Protein AF-A0A9X3S8J3-F1 (afdb_monomer)

Nearest PDB structures (foldseek):
  3jt0-assembly1_A  TM=6.761E-01  e=1.053E-02  Homo sapiens
  3jt0-assembly2_B  TM=6.501E-01  e=1.063E-01  Homo sapiens
  4q1z-assembly1_A  TM=2.630E-01  e=8.050E-03  Bacteroides thetaiotaomicron VPI-5482
  1g0d-assembly1_A  TM=2.862E-01  e=7.697E-02  Pagrus major
  8wa2-assembly1_C  TM=1.799E-01  e=2.156E+00  Chlamydomonas reinhardtii

Secondary structure (DSSP, 8-state):
-PPPPPPPP--HHHHEEEEEEE-S-SSS-EEEEEE-SSS-EEEEEEEEE-SSTT-EEEEEEEE-TT-EEEEESS-TTSTT-----SSEEEEEE-TT--TTTS--SEEEEESS--SS-EEEESTTTSEEEE-SB--TTSSPB---SSSS----TTTTEEEEEEESS-GGGPPPEEEEEE-SSS-EE-TT-EEE-SSTT-EEEPPTT-EE-TT-EEEE-TT-TTSTT-----TT-EEEEE-TT-S-TTTSPPSEEEE-SS--SS-EEEETTSSSTT-EEEE-SS--TTS----SSPPP---TTTEEEEEEES--TT-SSS-S-EEEEEE-SSS-EE-TT-EEE-SSTT-EEEPPTT-EEPTT-EEEEESS-TTSTT-----SSEEEEEE-TT--TTTSPPSEEEEESS--SS-EEEESSTTTSEEEE-SS--TTS--

pLDDT: mean 83.46, std 14.14, range [30.95, 98.38]

Mean predicted aligned error: 14.31 Å

Radius of gyration: 23.57 Å; Cα contacts (8 Å, |Δi|>4): 1120; chains: 1; bounding box: 60×49×66 Å

Sequence (435 aa):
MGVPAASAATPFEDYVVINEVESDGSANDYIELYNNGPSSITFTNATVSDSDNSHYVTISGTIASGGYFAVDTDNASTPGNFGLGNFDSARLYAEGQTPVSGSPIDSYSWTAHASTSYGRYPDGIGAFVTLNAMSKGATNAFTSPGSNPSPAPWAGVVINEVESSAPSGGYDWVELYNTN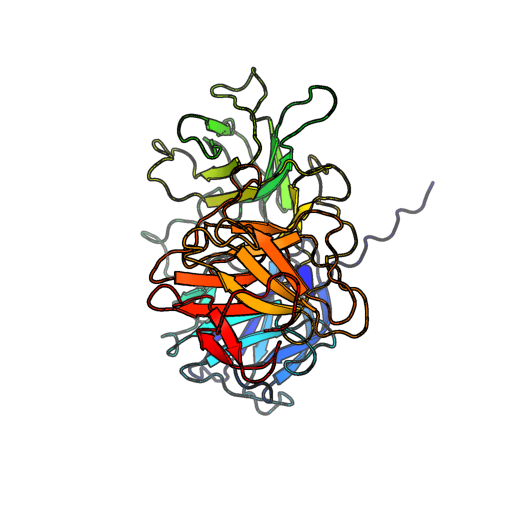TSSRNISGMVIADDNNGHQVTVPSGTTLPAFGYAVVEVSNPANTGFFGLGVNDEARLFAPGTVDVSTATPVDRAKWFTHSPTTYGLDRTTPTQKGLFRTTSAGTKGTANTFGAPPAVLTSAEVVINEVESDPQGSPVLSGDWIELANKTGSDLSIEGLALTDSDPFHTYTIGAGTVIPAHGYLAIRVDDPSVNGAFGLGNADSARLFNVGADFTTDTPIDATSWTAHAANTWGRFPVNKTGAFANTVGPTPNAAN

Structure (mmCIF, N/CA/C/O backbone):
data_AF-A0A9X3S8J3-F1
#
_entry.id   AF-A0A9X3S8J3-F1
#
loop_
_atom_site.group_PDB
_atom_site.id
_atom_site.type_symbol
_atom_site.label_atom_id
_atom_site.label_alt_id
_atom_site.label_comp_id
_atom_site.label_asym_id
_atom_site.label_entity_id
_atom_site.label_seq_id
_atom_site.pdbx_PDB_ins_code
_atom_site.Cartn_x
_atom_site.Cartn_y
_atom_site.Cartn_z
_atom_site.occupancy
_atom_site.B_iso_or_equiv
_atom_site.auth_seq_id
_atom_site.auth_comp_id
_atom_site.auth_asym_id
_atom_site.auth_atom_id
_atom_site.pdbx_PDB_model_num
ATOM 1 N N . MET A 1 1 ? -33.181 -26.307 4.808 1.00 36.50 1 MET A N 1
ATOM 2 C CA . MET A 1 1 ? -32.229 -25.728 5.776 1.00 36.50 1 MET A CA 1
ATOM 3 C C . MET A 1 1 ? -30.842 -26.051 5.263 1.00 36.50 1 MET A C 1
ATOM 5 O O . MET A 1 1 ? -30.446 -27.205 5.332 1.00 36.50 1 MET A O 1
ATOM 9 N N . GLY A 1 2 ? -30.196 -25.086 4.607 1.00 35.22 2 GLY A N 1
ATOM 10 C CA . GLY A 1 2 ? -28.808 -25.242 4.177 1.00 35.22 2 GLY A CA 1
ATOM 11 C C . GLY A 1 2 ? -27.909 -25.177 5.404 1.00 35.22 2 GLY A C 1
ATOM 12 O O . GLY A 1 2 ? -28.114 -24.323 6.264 1.00 35.22 2 GLY A O 1
ATOM 13 N N . VAL A 1 3 ? -26.979 -26.117 5.510 1.00 32.31 3 VAL A N 1
ATOM 14 C CA . VAL A 1 3 ? -25.903 -26.070 6.504 1.00 32.31 3 VAL A CA 1
ATOM 15 C C . VAL A 1 3 ? -25.090 -24.798 6.215 1.00 32.31 3 VAL A C 1
ATOM 17 O O . VAL A 1 3 ? -24.790 -24.569 5.040 1.00 32.31 3 VAL A O 1
ATOM 20 N N . PRO A 1 4 ? -24.768 -23.944 7.206 1.00 32.00 4 PRO A N 1
ATOM 21 C CA . PRO A 1 4 ? -23.893 -22.802 6.969 1.00 32.00 4 PRO A CA 1
ATOM 22 C C . PRO A 1 4 ? -22.560 -23.317 6.424 1.00 32.00 4 PRO A C 1
ATOM 24 O O . PRO A 1 4 ? -22.030 -24.304 6.941 1.00 32.00 4 PRO A O 1
ATOM 27 N N . ALA A 1 5 ? -22.040 -22.679 5.376 1.00 32.41 5 ALA A N 1
ATOM 28 C CA . ALA A 1 5 ? -20.680 -22.933 4.927 1.00 32.41 5 ALA A CA 1
ATOM 29 C C . ALA A 1 5 ? -19.730 -22.702 6.112 1.00 32.41 5 ALA A C 1
ATOM 31 O O . ALA A 1 5 ? -19.876 -21.717 6.838 1.00 32.41 5 ALA A O 1
ATOM 32 N N . ALA A 1 6 ? -18.805 -23.636 6.339 1.00 30.95 6 ALA A N 1
ATOM 33 C CA . ALA A 1 6 ? -17.744 -23.440 7.312 1.00 30.95 6 ALA A CA 1
ATOM 34 C C . ALA A 1 6 ? -17.004 -22.142 6.959 1.00 30.95 6 ALA A C 1
ATOM 36 O O . ALA A 1 6 ? -16.629 -21.951 5.802 1.00 30.95 6 ALA A O 1
ATOM 37 N N . SER A 1 7 ? -16.847 -21.254 7.944 1.00 37.91 7 SER A N 1
ATOM 38 C CA . SER A 1 7 ? -15.966 -20.091 7.842 1.00 37.91 7 SER A CA 1
ATOM 39 C C . SER A 1 7 ? -14.623 -20.563 7.296 1.00 37.91 7 SER A C 1
ATOM 41 O O . SER A 1 7 ? -14.046 -21.498 7.856 1.00 37.91 7 SER A O 1
ATOM 43 N N . ALA A 1 8 ? -14.145 -19.955 6.209 1.00 42.47 8 ALA A N 1
ATOM 44 C CA . ALA A 1 8 ? -12.774 -20.166 5.764 1.00 42.47 8 ALA A CA 1
ATOM 45 C C . ALA A 1 8 ? -11.832 -19.886 6.948 1.00 42.47 8 ALA A C 1
ATOM 47 O O . ALA A 1 8 ? -12.102 -18.988 7.753 1.00 42.47 8 ALA A O 1
ATOM 48 N N . ALA A 1 9 ? -10.789 -20.701 7.104 1.00 46.22 9 ALA A N 1
ATOM 49 C CA . ALA A 1 9 ? -9.757 -20.435 8.096 1.00 46.22 9 ALA A CA 1
ATOM 50 C C . ALA A 1 9 ? -9.108 -19.083 7.763 1.00 46.22 9 ALA A C 1
ATOM 52 O O . ALA A 1 9 ? -8.787 -18.838 6.603 1.00 46.22 9 ALA A O 1
ATOM 53 N N . THR A 1 10 ? -8.961 -18.210 8.757 1.00 53.94 10 THR A N 1
ATOM 54 C CA . THR A 1 10 ? -8.208 -16.955 8.635 1.00 53.94 10 THR A CA 1
ATOM 55 C C . THR A 1 10 ? -6.723 -17.294 8.458 1.00 53.94 10 THR A C 1
ATOM 57 O O . THR A 1 10 ? -6.174 -17.894 9.391 1.00 53.94 10 THR A O 1
ATOM 60 N N . PRO A 1 11 ? -6.090 -16.981 7.310 1.00 66.81 11 PRO A N 1
ATOM 61 C CA . PRO A 1 11 ? -4.692 -17.333 7.052 1.00 66.81 11 PRO A CA 1
ATOM 62 C C . PRO A 1 11 ? -3.747 -16.657 8.048 1.00 66.81 11 PRO A C 1
ATOM 64 O O . PRO A 1 11 ? -4.006 -15.543 8.504 1.00 66.81 11 PRO A O 1
ATOM 67 N N . PHE A 1 12 ? -2.668 -17.342 8.422 1.00 75.25 12 PHE A N 1
ATOM 68 C CA . PHE A 1 12 ? -1.689 -16.834 9.385 1.00 75.25 12 PHE A CA 1
ATOM 69 C C . PHE A 1 12 ? -1.009 -15.561 8.875 1.00 75.25 12 PHE A C 1
ATOM 71 O O . PHE A 1 12 ? -0.891 -14.577 9.605 1.00 75.25 12 PHE A O 1
ATOM 78 N N . GLU A 1 13 ? -0.620 -15.585 7.606 1.00 71.06 13 GLU A N 1
ATOM 79 C CA . GLU A 1 13 ? 0.112 -14.537 6.901 1.00 71.06 13 GLU A CA 1
ATOM 80 C C . GLU A 1 13 ? -0.642 -13.206 6.768 1.00 71.06 13 GLU A C 1
ATOM 82 O O . GLU A 1 13 ? -0.009 -12.171 6.586 1.00 71.06 13 GLU A O 1
ATOM 87 N N . ASP A 1 14 ? -1.966 -13.221 6.925 1.00 60.00 14 ASP A N 1
ATOM 88 C CA . ASP A 1 14 ? -2.827 -12.044 6.747 1.00 60.00 14 ASP A CA 1
ATOM 89 C C . ASP A 1 14 ? -2.989 -11.226 8.037 1.00 60.00 14 ASP A C 1
ATOM 91 O O . ASP A 1 14 ? -3.399 -10.064 8.031 1.00 60.00 14 ASP A O 1
ATOM 95 N N . TYR A 1 15 ? -2.747 -11.858 9.185 1.00 71.00 15 TYR A N 1
ATOM 96 C CA . TYR A 1 15 ? -3.184 -11.331 10.477 1.00 71.00 15 TYR A CA 1
ATOM 97 C C . TYR A 1 15 ? -2.114 -11.380 11.558 1.00 71.00 15 TYR A C 1
ATOM 99 O O . TYR A 1 15 ? -2.256 -10.679 12.563 1.00 71.00 15 TYR A O 1
ATOM 107 N N . VAL A 1 16 ? -1.080 -12.206 11.398 1.00 82.00 16 VAL A N 1
ATOM 108 C CA . VAL A 1 16 ? -0.024 -12.335 12.398 1.00 82.00 16 VAL A CA 1
ATOM 109 C C . VAL A 1 16 ? 1.164 -11.458 12.030 1.00 82.00 16 VAL A C 1
ATOM 111 O O . VAL A 1 16 ? 1.742 -11.589 10.958 1.00 82.00 16 VAL A O 1
ATOM 114 N N . VAL A 1 17 ? 1.538 -10.575 12.953 1.00 84.06 17 VAL A N 1
ATOM 115 C CA . VAL A 1 17 ? 2.636 -9.607 12.801 1.00 84.06 17 VAL A CA 1
ATOM 116 C C . VAL A 1 17 ? 3.590 -9.690 13.989 1.00 84.06 17 VAL A C 1
ATOM 118 O O . VAL A 1 17 ? 3.210 -10.187 15.047 1.00 84.06 17 VAL A O 1
ATOM 121 N N . ILE A 1 18 ? 4.806 -9.166 13.858 1.00 93.44 18 ILE A N 1
ATOM 122 C CA . ILE A 1 18 ? 5.743 -8.970 14.973 1.00 93.44 18 ILE A CA 1
ATOM 123 C C . ILE A 1 18 ? 5.213 -7.838 15.856 1.00 93.44 18 ILE A C 1
ATOM 125 O O . ILE A 1 18 ? 4.851 -6.787 15.346 1.00 93.44 18 ILE A O 1
ATOM 129 N N . ASN A 1 19 ? 5.173 -8.016 17.172 1.00 94.25 19 ASN A N 1
ATOM 130 C CA . ASN A 1 19 ? 4.622 -7.052 18.125 1.00 94.25 19 ASN A CA 1
ATOM 131 C C . ASN A 1 19 ? 5.653 -6.484 19.094 1.00 94.25 19 ASN A C 1
ATOM 133 O O . ASN A 1 19 ? 5.582 -5.302 19.429 1.00 94.25 19 ASN A O 1
ATOM 137 N N . GLU A 1 20 ? 6.595 -7.316 19.528 1.00 95.44 20 GLU A N 1
ATOM 138 C CA . GLU A 1 20 ? 7.661 -6.945 20.451 1.00 95.44 20 GLU A CA 1
ATOM 139 C C . GLU A 1 20 ? 8.943 -7.700 20.088 1.00 95.44 20 GLU A C 1
ATOM 141 O O . GLU A 1 20 ? 8.895 -8.857 19.666 1.00 95.44 20 GLU A O 1
ATOM 146 N N . VAL A 1 21 ? 10.086 -7.036 20.241 1.00 96.25 21 VAL A N 1
ATOM 147 C CA . VAL A 1 21 ? 11.420 -7.599 20.049 1.00 96.25 21 VAL A CA 1
ATOM 148 C C . VAL A 1 21 ? 12.312 -7.208 21.222 1.00 96.25 21 VAL A C 1
ATOM 150 O O . VAL A 1 21 ? 12.515 -6.022 21.501 1.00 96.25 21 VAL A O 1
ATOM 153 N N . GLU A 1 22 ? 12.875 -8.210 21.882 1.00 93.81 22 GLU A N 1
ATOM 154 C CA . GLU A 1 22 ? 13.957 -8.072 22.858 1.00 93.81 22 GLU A CA 1
ATOM 155 C C . GLU A 1 22 ? 15.256 -8.509 22.182 1.00 93.81 22 GLU A C 1
ATOM 157 O O . GLU A 1 22 ? 15.264 -9.543 21.518 1.00 93.81 22 GLU A O 1
ATOM 162 N N . SER A 1 23 ? 16.320 -7.711 22.312 1.00 91.44 23 SER A N 1
ATOM 163 C CA . SER A 1 23 ? 17.636 -8.038 21.742 1.00 91.44 23 SER A CA 1
ATOM 164 C C . SER A 1 23 ? 18.831 -7.837 22.690 1.00 91.44 23 SER A C 1
ATOM 166 O O . SER A 1 23 ? 19.961 -7.895 22.231 1.00 91.44 23 SER A O 1
ATOM 168 N N . ASP A 1 24 ? 18.633 -7.511 23.969 1.00 83.62 24 ASP A N 1
ATOM 169 C CA . ASP A 1 24 ? 19.727 -7.206 24.921 1.00 83.62 24 ASP A CA 1
ATOM 170 C C . ASP A 1 24 ? 19.812 -8.220 26.081 1.00 83.62 24 ASP A C 1
ATOM 172 O O . ASP A 1 24 ? 20.425 -7.958 27.121 1.00 83.62 24 ASP A O 1
ATOM 176 N N . GLY A 1 25 ? 19.221 -9.408 25.912 1.00 63.00 25 GLY A N 1
ATOM 177 C CA . GLY A 1 25 ? 19.516 -10.576 26.737 1.00 63.00 25 GLY A CA 1
ATOM 178 C C . GLY A 1 25 ? 18.879 -10.608 28.129 1.00 63.00 25 GLY A C 1
ATOM 179 O O . GLY A 1 25 ? 19.499 -11.102 29.084 1.00 63.00 25 GLY A O 1
ATOM 180 N N . SER A 1 26 ? 17.632 -10.162 28.303 1.00 62.28 26 SER A N 1
ATOM 181 C CA . SER A 1 26 ? 16.852 -10.521 29.498 1.00 62.28 26 SER A CA 1
ATOM 182 C C . SER A 1 26 ? 16.530 -12.027 29.531 1.00 62.28 26 SER A C 1
ATOM 184 O O . SER A 1 26 ? 15.473 -12.490 29.134 1.00 62.28 26 SER A O 1
ATOM 186 N N . ALA A 1 27 ? 17.457 -12.824 30.067 1.00 70.06 27 ALA A N 1
ATOM 187 C CA . ALA A 1 27 ? 17.442 -14.294 30.134 1.00 70.06 27 ALA A CA 1
ATOM 188 C C . ALA A 1 27 ? 17.443 -15.042 28.781 1.00 70.06 27 ALA A C 1
ATOM 190 O O . ALA A 1 27 ? 18.128 -16.059 28.729 1.00 70.06 27 ALA A O 1
ATOM 191 N N . ASN A 1 28 ? 16.727 -14.567 27.754 1.00 85.94 28 ASN A N 1
ATOM 192 C CA . ASN A 1 28 ? 16.768 -14.981 26.344 1.00 85.94 28 ASN A CA 1
ATOM 193 C C . ASN A 1 28 ? 16.247 -13.819 25.464 1.00 85.94 28 ASN A C 1
ATOM 195 O O . ASN A 1 28 ? 15.301 -13.134 25.867 1.00 85.94 28 ASN A O 1
ATOM 199 N N . ASP A 1 29 ? 16.795 -13.664 24.264 1.00 92.81 29 ASP A N 1
ATOM 200 C CA . ASP A 1 29 ? 16.252 -12.816 23.198 1.00 92.81 29 ASP A CA 1
ATOM 201 C C . ASP A 1 29 ? 14.918 -13.390 22.696 1.00 92.81 29 ASP A C 1
ATOM 203 O O . ASP A 1 29 ? 14.716 -14.614 22.671 1.00 92.81 29 ASP A O 1
ATOM 207 N N . TYR A 1 30 ? 13.990 -12.527 22.267 1.00 95.19 30 TYR A N 1
ATOM 208 C CA . TYR A 1 30 ? 12.733 -13.011 21.700 1.00 95.19 30 TYR A CA 1
ATOM 209 C C . TYR A 1 30 ? 12.119 -12.121 20.628 1.00 95.19 30 TYR A C 1
ATOM 211 O O . TYR A 1 30 ? 12.240 -10.896 20.628 1.00 95.19 30 TYR A O 1
ATOM 219 N N . ILE A 1 31 ? 11.348 -12.786 19.767 1.00 96.94 31 ILE A N 1
ATOM 220 C CA . ILE A 1 31 ? 10.416 -12.175 18.821 1.00 96.94 31 ILE A CA 1
ATOM 221 C C . ILE A 1 31 ? 9.007 -12.573 19.256 1.00 96.94 31 ILE A C 1
ATOM 223 O O . ILE A 1 31 ? 8.680 -13.759 19.347 1.00 96.94 31 ILE A O 1
ATOM 227 N N . GLU A 1 32 ? 8.163 -11.589 19.539 1.00 97.50 32 GLU A N 1
ATOM 228 C CA . GLU A 1 32 ? 6.757 -11.800 19.856 1.00 97.50 32 GLU A CA 1
ATOM 229 C C . GLU A 1 32 ? 5.865 -11.485 18.669 1.00 97.50 32 GLU A C 1
ATOM 231 O O . GLU A 1 32 ? 6.038 -10.470 18.003 1.00 97.50 32 GLU A O 1
ATOM 236 N N . LEU A 1 33 ? 4.875 -12.343 18.445 1.00 97.06 33 LEU A N 1
ATOM 237 C CA . LEU A 1 33 ? 3.862 -12.192 17.417 1.00 97.06 33 LEU A CA 1
ATOM 238 C C . LEU A 1 33 ? 2.515 -11.792 18.020 1.00 97.06 33 LEU A C 1
ATOM 240 O O . LEU A 1 33 ? 2.166 -12.253 19.107 1.00 97.06 33 LEU A O 1
ATOM 244 N N . TYR A 1 34 ? 1.728 -11.014 17.281 1.00 88.19 34 TYR A N 1
ATOM 245 C CA . TYR A 1 34 ? 0.364 -10.616 17.628 1.00 88.19 34 TYR A CA 1
ATOM 246 C C . TYR A 1 34 ? -0.622 -11.003 16.535 1.00 88.19 34 TYR A C 1
ATOM 248 O O . TYR A 1 34 ? -0.340 -10.831 15.352 1.00 88.19 34 TYR A O 1
ATOM 256 N N . ASN A 1 35 ? -1.795 -11.493 16.934 1.00 85.25 35 ASN A N 1
ATOM 257 C CA . ASN A 1 35 ? -2.879 -11.833 16.016 1.00 85.25 35 ASN A CA 1
ATOM 258 C C . ASN A 1 35 ? -3.900 -10.686 15.905 1.00 85.25 35 ASN A C 1
ATOM 260 O O . ASN A 1 35 ? -4.766 -10.536 16.772 1.00 85.25 35 ASN A O 1
ATOM 264 N N . ASN A 1 36 ? -3.846 -9.939 14.798 1.00 69.75 36 ASN A N 1
ATOM 265 C CA . ASN A 1 36 ? -4.817 -8.897 14.424 1.00 69.75 36 ASN A CA 1
ATOM 266 C C . ASN A 1 36 ? -6.156 -9.453 13.909 1.00 69.75 36 ASN A C 1
ATOM 268 O O . ASN A 1 36 ? -7.091 -8.697 13.640 1.00 69.75 36 ASN A O 1
ATOM 272 N N . GLY A 1 37 ? -6.249 -10.765 13.714 1.00 58.31 37 GLY A N 1
ATOM 273 C CA . GLY A 1 37 ? -7.403 -11.429 13.137 1.00 58.31 37 GLY A CA 1
ATOM 274 C C . GLY A 1 37 ? -8.595 -11.496 14.092 1.00 58.31 37 GLY A C 1
ATOM 275 O O . GLY A 1 37 ? -8.435 -11.471 15.317 1.00 58.31 37 GLY A O 1
ATOM 276 N N . PRO A 1 38 ? -9.821 -11.634 13.555 1.00 62.72 38 PRO A N 1
ATOM 277 C CA . PRO A 1 38 ? -11.059 -11.653 14.339 1.00 62.72 38 PRO A CA 1
ATOM 278 C C . PRO A 1 38 ? -11.297 -12.971 15.096 1.00 62.72 38 PRO A C 1
ATOM 280 O O . PRO A 1 38 ? -12.251 -13.090 15.866 1.00 62.72 38 PRO A O 1
ATOM 283 N N . SER A 1 39 ? -10.454 -13.981 14.878 1.00 73.19 39 SER A N 1
ATOM 284 C CA . SER A 1 39 ? -10.552 -15.313 15.477 1.00 73.19 39 SER A CA 1
ATOM 285 C C . SER A 1 39 ? -9.180 -15.850 15.870 1.00 73.19 39 SER A C 1
ATOM 287 O O . SER A 1 39 ? -8.147 -15.298 15.499 1.00 73.19 39 SER A O 1
ATOM 289 N N . SER A 1 40 ? -9.163 -16.943 16.635 1.00 82.88 40 SER A N 1
ATOM 290 C CA . SER A 1 40 ? -7.921 -17.664 16.905 1.00 82.88 40 SER A CA 1
ATOM 291 C C . SER A 1 40 ? -7.311 -18.200 15.610 1.00 82.88 40 SER A C 1
ATOM 293 O O . SER A 1 40 ? -8.021 -18.797 14.802 1.00 82.88 40 SER A O 1
ATOM 295 N N . ILE A 1 41 ? -6.000 -18.037 15.457 1.00 82.31 41 ILE A N 1
ATOM 296 C CA . ILE A 1 41 ? -5.223 -18.535 14.322 1.00 82.31 41 ILE A CA 1
ATOM 297 C C . ILE A 1 41 ? -4.339 -19.671 14.810 1.00 82.31 41 ILE A C 1
ATOM 299 O O . ILE A 1 41 ? -3.507 -19.474 15.695 1.00 82.31 41 ILE A O 1
ATOM 303 N N . THR A 1 42 ? -4.529 -20.858 14.239 1.00 93.62 42 THR A N 1
ATOM 304 C CA . THR A 1 42 ? -3.629 -22.003 14.403 1.00 93.62 42 THR A CA 1
ATOM 305 C C . THR A 1 42 ? -2.737 -22.081 13.176 1.00 93.62 42 THR A C 1
ATOM 307 O O . THR A 1 42 ? -3.256 -22.093 12.067 1.00 93.62 42 THR A O 1
ATOM 310 N N . PHE A 1 43 ? -1.427 -22.161 13.384 1.00 90.75 43 PHE A N 1
ATOM 311 C CA . PHE A 1 43 ? -0.429 -22.148 12.317 1.00 90.75 43 PHE A CA 1
ATOM 312 C C . PHE A 1 43 ? 0.612 -23.243 12.531 1.00 90.75 43 PHE A C 1
ATOM 314 O O . PHE A 1 43 ? 0.903 -23.653 13.664 1.00 90.75 43 PHE A O 1
ATOM 321 N N . THR A 1 44 ? 1.188 -23.711 11.432 1.00 95.56 44 THR A N 1
ATOM 322 C CA . THR A 1 44 ? 2.196 -24.761 11.381 1.00 95.56 44 THR A CA 1
ATOM 323 C C . THR A 1 44 ? 3.352 -24.373 10.473 1.00 95.56 44 THR A C 1
ATOM 325 O O . THR A 1 44 ? 3.180 -23.905 9.358 1.00 95.56 44 THR A O 1
ATOM 328 N N . ASN A 1 45 ? 4.568 -24.627 10.933 1.00 94.00 45 ASN A N 1
ATOM 329 C CA . ASN A 1 45 ? 5.793 -24.359 10.189 1.00 94.00 45 ASN A CA 1
ATOM 330 C C . ASN A 1 45 ? 5.973 -22.913 9.676 1.00 94.00 45 ASN A C 1
ATOM 332 O O . ASN A 1 45 ? 6.617 -22.724 8.646 1.00 94.00 45 ASN A O 1
ATOM 336 N N . ALA A 1 46 ? 5.430 -21.901 10.357 1.00 94.38 46 ALA A N 1
ATOM 337 C CA . ALA A 1 46 ? 5.846 -20.514 10.118 1.00 94.38 46 ALA A CA 1
ATOM 338 C C . ALA A 1 46 ? 7.298 -20.325 10.584 1.00 94.38 46 ALA A C 1
ATOM 340 O O . ALA A 1 46 ? 7.802 -21.148 11.349 1.00 94.38 46 ALA A O 1
ATOM 341 N N . THR A 1 47 ? 7.983 -19.266 10.159 1.00 95.94 47 THR A N 1
ATOM 342 C CA . THR A 1 47 ? 9.409 -19.085 10.485 1.00 95.94 47 THR A CA 1
ATOM 343 C C . THR A 1 47 ? 9.687 -17.686 11.012 1.00 95.94 47 THR A C 1
ATOM 345 O O . THR A 1 47 ? 9.149 -16.716 10.488 1.00 95.94 47 THR A O 1
ATOM 348 N N . VAL A 1 48 ? 10.554 -17.575 12.018 1.00 96.44 48 VAL A N 1
ATOM 349 C CA . VAL A 1 48 ? 11.166 -16.304 12.435 1.00 96.44 48 VAL A CA 1
ATOM 350 C C . VAL A 1 48 ? 12.679 -16.353 12.238 1.00 96.44 48 VAL A C 1
ATOM 352 O O . VAL A 1 48 ? 13.274 -17.422 12.377 1.00 96.44 48 VAL A O 1
ATOM 355 N N . SER A 1 49 ? 13.304 -15.228 11.898 1.00 94.31 49 SER A N 1
ATOM 356 C CA . SER A 1 49 ? 14.756 -15.129 11.676 1.00 94.31 49 SER A CA 1
ATOM 357 C C . SER A 1 49 ? 15.328 -13.798 12.173 1.00 94.31 49 SER A C 1
ATOM 359 O O . SER A 1 49 ? 14.574 -12.829 12.314 1.00 94.31 49 SER A O 1
ATOM 361 N N . ASP A 1 50 ? 16.651 -13.740 12.359 1.00 92.62 50 ASP A N 1
ATOM 362 C CA . ASP A 1 50 ? 17.397 -12.474 12.479 1.00 92.62 50 ASP A CA 1
ATOM 363 C C . ASP A 1 50 ? 17.707 -11.903 11.077 1.00 92.62 50 ASP A C 1
ATOM 365 O O . ASP A 1 50 ? 17.050 -12.331 10.130 1.00 92.62 50 ASP A O 1
ATOM 369 N N . SER A 1 51 ? 18.665 -10.981 10.892 1.00 85.38 51 SER A N 1
ATOM 370 C CA . SER A 1 51 ? 19.113 -10.463 9.575 1.00 85.38 51 SER A CA 1
ATOM 371 C C . SER A 1 51 ? 19.971 -11.415 8.714 1.00 85.38 51 SER A C 1
ATOM 373 O O . SER A 1 51 ? 20.096 -11.197 7.504 1.00 85.38 51 SER A O 1
ATOM 375 N N . ASP A 1 52 ? 20.502 -12.504 9.269 1.00 84.50 52 ASP A N 1
ATOM 376 C CA . ASP A 1 52 ? 21.227 -13.563 8.563 1.00 84.50 52 ASP A CA 1
ATOM 377 C C . ASP A 1 52 ? 20.251 -14.656 8.092 1.00 84.50 52 ASP A C 1
ATOM 379 O O . ASP A 1 52 ? 19.497 -15.261 8.849 1.00 84.50 52 ASP A O 1
ATOM 383 N N . ASN A 1 53 ? 20.245 -14.952 6.791 1.00 87.62 53 ASN A N 1
ATOM 384 C CA . ASN A 1 53 ? 19.318 -15.938 6.221 1.00 87.62 53 ASN A CA 1
ATOM 385 C C . ASN A 1 53 ? 19.579 -17.385 6.683 1.00 87.62 53 ASN A C 1
ATOM 387 O O . ASN A 1 53 ? 18.766 -18.268 6.402 1.00 87.62 53 ASN A O 1
ATOM 391 N N . SER A 1 54 ? 20.704 -17.650 7.349 1.00 87.75 54 SER A N 1
ATOM 392 C CA . SER A 1 54 ? 21.022 -18.950 7.939 1.00 87.75 54 SER A CA 1
ATOM 393 C C . SER A 1 54 ? 20.512 -19.122 9.374 1.00 87.75 54 SER A C 1
ATOM 395 O O . SER A 1 54 ? 20.465 -20.255 9.856 1.00 87.75 54 SER A O 1
ATOM 397 N N . HIS A 1 55 ? 20.085 -18.044 10.031 1.00 92.25 55 HIS A N 1
ATOM 398 C CA . HIS A 1 55 ? 19.632 -18.034 11.420 1.00 92.25 55 HIS A CA 1
ATOM 399 C C . HIS A 1 55 ? 18.111 -17.924 11.487 1.00 92.25 55 HIS A C 1
ATOM 401 O O . HIS A 1 55 ? 17.535 -16.842 11.392 1.00 92.25 55 HIS A O 1
ATOM 407 N N . TYR A 1 56 ? 17.427 -19.055 11.627 1.00 94.00 56 TYR A N 1
ATOM 408 C CA . TYR A 1 56 ? 15.973 -19.058 11.708 1.00 94.00 56 TYR A CA 1
ATOM 409 C C . TYR A 1 56 ? 15.437 -20.231 12.521 1.00 94.00 56 TYR A C 1
ATOM 411 O O . TYR A 1 56 ? 16.054 -21.294 12.618 1.00 94.00 56 TYR A O 1
ATOM 419 N N . VAL A 1 57 ? 14.233 -20.039 13.056 1.00 95.06 57 VAL A N 1
ATOM 420 C CA . VAL A 1 57 ? 13.490 -21.029 13.834 1.00 95.06 57 VAL A CA 1
ATOM 421 C C . VAL A 1 57 ? 12.116 -21.210 13.208 1.00 95.06 57 VAL A C 1
ATOM 423 O O . VAL A 1 57 ? 11.399 -20.244 12.945 1.00 95.06 57 VAL A O 1
ATOM 426 N N . THR A 1 58 ? 11.727 -22.465 13.009 1.00 94.81 58 THR A N 1
ATOM 427 C CA . THR A 1 58 ? 10.378 -22.825 12.574 1.00 94.81 58 THR A CA 1
ATOM 428 C C . THR A 1 58 ? 9.464 -23.008 13.786 1.00 94.81 58 THR A C 1
ATOM 430 O O . THR A 1 58 ? 9.791 -23.727 14.730 1.00 94.81 58 THR A O 1
ATOM 433 N N . ILE A 1 59 ? 8.299 -22.372 13.749 1.00 95.25 59 ILE A N 1
ATOM 434 C CA . ILE A 1 59 ? 7.340 -22.267 14.846 1.00 95.25 59 ILE A CA 1
ATOM 435 C C . ILE A 1 59 ? 5.975 -22.818 14.432 1.00 95.25 59 ILE A C 1
ATOM 437 O O . ILE A 1 59 ? 5.592 -22.852 13.264 1.00 95.25 59 ILE A O 1
ATOM 441 N N . SER A 1 60 ? 5.229 -23.314 15.411 1.00 95.44 60 SER A N 1
ATOM 442 C CA . SER A 1 60 ? 3.849 -23.776 15.249 1.00 95.44 60 SER A CA 1
ATOM 443 C C . SER A 1 60 ? 3.100 -23.500 16.539 1.00 95.44 60 SER A C 1
ATOM 445 O O . SER A 1 60 ? 3.665 -23.632 17.626 1.00 95.44 60 SER A O 1
ATOM 447 N N . GLY A 1 61 ? 1.833 -23.124 16.440 1.00 95.69 61 GLY A N 1
ATOM 448 C CA . GLY A 1 61 ? 1.108 -22.680 17.616 1.00 95.69 61 GLY A CA 1
ATOM 449 C C . GLY A 1 61 ? -0.327 -22.290 17.339 1.00 95.69 61 GLY A C 1
ATOM 450 O O . GLY A 1 61 ? -0.905 -22.575 16.292 1.00 95.69 61 GLY A O 1
ATOM 45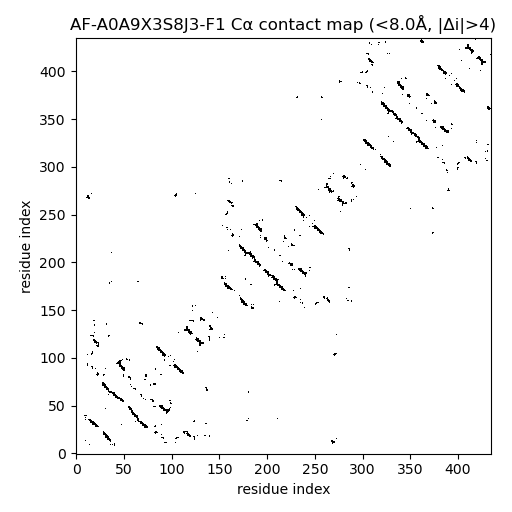1 N N . THR A 1 62 ? -0.937 -21.666 18.337 1.00 95.44 62 THR A N 1
ATOM 452 C CA . THR A 1 62 ? -2.247 -21.038 18.200 1.00 95.44 62 THR A CA 1
ATOM 453 C C . THR A 1 62 ? -2.245 -19.731 18.964 1.00 95.44 62 THR A C 1
ATOM 455 O O . THR A 1 62 ? -1.890 -19.711 20.141 1.00 95.44 62 THR A O 1
ATOM 458 N N . ILE A 1 63 ? -2.661 -18.658 18.301 1.00 92.75 63 ILE A N 1
ATOM 459 C CA . ILE A 1 63 ? -2.787 -17.325 18.884 1.00 92.75 63 ILE A CA 1
ATOM 460 C C . ILE A 1 63 ? -4.270 -16.979 18.910 1.00 92.75 63 ILE A C 1
ATOM 462 O O . ILE A 1 63 ? -4.921 -16.981 17.867 1.00 92.75 63 ILE A O 1
ATOM 466 N N . ALA A 1 64 ? -4.836 -16.695 20.084 1.00 88.50 64 ALA A N 1
ATOM 467 C CA . ALA A 1 64 ? -6.199 -16.166 20.160 1.00 88.50 64 ALA A CA 1
ATOM 468 C C . ALA A 1 64 ? -6.302 -14.822 19.415 1.00 88.50 64 ALA A C 1
ATOM 470 O O . ALA A 1 64 ? -5.289 -14.154 19.229 1.00 88.50 64 ALA A O 1
ATOM 471 N N . SER A 1 65 ? -7.503 -14.411 18.998 1.00 80.38 65 SER A N 1
ATOM 472 C CA . SER A 1 65 ? -7.715 -13.047 18.482 1.00 80.38 65 SER A CA 1
ATOM 473 C C . SER A 1 65 ? -7.248 -12.018 19.516 1.00 80.38 65 SER A C 1
ATOM 475 O O . SER A 1 65 ? -7.624 -12.112 20.688 1.00 80.38 65 SER A O 1
ATOM 477 N N . GLY A 1 66 ? -6.392 -11.082 19.101 1.00 75.38 66 GLY A N 1
ATOM 478 C CA . GLY A 1 66 ? -5.736 -10.117 19.983 1.00 75.38 66 GLY A CA 1
ATOM 479 C C . GLY A 1 66 ? -4.774 -10.726 21.011 1.00 75.38 66 GLY A C 1
ATOM 480 O O . GLY A 1 66 ? -4.450 -10.076 22.006 1.00 75.38 66 GLY A O 1
ATOM 481 N N . GLY A 1 67 ? -4.386 -11.989 20.823 1.00 88.75 67 GLY A N 1
ATOM 482 C CA . GLY A 1 67 ? -3.420 -12.701 21.650 1.00 88.75 67 GLY A CA 1
ATOM 483 C C . GLY A 1 67 ? -1.990 -12.579 21.127 1.00 88.75 67 GLY A C 1
ATOM 484 O O . GLY A 1 67 ? -1.754 -12.067 20.033 1.00 88.75 67 GLY A O 1
ATOM 485 N N . TYR A 1 68 ? -1.059 -13.124 21.912 1.00 96.69 68 TYR A N 1
ATOM 486 C CA . TYR A 1 68 ? 0.384 -13.024 21.698 1.00 96.69 68 TYR A CA 1
ATOM 487 C C . TYR A 1 68 ? 1.020 -14.415 21.601 1.00 96.69 68 TYR A C 1
ATOM 489 O O . TYR A 1 68 ? 0.541 -15.368 22.228 1.00 96.69 68 TYR A O 1
ATOM 497 N N . PHE A 1 69 ? 2.107 -14.534 20.846 1.00 97.19 69 PHE A N 1
ATOM 498 C CA . PHE A 1 69 ? 2.931 -15.741 20.774 1.00 97.19 69 PHE A CA 1
ATOM 499 C C . PHE A 1 69 ? 4.407 -15.357 20.727 1.00 97.19 69 PHE A C 1
ATOM 501 O O . PHE A 1 69 ? 4.884 -14.854 19.716 1.00 97.19 69 PHE A O 1
ATOM 508 N N . ALA A 1 70 ? 5.128 -15.598 21.820 1.00 95.06 70 ALA A N 1
ATOM 509 C CA . ALA A 1 70 ? 6.539 -15.255 21.929 1.00 95.06 70 ALA A CA 1
ATOM 510 C C . ALA A 1 70 ? 7.446 -16.449 21.621 1.00 95.06 70 ALA A C 1
ATOM 512 O O . ALA A 1 70 ? 7.220 -17.559 22.111 1.00 95.06 70 ALA A O 1
ATOM 513 N N . VAL A 1 71 ? 8.495 -16.194 20.843 1.00 93.81 71 VAL A N 1
ATOM 514 C CA . VAL A 1 71 ? 9.518 -17.164 20.454 1.00 93.81 71 VAL A CA 1
ATOM 515 C C . VAL A 1 71 ? 10.840 -16.728 21.060 1.00 93.81 71 VAL A C 1
ATOM 517 O O . VAL A 1 71 ? 11.375 -15.699 20.663 1.00 93.81 71 VAL A O 1
ATOM 520 N N . ASP A 1 72 ? 11.367 -17.514 21.998 1.00 93.94 72 ASP A N 1
ATOM 521 C CA . ASP A 1 72 ? 12.743 -17.334 22.468 1.00 93.94 72 ASP A CA 1
ATOM 522 C C . ASP A 1 72 ? 13.711 -17.780 21.374 1.00 93.94 72 ASP A C 1
ATOM 524 O O . ASP A 1 72 ? 13.743 -18.970 21.027 1.00 93.94 72 ASP A O 1
ATOM 528 N N . THR A 1 73 ? 14.478 -16.841 20.827 1.00 92.19 73 THR A N 1
ATOM 529 C CA . THR A 1 73 ? 15.335 -17.098 19.668 1.00 92.19 73 THR A CA 1
ATOM 530 C C . THR A 1 73 ? 16.671 -17.693 20.077 1.00 92.19 73 THR A C 1
ATOM 532 O O . THR A 1 73 ? 17.133 -18.593 19.389 1.00 92.19 73 THR A O 1
ATOM 535 N N . ASP A 1 74 ? 17.258 -17.307 21.210 1.00 89.38 74 ASP A N 1
ATOM 536 C CA . ASP A 1 74 ? 18.602 -17.741 21.638 1.00 89.38 74 ASP A CA 1
ATOM 537 C C . ASP A 1 74 ? 18.594 -18.840 22.723 1.00 89.38 74 ASP A C 1
ATOM 539 O O . ASP A 1 74 ? 19.643 -19.341 23.142 1.00 89.38 74 ASP A O 1
ATOM 543 N N . ASN A 1 75 ? 17.415 -19.314 23.128 1.00 84.44 75 ASN A N 1
ATOM 544 C CA . ASN A 1 75 ? 17.276 -20.382 24.115 1.00 84.44 75 ASN A CA 1
ATOM 545 C C . ASN A 1 75 ? 17.885 -21.702 23.603 1.00 84.44 75 ASN A C 1
ATOM 547 O O . ASN A 1 75 ? 17.543 -22.195 22.531 1.00 84.44 75 ASN A O 1
ATOM 551 N N . ALA A 1 76 ? 18.742 -22.341 24.409 1.00 79.06 76 ALA A N 1
ATOM 552 C CA . ALA A 1 76 ? 19.416 -23.604 24.070 1.00 79.06 76 ALA A CA 1
ATOM 553 C C . ALA A 1 76 ? 18.470 -24.785 23.758 1.00 79.06 76 ALA A C 1
ATOM 555 O O . ALA A 1 76 ? 18.905 -25.804 23.220 1.00 79.06 76 ALA A O 1
ATOM 556 N N . SER A 1 77 ? 17.193 -24.681 24.130 1.00 80.44 77 SER A N 1
ATOM 557 C CA . SER A 1 77 ? 16.156 -25.661 23.788 1.00 80.44 77 SER A CA 1
ATOM 558 C C . SER A 1 77 ? 15.429 -25.369 22.470 1.00 80.44 77 SER A C 1
ATOM 560 O O . SER A 1 77 ? 14.706 -26.243 21.988 1.00 80.44 77 SER A O 1
ATOM 562 N N . THR A 1 78 ? 15.644 -24.197 21.865 1.00 78.44 78 THR A N 1
ATOM 563 C CA . THR A 1 78 ? 15.081 -23.803 20.572 1.00 78.44 78 THR A CA 1
ATOM 564 C C . THR A 1 78 ? 15.942 -24.371 19.431 1.00 78.44 78 THR A C 1
ATOM 566 O O . THR A 1 78 ? 17.126 -24.049 19.324 1.00 78.44 78 THR A O 1
ATOM 569 N N . PRO A 1 79 ? 15.404 -25.240 18.556 1.00 76.88 79 PRO A N 1
ATOM 570 C CA . PRO A 1 79 ? 16.145 -25.734 17.397 1.00 76.88 79 PRO A CA 1
ATOM 571 C C . PRO A 1 79 ? 16.446 -24.603 16.408 1.00 76.88 79 PRO A C 1
ATOM 573 O O . PRO A 1 79 ? 15.523 -23.922 15.976 1.00 76.88 79 PRO A O 1
ATOM 576 N N . GLY A 1 80 ? 17.714 -24.445 16.021 1.00 76.94 80 GLY A N 1
ATOM 577 C CA . GLY A 1 80 ? 18.137 -23.347 15.142 1.00 76.94 80 GLY A CA 1
ATOM 578 C C . GLY A 1 80 ? 18.290 -22.009 15.865 1.00 76.94 80 GLY A C 1
ATOM 579 O O . GLY A 1 80 ? 18.193 -20.975 15.217 1.00 76.94 80 GLY A O 1
ATOM 580 N N . ASN A 1 81 ? 18.492 -22.036 17.190 1.00 83.19 81 ASN A N 1
ATOM 581 C CA . ASN A 1 81 ? 18.616 -20.838 18.007 1.00 83.19 81 ASN A CA 1
ATOM 582 C C . ASN A 1 81 ? 19.638 -19.824 17.467 1.00 83.19 81 ASN A C 1
ATOM 584 O O . ASN A 1 81 ? 20.691 -20.179 16.937 1.00 83.19 81 ASN A O 1
ATOM 588 N N . PHE A 1 82 ? 19.317 -18.551 17.641 1.00 90.25 82 PHE A N 1
ATOM 589 C CA . PHE A 1 82 ? 20.124 -17.417 17.230 1.00 90.25 82 PHE A CA 1
ATOM 590 C C . PHE A 1 82 ? 19.885 -16.241 18.180 1.00 90.25 82 PHE A C 1
ATOM 592 O O . PHE A 1 82 ? 18.794 -16.086 18.731 1.00 90.25 82 PHE A O 1
ATOM 599 N N . GLY A 1 83 ? 20.922 -15.434 18.385 1.00 90.00 83 GLY A N 1
ATOM 600 C CA . GLY A 1 83 ? 20.808 -14.180 19.128 1.00 90.00 83 GLY A CA 1
ATOM 601 C C . GLY A 1 83 ? 20.345 -13.042 18.229 1.00 90.00 83 GLY A C 1
ATOM 602 O O . GLY A 1 83 ? 20.496 -13.118 17.013 1.00 90.00 83 GLY A O 1
ATOM 603 N N . LEU A 1 84 ? 19.822 -11.988 18.838 1.00 92.56 84 LEU A N 1
ATOM 604 C CA . LEU A 1 84 ? 19.432 -10.745 18.187 1.00 92.56 84 LEU A CA 1
ATOM 605 C C . LEU A 1 84 ? 20.452 -9.662 18.546 1.00 92.56 84 LEU A C 1
ATOM 607 O O . LEU A 1 84 ? 20.537 -9.203 19.678 1.00 92.56 84 LEU A O 1
ATOM 611 N N . GLY A 1 85 ? 21.284 -9.274 17.583 1.00 89.38 85 GLY A N 1
ATOM 612 C CA . GLY A 1 85 ? 22.447 -8.417 17.804 1.00 89.38 85 GLY A CA 1
ATOM 613 C C . GLY A 1 85 ? 22.189 -6.910 17.694 1.00 89.38 85 GLY A C 1
ATOM 614 O O . GLY A 1 85 ? 21.078 -6.430 17.474 1.00 89.38 85 GLY A O 1
ATOM 615 N N . ASN A 1 86 ? 23.272 -6.132 17.803 1.00 84.56 86 ASN A N 1
ATOM 616 C CA . ASN A 1 86 ? 23.278 -4.748 17.317 1.00 84.56 86 ASN A CA 1
ATOM 617 C C . ASN A 1 86 ? 23.283 -4.748 15.783 1.00 84.56 86 ASN A C 1
ATOM 619 O O . ASN A 1 86 ? 23.960 -5.582 15.187 1.00 84.56 86 ASN A O 1
ATOM 623 N N . PHE A 1 87 ? 22.639 -3.753 15.162 1.00 83.50 87 PHE A N 1
ATOM 624 C CA . PHE A 1 87 ? 22.486 -3.669 13.701 1.00 83.50 87 PHE A CA 1
ATOM 625 C C . PHE A 1 87 ? 21.838 -4.922 13.104 1.00 83.50 87 PHE A C 1
ATOM 627 O O . PHE A 1 87 ? 22.416 -5.570 12.234 1.00 83.50 87 PHE A O 1
ATOM 634 N N . ASP A 1 88 ? 20.647 -5.255 13.589 1.00 88.06 88 ASP A N 1
ATOM 635 C CA . ASP A 1 88 ? 19.980 -6.515 13.277 1.00 88.06 88 ASP A CA 1
ATOM 636 C C . ASP A 1 88 ? 18.497 -6.304 12.929 1.00 88.06 88 ASP A C 1
ATOM 638 O O . ASP A 1 88 ? 18.000 -5.171 12.905 1.00 88.06 88 ASP A O 1
ATOM 642 N N . SER A 1 89 ? 17.794 -7.390 12.606 1.00 87.62 89 SER A N 1
ATOM 643 C CA . SER A 1 89 ? 16.373 -7.378 12.265 1.00 87.62 89 SER A CA 1
ATOM 644 C C . SER A 1 89 ? 15.639 -8.593 12.799 1.00 87.62 89 SER A C 1
ATOM 646 O O . SER A 1 89 ? 16.139 -9.696 12.661 1.00 87.62 89 SER A O 1
ATOM 648 N N . ALA A 1 90 ? 14.408 -8.421 13.267 1.00 95.06 90 ALA A N 1
ATOM 649 C CA . ALA A 1 90 ? 13.454 -9.506 13.451 1.00 95.06 90 ALA A CA 1
ATOM 650 C C . ALA A 1 90 ? 12.631 -9.658 12.169 1.00 95.06 90 ALA A C 1
ATOM 652 O O . ALA A 1 90 ? 12.105 -8.670 11.653 1.00 95.06 90 ALA A O 1
ATOM 653 N N . ARG A 1 91 ? 12.507 -10.880 11.648 1.00 92.44 91 ARG A N 1
ATOM 654 C CA . ARG A 1 91 ? 11.751 -11.182 10.422 1.00 92.44 91 ARG A CA 1
ATOM 655 C C . ARG A 1 91 ? 10.799 -12.350 10.659 1.00 92.44 91 ARG A C 1
ATOM 657 O O . ARG A 1 91 ? 11.192 -13.340 11.268 1.00 92.44 91 ARG A O 1
ATOM 664 N N . LEU A 1 92 ? 9.573 -12.246 10.159 1.00 92.69 92 LEU A N 1
ATOM 665 C CA . LEU A 1 92 ? 8.529 -13.273 10.203 1.00 92.69 92 LEU A CA 1
ATOM 666 C C . LEU A 1 92 ? 8.235 -13.756 8.780 1.00 92.69 92 LEU A C 1
ATOM 668 O O . LEU A 1 92 ? 8.169 -12.938 7.874 1.00 92.69 92 LEU A O 1
ATOM 672 N N . TYR A 1 93 ? 8.015 -15.053 8.577 1.00 86.81 93 TYR A N 1
ATOM 673 C CA . TYR A 1 93 ? 7.679 -15.669 7.287 1.00 86.81 93 TYR A CA 1
ATOM 674 C C . TYR A 1 93 ? 6.431 -16.547 7.414 1.00 86.81 93 TYR A C 1
ATOM 676 O O . TYR A 1 93 ? 6.157 -17.106 8.481 1.00 86.81 93 TYR A O 1
ATOM 684 N N . ALA A 1 94 ? 5.710 -16.698 6.301 1.00 80.25 94 ALA A N 1
ATOM 685 C CA . ALA A 1 94 ? 4.505 -17.517 6.203 1.00 80.25 94 ALA A CA 1
ATOM 686 C C . ALA A 1 94 ? 4.761 -19.014 6.476 1.00 80.25 94 ALA A C 1
ATOM 688 O O . ALA A 1 94 ? 5.900 -19.491 6.473 1.00 80.25 94 ALA A O 1
ATOM 689 N N . GLU A 1 95 ? 3.679 -19.773 6.673 1.00 88.94 95 GLU A N 1
ATOM 690 C CA . GLU A 1 95 ? 3.726 -21.226 6.867 1.00 88.94 95 GLU A CA 1
ATOM 691 C C . GLU A 1 95 ? 4.468 -21.928 5.714 1.00 88.94 95 GLU A C 1
ATOM 693 O O . GLU A 1 95 ? 4.140 -21.784 4.536 1.00 88.94 95 GLU A O 1
ATOM 698 N N . GLY A 1 96 ? 5.504 -22.700 6.050 1.00 87.56 96 GLY A N 1
ATOM 699 C CA . GLY A 1 96 ? 6.339 -23.424 5.088 1.00 87.56 96 GLY A CA 1
ATOM 700 C C . GLY A 1 96 ? 7.388 -22.572 4.362 1.00 87.56 96 GLY A C 1
ATOM 701 O O . GLY A 1 96 ? 8.156 -23.123 3.567 1.00 87.56 96 GLY A O 1
ATOM 702 N N . GLN A 1 97 ? 7.462 -21.264 4.626 1.00 86.88 97 GLN A N 1
ATOM 703 C CA . GLN A 1 97 ? 8.497 -20.381 4.085 1.00 86.88 97 GLN A CA 1
ATOM 704 C C . GLN A 1 97 ? 9.655 -20.172 5.067 1.00 86.88 97 GLN A C 1
ATOM 706 O O . GLN A 1 97 ? 9.532 -20.337 6.279 1.00 86.88 97 GLN A O 1
ATOM 711 N N . THR A 1 98 ? 10.812 -19.825 4.511 1.00 90.75 98 THR A N 1
ATOM 712 C CA . THR A 1 98 ? 12.074 -19.570 5.217 1.00 90.75 98 THR A CA 1
ATOM 713 C C . THR A 1 98 ? 12.780 -18.380 4.558 1.00 90.75 98 THR A C 1
ATOM 715 O O . THR A 1 98 ? 12.444 -18.061 3.411 1.00 90.75 98 THR A O 1
ATOM 718 N N . PRO A 1 99 ? 13.825 -17.799 5.180 1.00 82.25 99 PRO A N 1
ATOM 719 C CA . PRO A 1 99 ? 14.622 -16.732 4.563 1.00 82.25 99 PRO A CA 1
ATOM 720 C C . PRO A 1 99 ? 15.253 -17.081 3.206 1.00 82.25 99 PRO A C 1
ATOM 722 O O . PRO A 1 99 ? 15.714 -16.195 2.490 1.00 82.25 99 PRO A O 1
ATOM 725 N N . VAL A 1 100 ? 15.313 -18.370 2.846 1.00 80.12 100 VAL A N 1
ATOM 726 C CA . VAL A 1 100 ? 15.847 -18.838 1.558 1.00 80.12 100 VAL A CA 1
ATOM 727 C C . VAL A 1 100 ? 14.768 -19.165 0.524 1.00 80.12 100 VAL A C 1
ATOM 729 O O . VAL A 1 100 ? 15.093 -19.317 -0.651 1.00 80.12 100 VAL A O 1
ATOM 732 N N . SER A 1 101 ? 13.505 -19.308 0.936 1.00 69.81 101 SER A N 1
ATOM 733 C CA . SER A 1 101 ? 12.400 -19.738 0.064 1.00 69.81 101 SER A CA 1
ATOM 734 C C . SER A 1 101 ? 11.304 -18.691 -0.130 1.00 69.81 101 SER A C 1
ATOM 736 O O . SER A 1 101 ? 10.440 -18.892 -0.982 1.00 69.81 101 SER A O 1
ATOM 738 N N . GLY A 1 102 ? 11.331 -17.589 0.619 1.00 68.75 102 GLY A N 1
ATOM 739 C CA . GLY A 1 102 ? 10.354 -16.511 0.508 1.00 68.75 102 GLY A CA 1
ATOM 740 C C . GLY A 1 102 ? 10.857 -15.194 1.092 1.00 68.75 102 GLY A C 1
ATOM 741 O O . GLY A 1 102 ? 11.942 -15.124 1.669 1.00 68.75 102 GLY A O 1
ATOM 742 N N . SER A 1 103 ? 10.048 -14.152 0.926 1.00 71.31 103 SER A N 1
ATOM 743 C CA . SER A 1 103 ? 10.246 -12.849 1.566 1.00 71.31 103 SER A CA 1
ATOM 744 C C . SER A 1 103 ? 9.538 -12.822 2.923 1.00 71.31 103 SER A C 1
ATOM 746 O O . SER A 1 103 ? 8.542 -13.530 3.093 1.00 71.31 103 SER A O 1
ATOM 748 N N . PRO A 1 104 ? 10.017 -12.024 3.892 1.00 64.56 104 PRO A N 1
ATOM 749 C CA . PRO A 1 104 ? 9.324 -11.883 5.163 1.00 64.56 104 PRO A CA 1
ATOM 750 C C . PRO A 1 104 ? 7.928 -11.272 4.975 1.00 64.56 104 PRO A C 1
ATOM 752 O O . PRO A 1 104 ? 7.746 -10.371 4.158 1.00 64.56 104 PRO A O 1
ATOM 755 N N . ILE A 1 105 ? 6.969 -11.769 5.756 1.00 67.31 105 ILE A N 1
ATOM 756 C CA . ILE A 1 105 ? 5.608 -11.241 5.900 1.00 67.31 105 ILE A CA 1
ATOM 757 C C . ILE A 1 105 ? 5.495 -10.126 6.940 1.00 67.31 105 ILE A C 1
ATOM 759 O O . ILE A 1 105 ? 4.489 -9.435 7.023 1.00 67.31 105 ILE A O 1
ATOM 763 N N . ASP A 1 106 ? 6.519 -9.979 7.775 1.00 74.44 106 ASP A N 1
ATOM 764 C CA . ASP A 1 106 ? 6.705 -8.812 8.618 1.00 74.44 106 ASP A CA 1
ATOM 765 C C . ASP A 1 106 ? 8.183 -8.702 9.000 1.00 74.44 106 ASP A C 1
ATOM 767 O O . ASP A 1 106 ? 8.887 -9.712 9.102 1.00 74.44 106 ASP A O 1
ATOM 771 N N . SER A 1 107 ? 8.673 -7.485 9.212 1.00 81.44 107 SER A N 1
ATOM 772 C CA . SER A 1 107 ? 10.023 -7.275 9.723 1.00 81.44 107 SER A CA 1
ATOM 773 C C . SER A 1 107 ? 10.166 -5.971 10.495 1.00 81.44 107 SER A C 1
ATOM 775 O O . SER A 1 107 ? 9.434 -5.003 10.280 1.00 81.44 107 SER A O 1
ATOM 777 N N . TYR A 1 108 ? 11.149 -5.949 11.388 1.00 86.88 108 TYR A N 1
ATOM 778 C CA . TYR A 1 108 ? 11.595 -4.747 12.072 1.00 86.88 108 TYR A CA 1
ATOM 779 C C . TYR A 1 108 ? 13.111 -4.776 12.234 1.00 86.88 108 TYR A C 1
ATOM 781 O O . TYR A 1 108 ? 13.650 -5.756 12.739 1.00 86.88 108 TYR A O 1
ATOM 789 N N . SER A 1 109 ? 13.782 -3.699 11.825 1.00 82.94 109 SER A N 1
ATOM 790 C CA . SER A 1 109 ? 15.241 -3.565 11.885 1.00 82.94 109 SER A CA 1
ATOM 791 C C . SER A 1 109 ? 15.649 -2.428 12.815 1.00 82.94 109 SER A C 1
ATOM 793 O O . SER A 1 109 ? 14.995 -1.385 12.856 1.00 82.94 109 SER A O 1
ATOM 795 N N . TRP A 1 110 ? 16.763 -2.596 13.522 1.00 84.75 110 TRP A N 1
ATOM 796 C CA . TRP A 1 110 ? 17.307 -1.605 14.453 1.00 84.75 110 TRP A CA 1
ATOM 797 C C . TRP A 1 110 ? 18.821 -1.469 14.300 1.00 84.75 110 TRP A C 1
ATOM 799 O O . TRP A 1 110 ? 19.508 -2.340 13.778 1.00 84.75 110 TRP A O 1
ATOM 809 N N . THR A 1 111 ? 19.365 -0.348 14.769 1.00 84.94 111 THR A N 1
ATOM 810 C CA . THR A 1 111 ? 20.811 -0.064 14.721 1.00 84.94 111 THR A CA 1
ATOM 811 C C . THR A 1 111 ? 21.514 -0.298 16.054 1.00 84.94 111 THR A C 1
ATOM 813 O O . THR A 1 111 ? 22.725 -0.480 16.085 1.00 84.94 111 THR A O 1
ATOM 816 N N . ALA A 1 112 ? 20.769 -0.320 17.155 1.00 84.50 112 ALA A N 1
ATOM 817 C CA . ALA A 1 112 ? 21.263 -0.607 18.494 1.00 84.50 112 ALA A CA 1
ATOM 818 C C . ALA A 1 112 ? 20.161 -1.292 19.301 1.00 84.50 112 ALA A C 1
ATOM 820 O O . ALA A 1 112 ? 18.989 -1.182 18.943 1.00 84.50 112 ALA A O 1
ATOM 821 N N . HIS A 1 113 ? 20.527 -1.967 20.385 1.00 89.75 113 HIS A N 1
ATOM 822 C CA . HIS A 1 113 ? 19.544 -2.528 21.304 1.00 89.75 113 HIS A CA 1
ATOM 823 C C . HIS A 1 113 ? 18.621 -1.450 21.887 1.00 89.75 113 HIS A C 1
ATOM 825 O O . HIS A 1 113 ? 19.037 -0.320 22.175 1.00 89.75 113 HIS A O 1
ATOM 831 N N . ALA A 1 114 ? 17.359 -1.816 22.104 1.00 86.69 114 ALA A N 1
ATOM 832 C CA . ALA A 1 114 ? 16.466 -1.021 22.932 1.00 86.69 114 ALA A CA 1
ATOM 833 C C . ALA A 1 114 ? 16.968 -1.015 24.382 1.00 86.69 114 ALA A C 1
ATOM 835 O O . ALA A 1 114 ? 17.529 -1.994 24.853 1.00 86.69 114 ALA A O 1
ATOM 836 N N . SER A 1 115 ? 16.671 0.040 25.146 1.00 86.31 115 SER A N 1
ATOM 837 C CA . SER A 1 115 ? 16.962 0.039 26.590 1.00 86.31 115 SER A CA 1
ATOM 838 C C . SER A 1 115 ? 16.143 -0.986 27.390 1.00 86.31 115 SER A C 1
ATOM 840 O O . SER A 1 115 ? 16.361 -1.153 28.588 1.00 86.31 115 SER A O 1
ATOM 842 N N . THR A 1 116 ? 15.121 -1.585 26.779 1.00 89.62 116 THR A N 1
ATOM 843 C CA . THR A 1 116 ? 14.277 -2.633 27.366 1.00 89.62 116 THR A CA 1
ATOM 844 C C . THR A 1 116 ? 13.860 -3.595 26.258 1.00 89.62 116 THR A C 1
ATOM 846 O O . THR A 1 116 ? 14.446 -4.654 26.121 1.00 89.62 116 THR A O 1
ATOM 849 N N . SER A 1 117 ? 12.933 -3.181 25.400 1.00 93.44 117 SER A N 1
ATOM 850 C CA . SER A 1 117 ? 12.545 -3.893 24.180 1.00 93.44 117 SER A CA 1
ATOM 851 C C . SER A 1 117 ? 11.964 -2.890 23.182 1.00 93.44 117 SER A C 1
ATOM 853 O O . SER A 1 117 ? 11.661 -1.744 23.539 1.00 93.44 117 SER A O 1
ATOM 855 N N . TYR A 1 118 ? 11.850 -3.283 21.918 1.00 92.00 118 TYR A N 1
ATOM 856 C CA . TYR A 1 118 ? 11.093 -2.545 20.913 1.00 92.00 118 TYR A CA 1
ATOM 857 C C . TYR A 1 118 ? 9.701 -3.152 20.803 1.00 92.00 118 TYR A C 1
ATOM 859 O O . TYR A 1 118 ? 9.593 -4.341 20.542 1.00 92.00 118 TYR A O 1
ATOM 867 N N . GLY A 1 119 ? 8.641 -2.359 20.926 1.00 91.88 119 GLY A N 1
ATOM 868 C CA . GLY A 1 119 ? 7.273 -2.842 20.740 1.00 91.88 119 GLY A CA 1
ATOM 869 C C . GLY A 1 119 ? 6.421 -1.880 19.929 1.00 91.88 119 GLY A C 1
ATOM 870 O O . GLY A 1 119 ? 6.627 -0.664 19.966 1.00 91.88 119 GLY A O 1
ATOM 871 N N . ARG A 1 120 ? 5.468 -2.423 19.171 1.00 83.94 120 ARG A N 1
ATOM 872 C CA . ARG A 1 120 ? 4.505 -1.633 18.398 1.00 83.94 120 ARG A CA 1
ATOM 873 C C . ARG A 1 120 ? 3.584 -0.832 19.303 1.00 83.94 120 ARG A C 1
ATOM 875 O O . ARG A 1 120 ? 3.028 -1.377 20.254 1.00 83.94 120 ARG A O 1
ATOM 882 N N . TYR A 1 121 ? 3.351 0.434 18.955 1.00 73.38 121 TYR A N 1
ATOM 883 C CA . TYR A 1 121 ? 2.329 1.267 19.588 1.00 73.38 121 TYR A CA 1
ATOM 884 C C . TYR A 1 121 ? 1.346 1.857 18.569 1.00 73.38 121 TYR A C 1
ATOM 886 O O . TYR A 1 121 ? 1.724 2.781 17.841 1.00 73.38 121 TYR A O 1
ATOM 894 N N . PRO A 1 122 ? 0.069 1.425 18.548 1.00 69.44 122 PRO A N 1
ATOM 895 C CA . PRO A 1 122 ? -0.532 0.331 19.327 1.00 69.44 122 PRO A CA 1
ATOM 896 C C . PRO A 1 122 ? -0.068 -1.064 18.878 1.00 69.44 122 PRO A C 1
ATOM 898 O O . PRO A 1 122 ? 0.398 -1.213 17.748 1.00 69.44 122 PRO A O 1
ATOM 901 N N . ASP A 1 123 ? -0.264 -2.071 19.730 1.00 74.06 123 ASP A N 1
ATOM 902 C CA . ASP A 1 123 ? 0.016 -3.481 19.437 1.00 74.06 123 ASP A CA 1
ATOM 903 C C . ASP A 1 123 ? -0.546 -3.923 18.082 1.00 74.06 123 ASP A C 1
ATOM 905 O O . ASP A 1 123 ? -1.638 -3.516 17.674 1.00 74.06 123 ASP A O 1
ATOM 909 N N . GLY A 1 124 ? 0.234 -4.736 17.374 1.00 67.38 124 GLY A N 1
ATOM 910 C CA . GLY A 1 124 ? -0.122 -5.305 16.077 1.00 67.38 124 GLY A CA 1
ATOM 911 C C . GLY A 1 124 ? -0.207 -4.321 14.904 1.00 67.38 124 GLY A C 1
ATOM 912 O O . GLY A 1 124 ? -0.402 -4.757 13.775 1.00 67.38 124 GLY A O 1
ATOM 913 N N . ILE A 1 125 ? -0.095 -3.008 15.122 1.00 67.94 125 ILE A N 1
ATOM 914 C CA . ILE A 1 125 ? -0.383 -2.018 14.069 1.00 67.94 125 ILE A CA 1
ATOM 915 C C . ILE A 1 125 ? 0.694 -0.943 13.996 1.00 67.94 125 ILE A C 1
ATOM 917 O O . ILE A 1 125 ? 1.285 -0.717 12.945 1.00 67.94 125 ILE A O 1
ATOM 921 N N . GLY A 1 126 ? 0.916 -0.223 15.094 1.00 63.50 126 GLY A N 1
ATOM 922 C CA . GLY A 1 126 ? 1.681 1.013 15.047 1.00 63.50 126 GLY A CA 1
ATOM 923 C C . GLY A 1 126 ? 3.188 0.812 14.923 1.00 63.50 126 GLY A C 1
ATOM 924 O O . GLY A 1 126 ? 3.698 -0.309 14.872 1.00 63.50 126 GLY A O 1
ATOM 925 N N . ALA A 1 127 ? 3.905 1.933 14.873 1.00 72.50 127 ALA A N 1
ATOM 926 C CA . ALA A 1 127 ? 5.359 1.934 14.785 1.00 72.50 127 ALA A CA 1
ATOM 927 C C . ALA A 1 127 ? 5.991 1.307 16.035 1.00 72.50 127 ALA A C 1
ATOM 929 O O . ALA A 1 127 ? 5.447 1.413 17.139 1.00 72.50 127 ALA A O 1
ATOM 930 N N . PHE A 1 128 ? 7.162 0.696 15.863 1.00 80.75 128 PHE A N 1
ATOM 931 C CA . PHE A 1 128 ? 7.973 0.244 16.985 1.00 80.75 128 PHE A CA 1
ATOM 932 C C . PHE A 1 128 ? 8.542 1.438 17.749 1.00 80.75 128 PHE A C 1
ATOM 934 O O . PHE A 1 128 ? 9.112 2.367 17.173 1.00 80.75 128 PHE A O 1
ATOM 941 N N . VAL A 1 129 ? 8.412 1.389 19.068 1.00 83.44 129 VAL A N 1
ATOM 942 C CA . VAL A 1 129 ? 9.011 2.332 20.010 1.00 83.44 129 VAL A CA 1
ATOM 943 C C . VAL A 1 129 ? 9.667 1.551 21.143 1.00 83.44 129 VAL A C 1
ATOM 945 O O . VAL A 1 129 ? 9.396 0.369 21.342 1.00 83.44 129 VAL A O 1
ATOM 948 N N . THR A 1 130 ? 10.543 2.197 21.903 1.00 88.06 130 THR A N 1
ATOM 949 C CA . THR A 1 130 ? 11.147 1.572 23.083 1.00 88.06 130 THR A CA 1
ATOM 950 C C . THR A 1 130 ? 10.120 1.429 24.207 1.00 88.06 130 THR A C 1
ATOM 952 O O . THR A 1 130 ? 9.508 2.418 24.621 1.00 88.06 130 THR A O 1
ATOM 955 N N . LEU A 1 131 ? 9.954 0.207 24.711 1.00 87.06 131 LEU A N 1
ATOM 956 C CA . LEU A 1 131 ? 9.105 -0.097 25.860 1.00 87.06 131 LEU A CA 1
ATOM 957 C C . LEU A 1 131 ? 9.797 0.282 27.169 1.00 87.06 131 LEU A C 1
ATOM 959 O O . LEU A 1 131 ? 11.013 0.453 27.229 1.00 87.06 131 LEU A O 1
ATOM 963 N N . ASN A 1 132 ? 9.019 0.427 28.238 1.00 82.00 132 ASN A N 1
ATOM 964 C CA . ASN A 1 132 ? 9.559 0.722 29.571 1.00 82.00 132 ASN A CA 1
ATOM 965 C C . ASN A 1 132 ? 9.591 -0.497 30.499 1.00 82.00 132 ASN A C 1
ATOM 967 O O . ASN A 1 132 ? 10.146 -0.421 31.596 1.00 82.00 132 ASN A O 1
ATOM 971 N N . ALA A 1 133 ? 8.936 -1.579 30.094 1.00 87.94 133 ALA A N 1
ATOM 972 C CA . ALA A 1 133 ? 8.988 -2.872 30.739 1.00 87.94 133 ALA A CA 1
ATOM 973 C C . ALA A 1 133 ? 8.801 -3.951 29.674 1.00 87.94 133 ALA A C 1
ATOM 975 O O . ALA A 1 133 ? 8.094 -3.740 28.694 1.00 87.94 133 ALA A O 1
ATOM 976 N N . MET A 1 134 ? 9.409 -5.105 29.921 1.00 89.75 134 MET A N 1
ATOM 977 C CA . MET A 1 134 ? 9.168 -6.320 29.155 1.00 89.75 134 MET A CA 1
ATOM 978 C C . MET A 1 134 ? 7.685 -6.690 29.220 1.00 89.75 134 MET A C 1
ATOM 980 O O . MET A 1 134 ? 7.128 -6.779 30.321 1.00 89.75 134 MET A O 1
ATOM 984 N N . SER A 1 135 ? 7.064 -6.929 28.068 1.00 91.88 135 SER A N 1
ATOM 985 C CA . SER A 1 135 ? 5.633 -7.256 27.961 1.00 91.88 135 SER A CA 1
ATOM 986 C C . SER A 1 135 ? 5.350 -8.623 27.354 1.00 91.88 135 SER A C 1
ATOM 988 O O . SER A 1 135 ? 4.194 -8.930 27.097 1.00 91.88 135 SER A O 1
ATOM 990 N N . LYS A 1 136 ? 6.362 -9.490 27.249 1.00 92.75 136 LYS A N 1
ATOM 991 C CA . LYS A 1 136 ? 6.239 -10.861 26.740 1.00 92.75 136 LYS A CA 1
ATOM 992 C C . LYS A 1 136 ? 4.963 -11.585 27.205 1.00 92.75 136 LYS A C 1
ATOM 994 O O . LYS A 1 136 ? 4.772 -11.874 28.390 1.00 92.75 136 LYS A O 1
ATOM 999 N N . GLY A 1 137 ? 4.124 -11.947 26.246 1.00 93.31 137 GLY A N 1
ATOM 1000 C CA . GLY A 1 137 ? 2.845 -12.633 26.386 1.00 93.31 137 GLY A CA 1
ATOM 1001 C C . GLY A 1 137 ? 1.669 -11.717 26.732 1.00 93.31 137 GLY A C 1
ATOM 1002 O O . GLY A 1 137 ? 0.598 -12.224 27.077 1.00 93.31 137 GLY A O 1
ATOM 1003 N N . ALA A 1 138 ? 1.851 -10.399 26.700 1.00 91.38 138 ALA A N 1
ATOM 1004 C CA . ALA A 1 138 ? 0.884 -9.403 27.133 1.00 91.38 138 ALA A CA 1
ATOM 1005 C C . ALA A 1 138 ? 0.965 -8.132 26.275 1.00 91.38 138 ALA A C 1
ATOM 1007 O O . ALA A 1 138 ? 1.857 -7.956 25.460 1.00 91.38 138 ALA A O 1
ATOM 1008 N N . THR A 1 139 ? 0.008 -7.226 26.481 1.00 86.88 139 THR A N 1
ATOM 1009 C CA . THR A 1 139 ? 0.004 -5.929 25.798 1.00 86.88 139 THR A CA 1
ATOM 1010 C C . THR A 1 139 ? 1.279 -5.148 26.080 1.00 86.88 139 THR A C 1
ATOM 1012 O O . THR A 1 139 ? 1.704 -5.088 27.242 1.00 86.88 139 THR A O 1
ATOM 1015 N N . ASN A 1 140 ? 1.820 -4.496 25.047 1.00 88.38 140 ASN A N 1
ATOM 1016 C CA . ASN A 1 140 ? 3.058 -3.739 25.166 1.00 88.38 140 ASN A CA 1
ATOM 1017 C C . ASN A 1 140 ? 2.991 -2.714 26.306 1.00 88.38 140 ASN A C 1
ATOM 1019 O O . ASN A 1 140 ? 2.034 -1.939 26.446 1.00 88.38 140 ASN A O 1
ATOM 1023 N N . ALA A 1 141 ? 4.017 -2.725 27.159 1.00 82.31 141 ALA A N 1
ATOM 1024 C CA . ALA A 1 141 ? 4.092 -1.849 28.317 1.00 82.31 141 ALA A CA 1
ATOM 1025 C C . ALA A 1 141 ? 4.806 -0.538 27.960 1.00 82.31 141 ALA A C 1
ATOM 1027 O O . ALA A 1 141 ? 5.983 -0.508 27.599 1.00 82.31 141 ALA A O 1
ATOM 1028 N N . PHE A 1 142 ? 4.080 0.567 28.119 1.00 74.88 142 PHE A N 1
ATOM 1029 C CA . PHE A 1 142 ? 4.588 1.931 27.970 1.00 74.88 142 PHE A CA 1
ATOM 1030 C C . PHE A 1 142 ? 4.442 2.679 29.311 1.00 74.88 142 PHE A C 1
ATOM 1032 O O . PHE A 1 142 ? 3.575 2.345 30.127 1.00 74.88 142 PHE A O 1
ATOM 1039 N N . THR A 1 143 ? 5.257 3.708 29.584 1.00 54.03 143 THR A N 1
ATOM 1040 C CA . THR A 1 143 ? 5.140 4.499 30.828 1.00 54.03 143 THR A CA 1
ATOM 1041 C C . THR A 1 143 ? 3.741 5.129 30.990 1.00 54.03 143 THR A C 1
ATOM 1043 O O . THR A 1 143 ? 3.123 5.603 30.037 1.00 54.03 143 THR A O 1
ATOM 1046 N N . SER A 1 144 ? 3.234 5.106 32.230 1.00 45.97 144 SER A N 1
ATOM 1047 C CA . SER A 1 144 ? 1.861 5.464 32.642 1.00 45.97 144 SER A CA 1
ATOM 1048 C C . SER A 1 144 ? 1.685 6.979 32.966 1.00 45.97 144 SER A C 1
ATOM 1050 O O . SER A 1 144 ? 2.599 7.772 32.752 1.00 45.97 144 SER A O 1
ATOM 1052 N N . PRO A 1 145 ? 0.542 7.412 33.533 1.00 42.19 145 PRO A N 1
ATOM 1053 C CA . PRO A 1 145 ? -0.502 8.278 32.982 1.00 42.19 145 PRO A CA 1
ATOM 1054 C C . PRO A 1 145 ? -0.245 9.787 33.194 1.00 42.19 145 PRO A C 1
ATOM 1056 O O . PRO A 1 145 ? -0.163 10.268 34.323 1.00 42.19 145 PRO A O 1
ATOM 1059 N N . GLY A 1 146 ? -0.193 10.562 32.108 1.00 43.12 146 GLY A N 1
ATOM 1060 C CA . GLY A 1 146 ? -0.114 12.031 32.179 1.00 43.12 146 GLY A CA 1
ATOM 1061 C C . GLY A 1 146 ? 0.452 12.711 30.932 1.00 43.12 146 GLY A C 1
ATOM 1062 O O . GLY A 1 146 ? 0.159 13.877 30.692 1.00 43.12 146 GLY A O 1
ATOM 1063 N N . SER A 1 147 ? 1.211 11.984 30.114 1.00 43.28 147 SER A N 1
ATOM 1064 C CA . SER A 1 147 ? 1.742 12.489 28.837 1.00 43.28 147 SER A CA 1
ATOM 1065 C C . SER A 1 147 ? 1.798 11.446 27.724 1.00 43.28 147 SER A C 1
ATOM 1067 O O . SER A 1 147 ? 2.154 11.790 26.603 1.00 43.28 147 SER A O 1
ATOM 1069 N N . ASN A 1 148 ? 1.417 10.197 27.996 1.00 43.47 148 ASN A N 1
ATOM 1070 C CA . ASN A 1 148 ? 1.070 9.270 26.932 1.00 43.47 148 ASN A CA 1
ATOM 1071 C C . ASN A 1 148 ? -0.414 9.508 26.616 1.00 43.47 148 ASN A C 1
ATOM 1073 O O . ASN A 1 148 ? -1.242 9.292 27.514 1.00 43.47 148 ASN A O 1
ATOM 1077 N N . PRO A 1 149 ? -0.788 10.042 25.436 1.00 43.69 149 PRO A N 1
ATOM 1078 C CA . PRO A 1 149 ? -2.194 10.120 25.095 1.00 43.69 149 PRO A CA 1
ATOM 1079 C C . PRO A 1 149 ? -2.722 8.690 25.162 1.00 43.69 149 PRO A C 1
ATOM 1081 O O . PRO A 1 149 ? -2.165 7.799 24.521 1.00 43.69 149 PRO A O 1
ATOM 1084 N N . SER A 1 150 ? -3.783 8.463 25.950 1.00 50.06 150 SER A N 1
ATOM 1085 C CA . SER A 1 150 ? -4.648 7.301 25.728 1.00 50.06 150 SER A CA 1
ATOM 1086 C C . SER A 1 150 ? -4.775 7.146 24.213 1.00 50.06 150 SER A C 1
ATOM 1088 O O . SER A 1 150 ? -5.001 8.188 23.575 1.00 50.06 150 SER A O 1
ATOM 1090 N N . PRO A 1 151 ? -4.558 5.937 23.637 1.00 60.22 151 PRO A N 1
ATOM 1091 C CA . PRO A 1 151 ? -4.689 5.750 22.202 1.00 60.22 151 PRO A CA 1
ATOM 1092 C C . PRO A 1 151 ? -5.961 6.459 21.811 1.00 60.22 151 PRO A C 1
ATOM 1094 O O . PRO A 1 151 ? -6.994 6.245 22.461 1.00 60.22 151 PRO A O 1
ATOM 1097 N N . ALA A 1 152 ? -5.832 7.413 20.889 1.00 74.12 152 ALA A N 1
ATOM 1098 C CA . ALA A 1 152 ? -6.929 8.314 20.622 1.00 74.12 152 ALA A CA 1
ATOM 1099 C C . ALA A 1 152 ? -8.197 7.472 20.392 1.00 74.12 152 ALA A C 1
ATOM 1101 O O . ALA A 1 152 ? -8.081 6.348 19.903 1.00 74.12 152 ALA A O 1
ATOM 1102 N N . PRO A 1 153 ? -9.403 7.928 20.757 1.00 81.06 153 PRO A N 1
ATOM 1103 C CA . PRO A 1 153 ? -10.606 7.095 20.657 1.00 81.06 153 PRO A CA 1
ATOM 1104 C C . PRO A 1 153 ? -10.850 6.433 19.281 1.00 81.06 153 PRO A C 1
ATOM 1106 O O . PRO A 1 153 ? -11.614 5.470 19.204 1.00 81.06 153 PRO A O 1
ATOM 1109 N N . TRP A 1 154 ? -10.179 6.931 18.237 1.00 81.88 154 TRP A N 1
ATOM 1110 C CA . TRP A 1 154 ? -10.135 6.475 16.846 1.00 81.88 154 TRP A CA 1
ATOM 1111 C C . TRP A 1 154 ? -8.841 5.734 16.432 1.00 81.88 154 TRP A C 1
ATOM 1113 O O . TRP A 1 154 ? -8.638 5.470 15.253 1.00 81.88 154 TRP A O 1
ATOM 1123 N N . ALA A 1 155 ? -7.923 5.420 17.347 1.00 82.69 155 ALA A N 1
ATOM 1124 C CA . ALA A 1 155 ? -6.682 4.712 17.034 1.00 82.69 155 ALA A CA 1
ATOM 1125 C C . ALA A 1 155 ? -6.975 3.308 16.474 1.00 82.69 155 ALA A C 1
ATOM 1127 O O . ALA A 1 155 ? -7.834 2.594 16.997 1.00 82.69 155 ALA A O 1
ATOM 1128 N N . GLY A 1 156 ? -6.262 2.918 15.413 1.00 77.50 156 GLY A N 1
ATOM 1129 C CA . GLY A 1 156 ? -6.538 1.695 14.646 1.00 77.50 156 GLY A CA 1
ATOM 1130 C C . GLY A 1 156 ? -7.775 1.794 13.743 1.00 77.50 156 GLY A C 1
ATOM 1131 O O . GLY A 1 156 ? -8.327 0.780 13.332 1.00 77.50 156 GLY A O 1
ATOM 1132 N N . VAL A 1 157 ? -8.255 3.005 13.452 1.00 89.38 157 VAL A N 1
ATOM 1133 C CA . VAL A 1 157 ? -9.217 3.224 12.368 1.00 89.38 157 VAL A CA 1
ATOM 1134 C C . VAL A 1 157 ? -8.439 3.553 11.104 1.00 89.38 157 VAL A C 1
ATOM 1136 O O . VAL A 1 157 ? -7.655 4.501 11.091 1.00 89.38 157 VAL A O 1
ATOM 1139 N N . VAL A 1 158 ? -8.663 2.758 10.066 1.00 88.25 158 VAL A N 1
ATOM 1140 C CA . VAL A 1 158 ? -7.984 2.854 8.767 1.00 88.25 158 VAL A CA 1
ATOM 1141 C C . VAL A 1 158 ? -9.007 3.023 7.653 1.00 88.25 158 VAL A C 1
ATOM 1143 O O . VAL A 1 158 ? -10.176 2.664 7.823 1.00 88.25 158 VAL A O 1
ATOM 1146 N N . ILE A 1 159 ? -8.577 3.534 6.505 1.00 92.00 159 ILE A N 1
ATOM 1147 C CA . ILE A 1 159 ? -9.367 3.486 5.276 1.00 92.00 159 ILE A CA 1
ATOM 1148 C C . ILE A 1 159 ? -9.393 2.029 4.810 1.00 92.00 159 ILE A C 1
ATOM 1150 O O . ILE A 1 159 ? -8.367 1.357 4.746 1.00 92.00 159 ILE A O 1
ATOM 1154 N N . ASN A 1 160 ? -10.585 1.515 4.532 1.00 92.88 160 ASN A N 1
ATOM 1155 C CA . ASN A 1 160 ? -10.804 0.142 4.103 1.00 92.88 160 ASN A CA 1
ATOM 1156 C C . ASN A 1 160 ? -11.011 0.027 2.601 1.00 92.88 160 ASN A C 1
ATOM 1158 O O . ASN A 1 160 ? -10.465 -0.873 1.979 1.00 92.88 160 ASN A O 1
ATOM 1162 N N . GLU A 1 161 ? -11.849 0.881 2.034 1.00 95.25 161 GLU A N 1
ATOM 1163 C CA . GLU A 1 161 ? -12.295 0.749 0.655 1.00 95.25 161 GLU A CA 1
ATOM 1164 C C . GLU A 1 161 ? -12.777 2.105 0.152 1.00 95.25 161 GLU A C 1
ATOM 1166 O O . GLU A 1 161 ? -13.341 2.898 0.911 1.00 95.25 161 GLU A O 1
ATOM 1171 N N . VAL A 1 162 ? -12.514 2.382 -1.118 1.00 96.44 162 VAL A N 1
ATOM 1172 C CA . VAL A 1 162 ? -12.891 3.619 -1.786 1.00 96.44 162 VAL A CA 1
ATOM 1173 C C . VAL A 1 162 ? -13.649 3.293 -3.063 1.00 96.44 162 VAL A C 1
ATOM 1175 O O . VAL A 1 162 ? -13.160 2.570 -3.931 1.00 96.44 162 VAL A O 1
ATOM 1178 N N . GLU A 1 163 ? -14.830 3.878 -3.193 1.00 96.12 163 GLU A N 1
ATOM 1179 C CA . GLU A 1 163 ? -15.570 3.971 -4.446 1.00 96.12 163 GLU A CA 1
ATOM 1180 C C . GLU A 1 163 ? -15.421 5.393 -4.975 1.00 96.12 163 GLU A C 1
ATOM 1182 O O . GLU A 1 163 ? -15.898 6.337 -4.341 1.00 96.12 163 GLU A O 1
ATOM 1187 N N . SER A 1 164 ? -14.753 5.537 -6.117 1.00 93.56 164 SER A N 1
ATOM 1188 C CA . SER A 1 164 ? -14.514 6.830 -6.766 1.00 93.56 164 SER A CA 1
ATOM 1189 C C . SER A 1 164 ? -15.265 6.992 -8.085 1.00 93.56 164 SER A C 1
ATOM 1191 O O . SER A 1 164 ? -15.102 7.997 -8.765 1.00 93.56 164 SER A O 1
ATOM 1193 N N . SER A 1 165 ? -16.053 6.001 -8.506 1.00 90.69 165 SER A N 1
ATOM 1194 C CA . SER A 1 165 ? -16.817 6.077 -9.751 1.00 90.69 165 SER A CA 1
ATOM 1195 C C . SER A 1 165 ? -18.105 5.269 -9.656 1.00 90.69 165 SER A C 1
ATOM 1197 O O . SER A 1 165 ? -18.395 4.406 -10.492 1.00 90.69 165 SER A O 1
ATOM 1199 N N . ALA A 1 166 ? -18.896 5.560 -8.619 1.00 85.88 166 ALA A N 1
ATOM 1200 C CA . ALA A 1 166 ? -20.069 4.765 -8.287 1.00 85.88 166 ALA A CA 1
ATOM 1201 C C . ALA A 1 166 ? -21.006 4.594 -9.503 1.00 85.88 166 ALA A C 1
ATOM 1203 O O . ALA A 1 166 ? -21.486 5.578 -10.087 1.00 85.88 166 ALA A O 1
ATOM 1204 N N . PRO A 1 167 ? -21.336 3.349 -9.899 1.00 80.88 167 PRO A N 1
ATOM 1205 C CA . PRO A 1 167 ? -22.143 3.115 -11.084 1.00 80.88 167 PRO A CA 1
ATOM 1206 C C . PRO A 1 167 ? -23.562 3.670 -10.915 1.00 80.88 167 PRO A C 1
ATOM 1208 O O . PRO A 1 167 ? -24.116 3.743 -9.819 1.00 80.88 167 PRO A O 1
ATOM 1211 N N . SER A 1 168 ? -24.202 4.001 -12.040 1.00 81.50 168 SER A N 1
ATOM 1212 C CA . SER A 1 168 ? -25.610 4.438 -12.097 1.00 81.50 168 SER A CA 1
ATOM 1213 C C . SER A 1 168 ? -25.939 5.706 -11.292 1.00 81.50 168 SER A C 1
ATOM 1215 O O . SER A 1 168 ? -27.090 5.899 -10.900 1.00 81.50 168 SER A O 1
ATOM 1217 N N . GLY A 1 169 ? -24.954 6.583 -11.072 1.00 77.50 169 GLY A N 1
ATOM 1218 C CA . GLY A 1 169 ? -25.147 7.832 -10.330 1.00 77.50 169 GLY A CA 1
ATOM 1219 C C . GLY A 1 169 ? -25.275 7.630 -8.820 1.00 77.50 169 GLY A C 1
ATOM 1220 O O . GLY A 1 169 ? -25.933 8.431 -8.156 1.00 77.50 169 GLY A O 1
ATOM 1221 N N . GLY A 1 170 ? -24.692 6.548 -8.290 1.00 89.69 170 GLY A N 1
ATOM 1222 C CA . GLY A 1 170 ? -24.454 6.412 -6.856 1.00 89.69 170 GLY A CA 1
ATOM 1223 C C . GLY A 1 170 ? -23.486 7.482 -6.339 1.00 89.69 170 GLY A C 1
ATOM 1224 O O . GLY A 1 170 ? -22.893 8.229 -7.113 1.00 89.69 170 GLY A O 1
ATOM 1225 N N . TYR A 1 171 ? -23.340 7.558 -5.020 1.00 95.12 171 TYR A N 1
ATOM 1226 C CA . TYR A 1 171 ? -22.363 8.445 -4.395 1.00 95.12 171 TYR A CA 1
ATOM 1227 C C . TYR A 1 171 ? -21.001 7.765 -4.306 1.00 95.12 171 TYR A C 1
ATOM 1229 O O . TYR A 1 171 ? -20.944 6.605 -3.908 1.00 95.12 171 TYR A O 1
ATOM 1237 N N . ASP A 1 172 ? -19.929 8.503 -4.572 1.00 96.06 172 ASP A N 1
ATOM 1238 C CA . ASP A 1 172 ? -18.578 8.189 -4.105 1.00 96.06 172 ASP A CA 1
ATOM 1239 C C . ASP A 1 172 ? -18.560 8.072 -2.582 1.00 96.06 172 ASP A C 1
ATOM 1241 O O . ASP A 1 172 ? -19.236 8.831 -1.866 1.00 96.06 172 ASP A O 1
ATOM 1245 N N . TRP A 1 173 ? -17.786 7.117 -2.081 1.00 97.00 173 TRP A N 1
ATOM 1246 C CA . TRP A 1 173 ? -17.707 6.851 -0.656 1.00 97.00 173 TRP A CA 1
ATOM 1247 C C . TRP A 1 173 ? -16.333 6.351 -0.231 1.00 97.00 173 TRP A C 1
ATOM 1249 O O . TRP A 1 173 ? -15.611 5.701 -0.982 1.00 97.00 173 TRP A O 1
ATOM 1259 N N . VAL A 1 174 ? -16.014 6.646 1.025 1.00 97.88 174 VAL A N 1
ATOM 1260 C CA . VAL A 1 174 ? -14.840 6.137 1.731 1.00 97.88 174 VAL A CA 1
ATOM 1261 C C . VAL A 1 174 ? -15.341 5.284 2.885 1.00 97.88 174 VAL A C 1
ATOM 1263 O O . VAL A 1 174 ? -16.135 5.740 3.712 1.00 97.88 174 VAL A O 1
ATOM 1266 N N . GLU A 1 175 ? -14.903 4.036 2.941 1.00 97.56 175 GLU A N 1
ATOM 1267 C CA . GLU A 1 175 ? -15.178 3.142 4.053 1.00 97.56 175 GLU A CA 1
ATOM 1268 C C . GLU A 1 175 ? -14.016 3.124 5.034 1.00 97.56 175 GLU A C 1
ATOM 1270 O O . GLU A 1 175 ? -12.852 3.059 4.649 1.00 97.56 175 GLU A O 1
ATOM 1275 N N . LEU A 1 176 ? -14.347 3.159 6.318 1.00 96.44 176 LEU A N 1
ATOM 1276 C CA . LEU A 1 176 ? -13.421 3.053 7.430 1.00 96.44 176 LEU A CA 1
ATOM 1277 C C . LEU A 1 176 ? -13.568 1.687 8.090 1.00 96.44 176 LEU A C 1
ATOM 1279 O O . LEU A 1 176 ? -14.685 1.193 8.246 1.00 96.44 176 LEU A O 1
ATOM 1283 N N . TYR A 1 177 ? -12.458 1.120 8.548 1.00 91.88 177 TYR A N 1
ATOM 1284 C CA . TYR A 1 177 ? -12.423 -0.138 9.286 1.00 91.88 177 TYR A CA 1
ATOM 1285 C C . TYR A 1 177 ? -11.744 0.034 10.637 1.00 91.88 177 TYR A C 1
ATOM 1287 O O . TYR A 1 177 ? -10.709 0.689 10.753 1.00 91.88 177 TYR A O 1
ATOM 1295 N N . ASN A 1 178 ? -12.325 -0.587 11.658 1.00 90.44 178 ASN A N 1
ATOM 1296 C CA . ASN A 1 178 ? -11.728 -0.689 12.977 1.00 90.44 178 ASN A CA 1
ATOM 1297 C C . ASN A 1 178 ? -10.868 -1.952 13.072 1.00 90.44 178 ASN A C 1
ATOM 1299 O O . ASN A 1 178 ? -11.406 -3.047 13.184 1.00 90.44 178 ASN A O 1
ATOM 1303 N N . THR A 1 179 ? -9.548 -1.818 13.133 1.00 79.75 179 THR A N 1
ATOM 1304 C CA . THR A 1 179 ? -8.639 -2.967 13.285 1.00 79.75 179 THR A CA 1
ATOM 1305 C C . THR A 1 179 ? -8.630 -3.562 14.695 1.00 79.75 179 THR A C 1
ATOM 1307 O O . THR A 1 179 ? -7.971 -4.565 14.936 1.00 79.75 179 THR A O 1
ATOM 1310 N N . ASN A 1 180 ? -9.345 -2.960 15.648 1.00 76.31 180 ASN A N 1
ATOM 1311 C CA . ASN A 1 180 ? -9.297 -3.363 17.045 1.00 76.31 180 ASN A CA 1
ATOM 1312 C C . ASN A 1 180 ? -10.402 -4.359 17.409 1.00 76.31 180 ASN A C 1
ATOM 1314 O O . ASN A 1 180 ? -11.529 -4.297 16.915 1.00 76.31 180 ASN A O 1
ATOM 1318 N N . THR A 1 181 ? -10.120 -5.158 18.438 1.00 77.81 181 THR A N 1
ATOM 1319 C CA . THR A 1 181 ? -11.067 -6.055 19.126 1.00 77.81 181 THR A CA 1
ATOM 1320 C C . THR A 1 181 ? -12.096 -5.327 20.006 1.00 77.81 181 THR A C 1
ATOM 1322 O O . THR A 1 181 ? -12.962 -5.956 20.612 1.00 77.81 181 THR A O 1
ATOM 1325 N N . SER A 1 182 ? -12.032 -3.994 20.088 1.00 82.94 182 SER A N 1
ATOM 1326 C CA . SER A 1 182 ? -12.959 -3.150 20.852 1.00 82.94 182 SER A CA 1
ATOM 1327 C C . SER A 1 182 ? -13.515 -2.026 19.984 1.00 82.94 182 SER A C 1
ATOM 1329 O O . SER A 1 182 ? -12.881 -1.615 19.015 1.00 82.94 182 SER A O 1
ATOM 1331 N N . SER A 1 183 ? -14.709 -1.520 20.310 1.00 90.75 183 SER A N 1
ATOM 1332 C CA . SER A 1 183 ? -15.332 -0.438 19.542 1.00 90.75 183 SER A CA 1
ATOM 1333 C C . SER A 1 183 ? -14.538 0.869 19.626 1.00 90.75 183 SER A C 1
ATOM 1335 O O . SER A 1 183 ? -14.090 1.247 20.712 1.00 90.75 183 SER A O 1
ATOM 1337 N N . ARG A 1 184 ? -14.459 1.607 18.518 1.00 92.19 184 ARG A N 1
ATOM 1338 C CA . ARG A 1 184 ? -13.807 2.921 18.429 1.00 92.19 184 ARG A CA 1
ATOM 1339 C C . ARG A 1 184 ? -14.822 4.036 18.228 1.00 92.19 184 ARG A C 1
ATOM 1341 O O . ARG A 1 184 ? -15.823 3.864 17.539 1.00 92.19 184 ARG A O 1
ATOM 1348 N N . ASN A 1 185 ? -14.582 5.187 18.848 1.00 94.56 185 ASN A N 1
ATOM 1349 C CA . ASN A 1 185 ? -15.396 6.376 18.615 1.00 94.56 185 ASN A CA 1
ATOM 1350 C C . ASN A 1 185 ? -14.745 7.194 17.502 1.00 94.56 185 ASN A C 1
ATOM 1352 O O . ASN A 1 185 ? -13.653 7.726 17.691 1.00 94.56 185 ASN A O 1
ATOM 1356 N N . ILE A 1 186 ? -15.439 7.297 16.372 1.00 96.00 186 ILE A N 1
ATOM 1357 C CA . ILE A 1 186 ? -14.969 8.004 15.174 1.00 96.00 186 ILE A CA 1
ATOM 1358 C C . ILE A 1 186 ? -15.697 9.335 14.956 1.00 96.00 186 ILE A C 1
ATOM 1360 O O . ILE A 1 186 ? -15.551 9.971 13.917 1.00 96.00 186 ILE A O 1
ATOM 1364 N N . SER A 1 187 ? -16.485 9.773 15.941 1.00 96.12 187 SER A N 1
ATOM 1365 C CA . SER A 1 187 ? -17.195 11.051 15.900 1.00 96.12 187 SER A CA 1
ATOM 1366 C C . SER A 1 187 ? -16.238 12.201 15.606 1.00 96.12 187 SER A C 1
ATOM 1368 O O . SER A 1 187 ? -15.258 12.395 16.325 1.00 96.12 187 SER A O 1
ATOM 1370 N N . GLY A 1 188 ? -16.564 13.007 14.600 1.00 95.38 188 GLY A N 1
ATOM 1371 C CA . GLY A 1 188 ? -15.816 14.212 14.268 1.00 95.38 188 GLY A CA 1
ATOM 1372 C C . GLY A 1 188 ? -14.549 13.989 13.448 1.00 95.38 188 GLY A C 1
ATOM 1373 O O . GLY A 1 188 ? -13.922 14.987 13.108 1.00 95.38 188 GLY A O 1
ATOM 1374 N N . MET A 1 189 ? -14.168 12.744 13.123 1.00 96.94 189 MET A N 1
ATOM 1375 C CA . MET A 1 189 ? -13.074 12.490 12.173 1.00 96.94 189 MET A CA 1
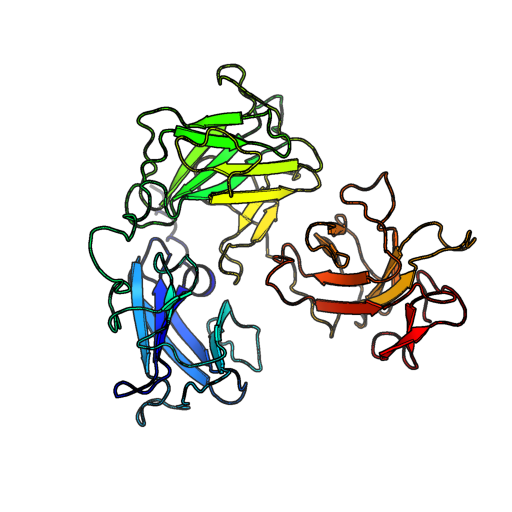ATOM 1376 C C . MET A 1 189 ? -13.376 13.175 10.840 1.00 96.94 189 MET A C 1
ATOM 1378 O O . MET A 1 189 ? -14.540 13.294 10.457 1.00 96.94 189 MET A O 1
ATOM 1382 N N . VAL A 1 190 ? -12.344 13.630 10.138 1.00 97.38 190 VAL A N 1
ATOM 1383 C CA . VAL A 1 190 ? -12.501 14.375 8.881 1.00 97.38 190 VAL A CA 1
ATOM 1384 C C . VAL A 1 190 ? -11.951 13.544 7.735 1.00 97.38 190 VAL A C 1
ATOM 1386 O O . VAL A 1 190 ? -10.856 13.001 7.844 1.00 97.38 190 VAL A O 1
ATOM 1389 N N . ILE A 1 191 ? -12.710 13.446 6.650 1.00 97.94 191 ILE A N 1
ATOM 1390 C CA . ILE A 1 191 ? -12.276 12.848 5.390 1.00 97.94 191 ILE A CA 1
ATOM 1391 C C . ILE A 1 191 ? -12.125 13.975 4.377 1.00 97.94 191 ILE A C 1
ATOM 1393 O O . ILE A 1 191 ? -13.047 14.777 4.227 1.00 97.94 191 ILE A O 1
ATOM 1397 N N . ALA A 1 192 ? -10.981 14.031 3.708 1.00 93.38 192 ALA A N 1
ATOM 1398 C CA . ALA A 1 192 ? -10.696 14.970 2.628 1.00 93.38 192 ALA A CA 1
ATOM 1399 C C . ALA A 1 192 ? -10.151 14.225 1.408 1.00 93.38 192 ALA A C 1
ATOM 1401 O O . ALA A 1 192 ? -9.596 13.135 1.570 1.00 93.38 192 ALA A O 1
ATOM 1402 N N . ASP A 1 193 ? -10.278 14.820 0.224 1.00 91.75 193 ASP A N 1
ATOM 1403 C CA . ASP A 1 193 ? -9.597 14.338 -0.982 1.00 91.75 193 ASP A CA 1
ATOM 1404 C C . ASP A 1 193 ? -8.214 14.993 -1.148 1.00 91.75 193 ASP A C 1
ATOM 1406 O O . ASP A 1 193 ? -7.660 15.468 -0.154 1.00 91.75 193 ASP A O 1
ATOM 1410 N N . ASP A 1 194 ? -7.612 15.031 -2.338 1.00 80.50 194 ASP A N 1
ATOM 1411 C CA . ASP A 1 194 ? -6.341 15.737 -2.575 1.00 80.50 194 ASP A CA 1
ATOM 1412 C C . ASP A 1 194 ? -6.433 17.281 -2.470 1.00 80.50 194 ASP A C 1
ATOM 1414 O O . ASP A 1 194 ? -5.420 17.971 -2.297 1.00 80.50 194 ASP A O 1
ATOM 1418 N N . ASN A 1 195 ? -7.644 17.840 -2.454 1.00 85.38 195 ASN A N 1
ATOM 1419 C CA . ASN A 1 195 ? -7.928 19.253 -2.277 1.00 85.38 195 ASN A CA 1
ATOM 1420 C C . ASN A 1 195 ? -8.297 19.564 -0.820 1.00 85.38 195 ASN A C 1
ATOM 1422 O O . ASN A 1 195 ? -9.334 19.182 -0.285 1.00 85.38 195 ASN A O 1
ATOM 1426 N N . ASN A 1 196 ? -7.478 20.386 -0.164 1.00 86.62 196 ASN A N 1
ATOM 1427 C CA . ASN A 1 196 ? -7.686 20.765 1.239 1.00 86.62 196 ASN A CA 1
ATOM 1428 C C . ASN A 1 196 ? -9.013 21.506 1.517 1.00 86.62 196 ASN A C 1
ATOM 1430 O O . ASN A 1 196 ? -9.382 21.658 2.680 1.00 86.62 196 ASN A O 1
ATOM 1434 N N . GLY A 1 197 ? -9.725 21.997 0.499 1.00 90.31 197 GLY A N 1
ATOM 1435 C CA . GLY A 1 197 ? -1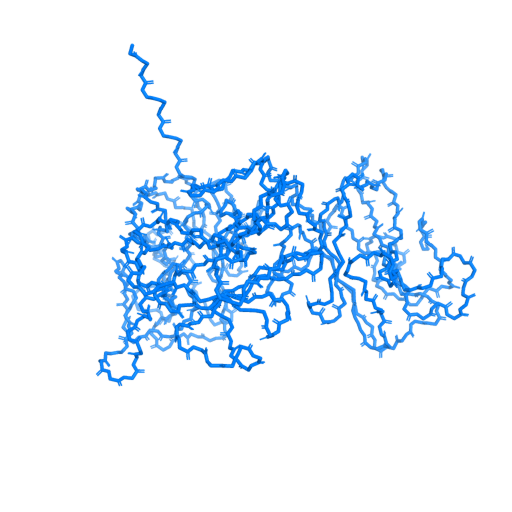1.050 22.609 0.640 1.00 90.31 197 GLY A CA 1
ATOM 1436 C C . GLY A 1 197 ? -12.219 21.616 0.653 1.00 90.31 197 GLY A C 1
ATOM 1437 O O . GLY A 1 197 ? -13.323 22.001 1.035 1.00 90.31 197 GLY A O 1
ATOM 1438 N N . HIS A 1 198 ? -11.999 20.367 0.246 1.00 95.00 198 HIS A N 1
ATOM 1439 C CA . HIS A 1 198 ? -13.022 19.329 0.153 1.00 95.00 198 HIS A CA 1
ATOM 1440 C C . HIS A 1 198 ? -12.967 18.444 1.391 1.00 95.00 198 HIS A C 1
ATOM 1442 O O . HIS A 1 198 ? -11.987 17.741 1.627 1.00 95.00 198 HIS A O 1
ATOM 1448 N N . GLN A 1 199 ? -13.988 18.537 2.242 1.00 96.00 199 GLN A N 1
ATOM 1449 C CA . GLN A 1 199 ? -13.958 17.893 3.549 1.00 96.00 199 GLN A CA 1
ATOM 1450 C C . GLN A 1 199 ? -15.356 17.490 4.000 1.00 96.00 199 GLN A C 1
ATOM 1452 O O . GLN A 1 199 ? -16.275 18.308 4.022 1.00 96.00 199 GLN A O 1
ATOM 1457 N N . VAL A 1 200 ? -15.484 16.254 4.469 1.00 97.12 200 VAL A N 1
ATOM 1458 C CA . VAL A 1 200 ? -16.681 15.735 5.131 1.00 97.12 200 VAL A CA 1
ATOM 1459 C C . VAL A 1 200 ? -16.298 15.273 6.530 1.00 97.12 200 VAL A C 1
ATOM 1461 O O . VAL A 1 200 ? -15.327 14.547 6.728 1.00 97.12 200 VAL A O 1
ATOM 1464 N N . THR A 1 201 ? -17.071 15.697 7.526 1.00 96.38 201 THR A N 1
ATOM 1465 C CA . THR A 1 201 ? -16.875 15.295 8.922 1.00 96.38 201 THR A CA 1
ATOM 1466 C C . THR A 1 201 ? -17.810 14.148 9.293 1.00 96.38 201 THR A C 1
ATOM 1468 O O . THR A 1 201 ? -19.020 14.227 9.078 1.00 96.38 201 THR A O 1
ATOM 1471 N N . VAL A 1 202 ? -17.264 13.106 9.918 1.00 95.81 202 VAL A N 1
ATOM 1472 C CA . VAL A 1 202 ? -18.030 11.986 10.469 1.00 95.81 202 VAL A CA 1
ATOM 1473 C C . VAL A 1 202 ? -18.999 12.500 11.547 1.00 95.81 202 VAL A C 1
ATOM 1475 O O . VAL A 1 202 ? -18.557 13.169 12.491 1.00 95.81 202 VAL A O 1
ATOM 1478 N N . PRO A 1 203 ? -20.307 12.183 11.465 1.00 94.44 203 PRO A N 1
ATOM 1479 C CA . PRO A 1 203 ? -21.306 12.680 12.407 1.00 94.44 203 PRO A CA 1
ATOM 1480 C C . PRO A 1 203 ? -20.998 12.356 13.872 1.00 94.44 203 PRO A C 1
ATOM 1482 O O . PRO A 1 203 ? -20.389 11.334 14.205 1.00 94.44 203 PRO A O 1
ATOM 1485 N N . SER A 1 204 ? -21.467 13.215 14.777 1.00 93.62 204 SER A N 1
ATOM 1486 C CA . SER A 1 204 ? -21.344 12.978 16.214 1.00 93.62 204 SER A CA 1
ATOM 1487 C C . SER A 1 204 ? -22.153 11.757 16.664 1.00 93.62 204 SER A C 1
ATOM 1489 O O . SER A 1 204 ? -23.232 11.473 16.149 1.00 93.62 204 SER A O 1
ATOM 1491 N N . GLY A 1 205 ? -21.624 11.024 17.647 1.00 91.38 205 GLY A N 1
ATOM 1492 C CA . GLY A 1 205 ? -22.229 9.790 18.153 1.00 91.38 205 GLY A CA 1
ATOM 1493 C C . GLY A 1 205 ? -21.905 8.542 17.326 1.00 91.38 205 GLY A C 1
ATOM 1494 O O . GLY A 1 205 ? -22.392 7.465 17.661 1.00 91.38 205 GLY A O 1
ATOM 1495 N N . THR A 1 206 ? -21.075 8.660 16.285 1.00 94.62 206 THR A N 1
ATOM 1496 C CA . THR A 1 206 ? -20.683 7.522 15.448 1.00 94.62 206 THR A CA 1
ATOM 1497 C C . THR A 1 206 ? -19.646 6.660 16.163 1.00 94.62 206 THR A C 1
ATOM 1499 O O . THR A 1 206 ? -18.554 7.121 16.513 1.00 94.62 206 THR A O 1
ATOM 1502 N N . THR A 1 207 ? -19.979 5.386 16.355 1.00 95.00 207 THR A N 1
ATOM 1503 C CA . THR A 1 207 ? -19.079 4.365 16.891 1.00 95.00 207 THR A CA 1
ATOM 1504 C C . THR A 1 207 ? -18.896 3.241 15.882 1.00 95.00 207 THR A C 1
ATOM 1506 O O . THR A 1 207 ? -19.846 2.782 15.253 1.00 95.00 207 THR A O 1
ATOM 1509 N N . LEU A 1 208 ? -17.653 2.798 15.739 1.00 94.25 208 LEU A N 1
ATOM 1510 C CA . LEU A 1 208 ? -17.249 1.686 14.897 1.00 94.25 208 LEU A CA 1
ATOM 1511 C C . LEU A 1 208 ? -17.120 0.444 15.786 1.00 94.25 208 LEU A C 1
ATOM 1513 O O . LEU A 1 208 ? -16.290 0.461 16.700 1.00 94.25 208 LEU A O 1
ATOM 1517 N N . PRO A 1 209 ? -17.930 -0.616 15.604 1.00 92.75 209 PRO A N 1
ATOM 1518 C CA . PRO A 1 209 ? -17.774 -1.861 16.357 1.00 92.75 209 PRO A CA 1
ATOM 1519 C C . PRO A 1 209 ? -16.370 -2.458 16.205 1.00 92.75 209 PRO A C 1
ATOM 1521 O O . PRO A 1 209 ? -15.634 -2.091 15.290 1.00 92.75 209 PRO A O 1
ATOM 1524 N N . ALA A 1 210 ? -15.991 -3.374 17.098 1.00 82.50 210 ALA A N 1
ATOM 1525 C CA . ALA A 1 210 ? -14.778 -4.177 16.925 1.00 82.50 210 ALA A CA 1
ATOM 1526 C C . ALA A 1 210 ? -14.797 -4.864 15.552 1.00 82.50 210 ALA A C 1
ATOM 1528 O O . ALA A 1 210 ? -15.817 -5.471 15.217 1.00 82.50 210 ALA A O 1
ATOM 1529 N N . PHE A 1 211 ? -13.725 -4.729 14.765 1.00 82.56 211 PHE A N 1
ATOM 1530 C CA . PHE A 1 211 ? -13.660 -5.238 13.383 1.00 82.56 211 PHE A CA 1
ATOM 1531 C C . PHE A 1 211 ? -14.823 -4.779 12.484 1.00 82.56 211 PHE A C 1
ATOM 1533 O O . PHE A 1 211 ? -15.196 -5.448 11.523 1.00 82.56 211 PHE A O 1
ATOM 1540 N N . GLY A 1 212 ? -15.452 -3.655 12.836 1.00 89.06 212 GLY A N 1
ATOM 1541 C CA . GLY A 1 212 ? -16.594 -3.094 12.132 1.00 89.06 212 GLY A CA 1
ATOM 1542 C C . GLY A 1 212 ? -16.188 -2.111 11.041 1.00 89.06 212 GLY A C 1
ATOM 1543 O O . GLY A 1 212 ? -15.090 -1.552 11.058 1.00 89.06 212 GLY A O 1
ATOM 1544 N N . TYR A 1 213 ? -17.137 -1.863 10.141 1.00 94.62 213 TYR A N 1
ATOM 1545 C CA . TYR A 1 213 ? -17.012 -0.949 9.011 1.00 94.62 213 TYR A CA 1
ATOM 1546 C C . TYR A 1 213 ? -17.960 0.244 9.184 1.00 94.62 213 TYR A C 1
ATOM 1548 O O . TYR A 1 213 ? -19.060 0.089 9.725 1.00 94.62 213 TYR A O 1
ATOM 1556 N N . ALA A 1 214 ? -17.571 1.427 8.707 1.00 95.94 214 ALA A N 1
ATOM 1557 C CA . ALA A 1 214 ? -18.504 2.529 8.467 1.00 95.94 214 ALA A CA 1
ATOM 1558 C C . ALA A 1 214 ? -18.204 3.196 7.142 1.00 95.94 214 ALA A C 1
ATOM 1560 O O . ALA A 1 214 ? -17.063 3.529 6.842 1.00 95.94 214 ALA A O 1
ATOM 1561 N N . VAL A 1 215 ? -19.268 3.462 6.400 1.00 96.19 215 VAL A N 1
ATOM 1562 C CA . VAL A 1 215 ? -19.195 4.094 5.093 1.00 96.19 215 VAL A CA 1
ATOM 1563 C C . VAL A 1 215 ? -19.563 5.559 5.228 1.00 96.19 215 VAL A C 1
ATOM 1565 O O . VAL A 1 215 ? -20.599 5.895 5.808 1.00 96.19 215 VAL A O 1
ATOM 1568 N N . VAL A 1 216 ? -18.736 6.423 4.654 1.00 96.88 216 VAL A N 1
ATOM 1569 C CA . VAL A 1 216 ? -18.990 7.855 4.540 1.00 96.88 216 VAL A CA 1
ATOM 1570 C C . VAL A 1 216 ? -19.173 8.187 3.065 1.00 96.88 216 VAL A C 1
ATOM 1572 O O . VAL A 1 216 ? -18.241 8.090 2.274 1.00 96.88 216 VAL A O 1
ATOM 1575 N N . GLU A 1 217 ? -20.393 8.563 2.684 1.00 96.62 217 GLU A N 1
ATOM 1576 C CA . GLU A 1 217 ? -20.732 8.955 1.310 1.00 96.62 217 GLU A CA 1
ATOM 1577 C C . GLU A 1 217 ? -20.280 10.393 1.048 1.00 96.62 217 GLU A C 1
ATOM 1579 O O . GLU A 1 217 ? -21.030 11.348 1.261 1.00 96.62 217 GLU A O 1
ATOM 1584 N N . VAL A 1 218 ? -19.029 10.563 0.631 1.00 97.06 218 VAL A N 1
ATOM 1585 C CA . VAL A 1 218 ? -18.391 11.882 0.529 1.00 97.06 218 VAL A CA 1
ATOM 1586 C C . VAL A 1 218 ? -19.026 12.778 -0.531 1.00 97.06 218 VAL A C 1
ATOM 1588 O O . VAL A 1 218 ? -19.066 13.987 -0.333 1.00 97.06 218 VAL A O 1
ATOM 1591 N N . SER A 1 219 ? -19.632 12.209 -1.578 1.00 96.88 219 SER A N 1
ATOM 1592 C CA . SER A 1 219 ? -20.308 12.981 -2.637 1.00 96.88 219 SER A CA 1
ATOM 1593 C C . SER A 1 219 ? -21.811 13.170 -2.423 1.00 96.88 219 SER A C 1
ATOM 1595 O O . SER A 1 219 ? -22.484 13.779 -3.259 1.00 96.88 219 SER A O 1
ATOM 1597 N N . ASN A 1 220 ? -22.366 12.683 -1.308 1.00 95.62 220 ASN A N 1
ATOM 1598 C CA . ASN A 1 220 ? -23.783 12.849 -1.005 1.00 95.62 220 ASN A CA 1
ATOM 1599 C C . ASN A 1 220 ? -24.090 14.321 -0.660 1.00 95.62 220 ASN A C 1
ATOM 1601 O O . ASN A 1 220 ? -23.607 14.800 0.367 1.00 95.62 220 ASN A O 1
ATOM 1605 N N . PRO A 1 221 ? -24.945 15.037 -1.424 1.00 94.56 221 PRO A N 1
ATOM 1606 C CA . PRO A 1 221 ? -25.248 16.451 -1.177 1.00 94.56 221 PRO A CA 1
ATOM 1607 C C . PRO A 1 221 ? -25.909 16.749 0.175 1.00 94.56 221 PRO A C 1
ATOM 1609 O O . PRO A 1 221 ? -26.029 17.912 0.559 1.00 94.56 221 PRO A O 1
ATOM 1612 N N . ALA A 1 222 ? -26.377 15.722 0.893 1.00 93.62 222 ALA A N 1
ATOM 1613 C CA . ALA A 1 222 ? -26.851 15.860 2.266 1.00 93.62 222 ALA A CA 1
ATOM 1614 C C . ALA A 1 222 ? -25.711 16.115 3.272 1.00 93.62 222 ALA A C 1
ATOM 1616 O O . ALA A 1 222 ? -25.971 16.620 4.365 1.00 93.62 222 ALA A O 1
ATOM 1617 N N . ASN A 1 223 ? -24.467 15.783 2.916 1.00 92.44 223 ASN A N 1
ATOM 1618 C CA . ASN A 1 223 ? -23.291 16.033 3.736 1.00 92.44 223 ASN A CA 1
ATOM 1619 C C . ASN A 1 223 ? -22.759 17.445 3.480 1.00 92.44 223 ASN A C 1
ATOM 1621 O O . ASN A 1 223 ? -22.499 17.846 2.348 1.00 92.44 223 ASN A O 1
ATOM 1625 N N . THR A 1 224 ? -22.566 18.219 4.545 1.00 91.62 224 THR A N 1
ATOM 1626 C CA . THR A 1 224 ? -21.892 19.517 4.434 1.00 91.62 224 THR A CA 1
ATOM 1627 C C . THR A 1 224 ? -20.459 19.306 3.958 1.00 91.62 224 THR A C 1
ATOM 1629 O O . THR A 1 224 ? -19.740 18.501 4.544 1.00 91.62 224 THR A O 1
ATOM 1632 N N . GLY A 1 225 ? -20.053 20.056 2.931 1.00 92.06 225 GLY A N 1
ATOM 1633 C CA . GLY A 1 225 ? -18.711 19.956 2.356 1.00 92.06 225 GLY A CA 1
ATOM 1634 C C . GLY A 1 225 ? -18.520 18.770 1.412 1.00 92.06 225 GLY A C 1
ATOM 1635 O O . GLY A 1 225 ? -17.378 18.438 1.125 1.00 92.06 225 GLY A O 1
ATOM 1636 N N . PHE A 1 226 ? -19.613 18.153 0.937 1.00 95.56 226 PHE A N 1
ATOM 1637 C CA . PHE A 1 226 ? -19.570 17.044 -0.015 1.00 95.56 226 PHE A CA 1
ATOM 1638 C C . PHE A 1 226 ? -18.673 17.331 -1.228 1.00 95.56 226 PHE A C 1
ATOM 1640 O O . PHE A 1 226 ? -18.622 18.453 -1.738 1.00 95.56 226 PHE A O 1
ATOM 1647 N N . PHE A 1 227 ? -18.006 16.288 -1.705 1.00 96.50 227 PHE A N 1
ATOM 1648 C CA . PHE A 1 227 ? -17.077 16.319 -2.827 1.00 96.50 227 PHE A CA 1
ATOM 1649 C C . PHE A 1 227 ? -17.099 14.979 -3.565 1.00 96.50 227 PHE A C 1
ATOM 1651 O O . PHE A 1 227 ? -17.470 13.954 -2.997 1.00 96.50 227 PHE A O 1
ATOM 1658 N N . GLY A 1 228 ? -16.750 15.002 -4.849 1.00 94.62 228 GLY A N 1
ATOM 1659 C CA . GLY A 1 228 ? -16.531 13.780 -5.621 1.00 94.62 228 GLY A CA 1
ATOM 1660 C C . GLY A 1 228 ? -15.090 13.312 -5.482 1.00 94.62 228 GLY A C 1
ATOM 1661 O O . GLY A 1 228 ? -14.215 14.130 -5.226 1.00 94.62 228 GLY A O 1
ATOM 1662 N N . LEU A 1 229 ? -14.862 12.022 -5.682 1.00 94.94 229 LEU A N 1
ATOM 1663 C CA . LEU A 1 229 ? -13.534 11.421 -5.735 1.00 94.94 229 LEU A CA 1
ATOM 1664 C C . LEU A 1 229 ? -13.135 11.240 -7.198 1.00 94.94 229 LEU A C 1
ATOM 1666 O O . LEU A 1 229 ? -13.806 10.536 -7.945 1.00 94.94 229 LEU A O 1
ATOM 1670 N N . GLY A 1 230 ? -12.070 11.906 -7.631 1.00 85.94 230 GLY A N 1
ATOM 1671 C CA . GLY A 1 230 ? -11.663 11.995 -9.031 1.00 85.94 230 GLY A CA 1
ATOM 1672 C C . GLY A 1 230 ? -10.688 10.912 -9.497 1.00 85.94 230 GLY A C 1
ATOM 1673 O O . GLY A 1 230 ? -10.313 9.990 -8.773 1.00 85.94 230 GLY A O 1
ATOM 1674 N N . VAL A 1 231 ? -10.240 11.051 -10.747 1.00 74.38 231 VAL A N 1
ATOM 1675 C CA . VAL A 1 231 ? -8.983 10.437 -11.197 1.00 74.38 231 VAL A CA 1
ATOM 1676 C C . VAL A 1 231 ? -7.811 11.188 -10.567 1.00 74.38 231 VAL A C 1
ATOM 1678 O O . VAL A 1 231 ? -7.912 12.385 -10.320 1.00 74.38 231 VAL A O 1
ATOM 1681 N N . ASN A 1 232 ? -6.686 10.509 -10.365 1.00 65.31 232 ASN A N 1
ATOM 1682 C CA . ASN A 1 232 ? -5.511 11.060 -9.685 1.00 65.31 232 ASN A CA 1
ATOM 1683 C C . ASN A 1 232 ? -5.741 11.581 -8.274 1.00 65.31 232 ASN A C 1
ATOM 1685 O O . ASN A 1 232 ? -5.134 12.572 -7.872 1.00 65.31 232 ASN A O 1
ATOM 1689 N N . ASP A 1 233 ? -6.595 10.926 -7.517 1.00 75.12 233 ASP A N 1
ATOM 1690 C CA . ASP A 1 233 ? -7.101 11.492 -6.284 1.00 75.12 233 ASP A CA 1
ATOM 1691 C C . ASP A 1 233 ? -6.652 10.673 -5.068 1.00 75.12 233 ASP A C 1
ATOM 1693 O O . ASP A 1 233 ? -5.972 9.648 -5.181 1.00 75.12 233 ASP A O 1
ATOM 1697 N N . GLU A 1 234 ? -6.923 11.189 -3.883 1.00 80.69 234 GLU A N 1
ATOM 1698 C CA . GLU A 1 234 ? -6.604 10.576 -2.606 1.00 80.69 234 GLU A CA 1
ATOM 1699 C C . GLU A 1 234 ? -7.826 10.599 -1.695 1.00 80.69 234 GLU A C 1
ATOM 1701 O O . GLU A 1 234 ? -8.657 11.483 -1.788 1.00 80.69 234 GLU A O 1
ATOM 1706 N N . ALA A 1 235 ? -7.921 9.661 -0.761 1.00 90.38 235 ALA A N 1
ATOM 1707 C CA . ALA A 1 235 ? -8.749 9.800 0.425 1.00 90.38 235 ALA A CA 1
ATOM 1708 C C . ALA A 1 235 ? -7.812 9.947 1.618 1.00 90.38 235 ALA A C 1
ATOM 1710 O O . ALA A 1 235 ? -6.962 9.089 1.851 1.00 90.38 235 ALA A O 1
ATOM 1711 N N . ARG A 1 236 ? -7.967 11.020 2.387 1.00 90.44 236 ARG A N 1
ATOM 1712 C CA . ARG A 1 236 ? -7.180 11.314 3.58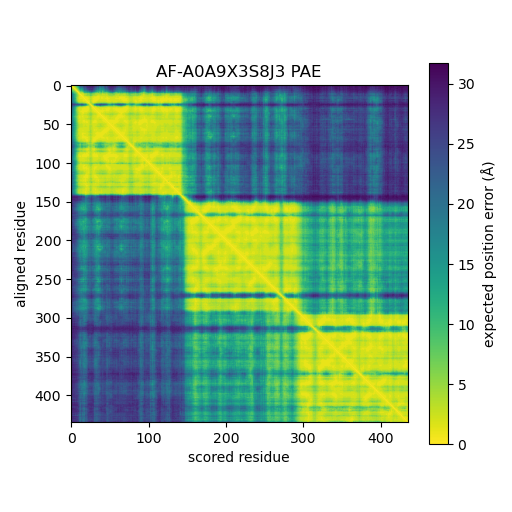6 1.00 90.44 236 ARG A CA 1
ATOM 1713 C C . ARG A 1 236 ? -8.106 11.349 4.791 1.00 90.44 236 ARG A C 1
ATOM 1715 O O . ARG A 1 236 ? -9.091 12.083 4.806 1.00 90.44 236 ARG A O 1
ATOM 1722 N N . LEU A 1 237 ? -7.781 10.564 5.809 1.00 93.88 237 LEU A N 1
ATOM 1723 C CA . LEU A 1 237 ? -8.504 10.485 7.071 1.00 93.88 237 LEU A CA 1
ATOM 1724 C C . LEU A 1 237 ? -7.743 11.264 8.141 1.00 93.88 237 LEU A C 1
ATOM 1726 O O . LEU A 1 237 ? -6.569 11.005 8.373 1.00 93.88 237 LEU A O 1
ATOM 1730 N N . PHE A 1 238 ? -8.407 12.170 8.847 1.00 88.44 238 PHE A N 1
ATOM 1731 C CA . PHE A 1 238 ? -7.818 12.993 9.901 1.00 88.44 238 PHE A CA 1
ATOM 1732 C C . PHE A 1 238 ? -8.522 12.789 11.241 1.00 88.44 238 PHE A C 1
ATOM 1734 O O . PHE A 1 238 ? -9.691 12.399 11.323 1.00 88.44 238 PHE A O 1
ATOM 1741 N N . ALA A 1 239 ? -7.792 13.098 12.310 1.00 88.25 239 ALA A N 1
ATOM 1742 C CA . ALA A 1 239 ? -8.305 13.055 13.668 1.00 88.25 239 ALA A CA 1
ATOM 1743 C C . ALA A 1 239 ? -9.496 14.022 13.870 1.00 88.25 239 ALA A C 1
ATOM 1745 O O . ALA A 1 239 ? -9.592 15.051 13.195 1.00 88.25 239 ALA A O 1
ATOM 1746 N N . PRO A 1 240 ? -10.398 13.742 14.828 1.00 92.88 240 PRO A N 1
ATOM 1747 C CA . PRO A 1 240 ? -11.443 14.669 15.212 1.00 92.88 240 PRO A CA 1
ATOM 1748 C C . PRO A 1 240 ? -10.919 16.021 15.673 1.00 92.88 240 PRO A C 1
ATOM 1750 O O . PRO A 1 240 ? -9.944 16.111 16.418 1.00 92.88 240 PRO A O 1
ATOM 1753 N N . GLY A 1 241 ? -11.622 17.077 15.265 1.00 86.75 241 GLY A N 1
ATOM 1754 C CA . GLY A 1 241 ? -11.262 18.451 15.611 1.00 86.75 241 GLY A CA 1
ATOM 1755 C C . GLY A 1 241 ? -10.102 19.026 14.797 1.00 86.75 241 GLY A C 1
ATOM 1756 O O . GLY A 1 241 ? -9.672 20.137 15.104 1.00 86.75 241 GLY A O 1
ATOM 1757 N N . THR A 1 242 ? -9.610 18.327 13.767 1.00 88.50 242 THR A N 1
ATOM 1758 C CA . THR A 1 242 ? -8.692 18.919 12.787 1.00 88.50 242 THR A CA 1
ATOM 1759 C C . THR A 1 242 ? -9.344 20.142 12.148 1.00 88.50 242 THR A C 1
ATOM 1761 O O . THR A 1 242 ? -10.387 20.041 11.508 1.00 88.50 242 THR A O 1
ATOM 1764 N N . VAL A 1 243 ? -8.728 21.307 12.356 1.00 83.56 243 VAL A N 1
ATOM 1765 C CA . VAL A 1 243 ? -9.202 22.596 11.824 1.00 83.56 243 VAL A CA 1
ATOM 1766 C C . VAL A 1 243 ? -8.578 22.899 10.460 1.00 83.56 243 VAL A C 1
ATOM 1768 O O . VAL A 1 243 ? -9.210 23.541 9.628 1.00 83.56 243 VAL A O 1
ATOM 1771 N N . ASP A 1 244 ? -7.347 22.435 10.232 1.00 83.62 244 ASP A N 1
ATOM 1772 C CA . ASP A 1 244 ? -6.588 22.683 9.009 1.00 83.62 244 ASP A CA 1
ATOM 1773 C C . ASP A 1 244 ? -5.937 21.389 8.501 1.00 83.62 244 ASP A C 1
ATOM 1775 O O . ASP A 1 244 ? -4.921 20.928 9.021 1.00 83.62 244 ASP A O 1
ATOM 1779 N N . VAL A 1 245 ? -6.540 20.799 7.467 1.00 82.50 245 VAL A N 1
ATOM 1780 C CA . VAL A 1 245 ? -6.054 19.569 6.819 1.00 82.50 245 VAL A CA 1
ATOM 1781 C C . VAL A 1 245 ? -4.818 19.798 5.943 1.00 82.50 245 VAL A C 1
ATOM 1783 O O . VAL A 1 245 ? -4.190 18.831 5.526 1.00 82.50 245 VAL A O 1
ATOM 1786 N N . SER A 1 246 ? -4.442 21.054 5.664 1.00 72.94 246 SER A N 1
ATOM 1787 C CA . SER A 1 246 ? -3.251 21.359 4.857 1.00 72.94 246 SER A CA 1
ATOM 1788 C C . SER A 1 246 ? -1.943 21.195 5.631 1.00 72.94 246 SER A C 1
ATOM 1790 O O . SER A 1 246 ? -0.891 20.991 5.031 1.00 72.94 246 SER A O 1
ATOM 1792 N N . THR A 1 247 ? -2.012 21.274 6.962 1.00 71.56 247 THR A N 1
ATOM 1793 C CA . THR A 1 247 ? -0.855 21.173 7.861 1.00 71.56 247 THR A CA 1
ATOM 1794 C C . THR A 1 247 ? -0.936 19.974 8.805 1.00 71.56 247 THR A C 1
ATOM 1796 O O . THR A 1 247 ? 0.085 19.561 9.356 1.00 71.56 247 THR A O 1
ATOM 1799 N N . ALA A 1 248 ? -2.125 19.395 8.995 1.00 67.44 248 ALA A N 1
ATOM 1800 C CA . ALA A 1 248 ? -2.303 18.201 9.807 1.00 67.44 248 ALA A CA 1
ATOM 1801 C C . ALA A 1 248 ? -1.744 16.949 9.117 1.00 67.44 248 ALA A C 1
ATOM 1803 O O . ALA A 1 248 ? -1.869 16.766 7.909 1.00 67.44 248 ALA A O 1
ATOM 1804 N N . THR A 1 249 ? -1.182 16.035 9.904 1.00 72.19 249 THR A N 1
ATOM 1805 C CA . THR A 1 249 ? -0.830 14.695 9.427 1.00 72.19 249 THR A CA 1
ATOM 1806 C C . THR A 1 249 ? -2.093 13.823 9.376 1.00 72.19 249 THR A C 1
ATOM 1808 O O . THR A 1 249 ? -2.787 13.728 10.395 1.00 72.19 249 THR A O 1
ATOM 1811 N N . PRO A 1 250 ? -2.412 13.178 8.237 1.00 73.38 250 PRO A N 1
ATOM 1812 C CA . PRO A 1 250 ? -3.496 12.203 8.174 1.00 73.38 250 PRO A CA 1
ATOM 1813 C C . PRO A 1 250 ? -3.246 11.023 9.125 1.00 73.38 250 PRO A C 1
ATOM 1815 O O . PRO A 1 250 ? -2.120 10.549 9.258 1.00 73.38 250 PRO A O 1
ATOM 1818 N N . VAL A 1 251 ? -4.312 10.539 9.763 1.00 80.12 251 VAL A N 1
ATOM 1819 C CA . VAL A 1 251 ? -4.358 9.258 10.488 1.00 80.12 251 VAL A CA 1
ATOM 1820 C C . VAL A 1 251 ? -4.144 8.101 9.519 1.00 80.12 251 VAL A C 1
ATOM 1822 O O . VAL A 1 251 ? -3.430 7.158 9.837 1.00 80.12 251 VAL A O 1
ATOM 1825 N N . ASP A 1 252 ? -4.754 8.189 8.340 1.00 78.12 252 ASP A N 1
ATOM 1826 C CA . ASP A 1 252 ? -4.541 7.255 7.244 1.00 78.12 252 ASP A CA 1
ATOM 1827 C C . ASP A 1 252 ? -4.813 7.953 5.908 1.00 78.12 252 ASP A C 1
ATOM 1829 O O . ASP A 1 252 ? -5.456 9.006 5.860 1.00 78.12 252 ASP A O 1
ATOM 1833 N N . ARG A 1 253 ? -4.307 7.382 4.820 1.00 78.25 253 ARG A N 1
ATOM 1834 C CA . ARG A 1 253 ? -4.543 7.860 3.463 1.00 78.25 253 ARG A CA 1
ATOM 1835 C C . ARG A 1 253 ? -4.492 6.728 2.438 1.00 78.25 253 ARG A C 1
ATOM 1837 O O . ARG A 1 253 ? -3.747 5.760 2.623 1.00 78.25 253 ARG A O 1
ATOM 1844 N N . ALA A 1 254 ? -5.245 6.877 1.357 1.00 77.19 254 ALA A N 1
ATOM 184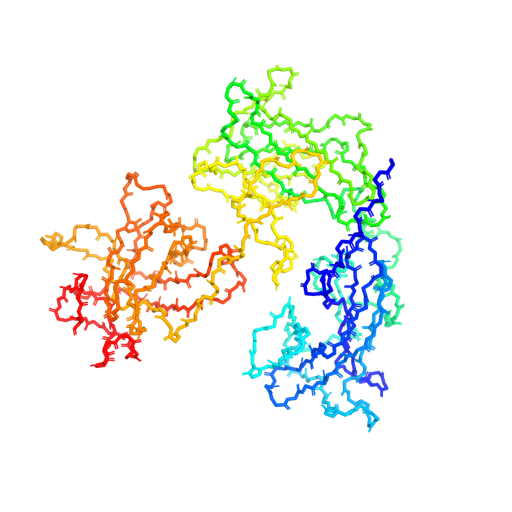5 C CA . ALA A 1 254 ? -5.271 5.967 0.218 1.00 77.19 254 ALA A CA 1
ATOM 1846 C C . ALA A 1 254 ? -5.232 6.782 -1.081 1.00 77.19 254 ALA A C 1
ATOM 1848 O O . ALA A 1 254 ? -6.171 7.522 -1.352 1.00 77.19 254 ALA A O 1
ATOM 1849 N N . LYS A 1 255 ? -4.160 6.652 -1.872 1.00 73.44 255 LYS A N 1
ATOM 1850 C CA . LYS A 1 255 ? -3.997 7.323 -3.174 1.00 73.44 255 LYS A CA 1
ATOM 1851 C C . LYS A 1 255 ? -4.340 6.362 -4.305 1.00 73.44 255 LYS A C 1
ATOM 1853 O O . LYS A 1 255 ? -3.918 5.206 -4.273 1.00 73.44 255 LYS A O 1
ATOM 1858 N N . TRP A 1 256 ? -5.052 6.846 -5.316 1.00 68.44 256 TRP A N 1
ATOM 1859 C CA . TRP A 1 256 ? -5.273 6.128 -6.569 1.00 68.44 256 TRP A CA 1
ATOM 1860 C C . TRP A 1 256 ? -5.032 7.042 -7.767 1.00 68.44 256 TRP A C 1
ATOM 1862 O O . TRP A 1 256 ? -5.104 8.266 -7.692 1.00 68.44 256 TRP A O 1
ATOM 1872 N N . PHE A 1 257 ? -4.758 6.426 -8.912 1.00 61.41 257 PHE A N 1
ATOM 1873 C CA . PHE A 1 257 ? -4.466 7.156 -10.143 1.00 61.41 257 PHE A CA 1
ATOM 1874 C C . PHE A 1 257 ? -5.632 7.082 -11.125 1.00 61.41 257 PHE A C 1
ATOM 1876 O O . PHE A 1 257 ? -6.011 8.067 -11.750 1.00 61.41 257 PHE A O 1
ATOM 1883 N N . THR A 1 258 ? -6.257 5.927 -11.253 1.00 63.94 258 THR A N 1
ATOM 1884 C CA . THR A 1 258 ? -7.451 5.771 -12.079 1.00 63.94 258 THR A CA 1
ATOM 1885 C C . THR A 1 258 ? -8.605 5.346 -11.198 1.00 63.94 258 THR A C 1
ATOM 1887 O O . THR A 1 258 ? -8.398 4.823 -10.101 1.00 63.94 258 THR A O 1
ATOM 1890 N N . HIS A 1 259 ? -9.827 5.588 -11.663 1.00 79.38 259 HIS A N 1
ATOM 1891 C CA . HIS A 1 259 ? -10.977 4.954 -11.043 1.00 79.38 259 HIS A CA 1
ATOM 1892 C C . HIS A 1 259 ? -10.788 3.445 -11.089 1.00 79.38 259 HIS A C 1
ATOM 1894 O O . HIS A 1 259 ? -10.469 2.880 -12.142 1.00 79.38 259 HIS A O 1
ATOM 1900 N N . SER A 1 260 ? -10.988 2.798 -9.947 1.00 81.31 260 SER A N 1
ATOM 1901 C CA . SER A 1 260 ? -11.015 1.347 -9.933 1.00 81.31 260 SER A CA 1
ATOM 1902 C C . SER A 1 260 ? -12.210 0.863 -10.769 1.00 81.31 260 SER A C 1
ATOM 1904 O O . SER A 1 260 ? -13.280 1.464 -10.686 1.00 81.31 260 SER A O 1
ATOM 1906 N N . PRO A 1 261 ? -12.074 -0.211 -11.571 1.00 81.62 261 PRO A N 1
ATOM 1907 C CA . PRO A 1 261 ? -13.201 -0.794 -12.303 1.00 81.62 261 PRO A CA 1
ATOM 1908 C C . PRO A 1 261 ? -14.378 -1.224 -11.412 1.00 81.62 261 PRO A C 1
ATOM 1910 O O . PRO A 1 261 ? -15.502 -1.353 -11.896 1.00 81.62 261 PRO A O 1
ATOM 1913 N N . THR A 1 262 ? -14.102 -1.494 -10.136 1.00 89.38 262 THR A N 1
ATOM 1914 C CA . THR A 1 262 ? -15.068 -1.833 -9.087 1.00 89.38 262 THR A CA 1
ATOM 1915 C C . THR A 1 262 ? -14.913 -0.837 -7.942 1.00 89.38 262 THR A C 1
ATOM 1917 O O . THR A 1 262 ? -15.550 0.202 -7.951 1.00 89.38 262 THR A O 1
ATOM 1920 N N . THR A 1 263 ? -14.039 -1.126 -6.984 1.00 93.19 263 THR A N 1
ATOM 1921 C CA . THR A 1 263 ? -13.656 -0.253 -5.874 1.00 93.19 263 THR A CA 1
ATOM 1922 C C . THR A 1 263 ? -12.195 -0.511 -5.529 1.00 93.19 263 THR A C 1
ATOM 1924 O O . THR A 1 263 ? -11.631 -1.569 -5.825 1.00 93.19 263 THR A O 1
ATOM 1927 N N . TYR A 1 264 ? -11.558 0.466 -4.897 1.00 89.38 264 TYR A N 1
ATOM 1928 C CA . TYR A 1 264 ? -10.171 0.383 -4.471 1.00 89.38 264 TYR A CA 1
ATOM 1929 C C . TYR A 1 264 ? -10.119 0.010 -2.989 1.00 89.38 264 TYR A C 1
ATOM 1931 O O . TYR A 1 264 ? -10.400 0.833 -2.121 1.00 89.38 264 TYR A O 1
ATOM 1939 N N . GLY A 1 265 ? -9.823 -1.254 -2.698 1.00 90.00 265 GLY A N 1
ATOM 1940 C CA . GLY A 1 265 ? -9.915 -1.837 -1.363 1.00 90.00 265 GLY A CA 1
ATOM 1941 C C . GLY A 1 265 ? -8.558 -2.210 -0.790 1.00 90.00 265 GLY A C 1
ATOM 1942 O O . GLY A 1 265 ? -7.687 -2.693 -1.506 1.00 90.00 265 GLY A O 1
ATOM 1943 N N . LEU A 1 266 ? -8.404 -2.030 0.517 1.00 84.38 266 LEU A N 1
ATOM 1944 C CA . LEU A 1 266 ? -7.262 -2.489 1.286 1.00 84.38 266 LEU A CA 1
ATOM 1945 C C . LEU A 1 266 ? -7.285 -4.013 1.424 1.00 84.38 266 LEU A C 1
ATOM 1947 O O . LEU A 1 266 ? -8.144 -4.578 2.112 1.00 84.38 266 LEU A O 1
ATOM 1951 N N . ASP A 1 267 ? -6.351 -4.669 0.752 1.00 78.62 267 ASP A N 1
ATOM 1952 C CA . ASP A 1 267 ? -6.106 -6.097 0.823 1.00 78.62 267 ASP A CA 1
ATOM 1953 C C . ASP A 1 267 ? -5.182 -6.424 1.983 1.00 78.62 267 ASP A C 1
ATOM 1955 O O . ASP A 1 267 ? -3.971 -6.241 1.923 1.00 78.62 267 ASP A O 1
ATOM 1959 N N . ARG A 1 268 ? -5.776 -6.922 3.061 1.00 69.38 268 ARG A N 1
ATOM 1960 C CA . ARG A 1 268 ? -5.036 -7.332 4.254 1.00 69.38 268 ARG A CA 1
ATOM 1961 C C . ARG A 1 268 ? -4.457 -8.739 4.126 1.00 69.38 268 ARG A C 1
ATOM 1963 O O . ARG A 1 268 ? -3.808 -9.175 5.061 1.00 69.38 268 ARG A O 1
ATOM 1970 N N . THR A 1 269 ? -4.662 -9.425 2.995 1.00 57.84 269 THR A N 1
ATOM 1971 C CA . THR A 1 269 ? -4.058 -10.740 2.745 1.00 57.84 269 THR A CA 1
ATOM 1972 C C . THR A 1 269 ? -2.666 -10.661 2.123 1.00 57.84 269 THR A C 1
ATOM 1974 O O . THR A 1 269 ? -2.118 -11.662 1.663 1.00 57.84 269 THR A O 1
ATOM 1977 N N . THR A 1 270 ? -2.103 -9.454 2.011 1.00 49.25 270 THR A N 1
ATOM 1978 C CA . THR A 1 270 ? -0.736 -9.250 1.533 1.00 49.25 270 THR A CA 1
ATOM 1979 C C . THR A 1 270 ? 0.195 -8.893 2.682 1.00 49.25 270 THR A C 1
ATOM 1981 O O . THR A 1 270 ? -0.201 -8.116 3.552 1.00 49.25 270 THR A O 1
ATOM 1984 N N . PRO A 1 271 ? 1.454 -9.356 2.655 1.00 40.25 271 PRO A N 1
ATOM 1985 C CA . PRO A 1 271 ? 2.300 -9.432 3.841 1.00 40.25 271 PRO A CA 1
ATOM 1986 C C . PRO A 1 271 ? 3.018 -8.122 4.209 1.00 40.25 271 PRO A C 1
ATOM 1988 O O . PRO A 1 271 ? 4.159 -8.125 4.651 1.00 40.25 271 PRO A O 1
ATOM 1991 N N . THR A 1 272 ? 2.399 -6.971 3.970 1.00 41.47 272 THR A N 1
ATOM 1992 C CA . THR A 1 272 ? 2.924 -5.678 4.420 1.00 41.47 272 THR A CA 1
ATOM 1993 C C . THR A 1 272 ? 1.963 -5.106 5.454 1.00 41.47 272 THR A C 1
ATOM 1995 O O . THR A 1 272 ? 0.749 -5.225 5.320 1.00 41.47 272 THR A O 1
ATOM 1998 N N . GLN A 1 273 ? 2.496 -4.494 6.517 1.00 42.38 273 GLN A N 1
ATOM 1999 C CA . GLN A 1 273 ? 1.781 -4.095 7.748 1.00 42.38 273 GLN A CA 1
ATOM 2000 C C . GLN A 1 273 ? 0.547 -3.190 7.553 1.00 42.38 273 GLN A C 1
ATOM 2002 O O . GLN A 1 273 ? -0.200 -2.958 8.504 1.00 42.38 273 GLN A O 1
ATOM 2007 N N . LYS A 1 274 ? 0.312 -2.664 6.348 1.00 44.97 274 LYS A N 1
ATOM 2008 C CA . LYS A 1 274 ? -0.887 -1.892 6.020 1.00 44.97 274 LYS A CA 1
ATOM 2009 C C . LYS A 1 274 ? -1.922 -2.703 5.237 1.00 44.97 274 LYS A C 1
ATOM 2011 O O . LYS A 1 274 ? -3.095 -2.366 5.303 1.00 44.97 274 LYS A O 1
ATOM 2016 N N . GLY A 1 275 ? -1.540 -3.786 4.568 1.00 56.03 275 GLY A N 1
ATOM 2017 C CA . GLY A 1 275 ? -2.288 -4.340 3.446 1.00 56.03 275 GLY A CA 1
ATOM 2018 C C . GLY A 1 275 ? -2.090 -3.506 2.173 1.00 56.03 275 GLY A C 1
ATOM 2019 O O . GLY A 1 275 ? -1.734 -2.327 2.222 1.00 56.03 275 GLY A O 1
ATOM 2020 N N . LEU A 1 276 ? -2.318 -4.121 1.020 1.00 64.94 276 LEU A N 1
ATOM 2021 C CA . LEU A 1 276 ? -2.181 -3.527 -0.306 1.00 64.94 276 LEU A CA 1
ATOM 2022 C C . LEU A 1 276 ? -3.515 -2.921 -0.751 1.00 64.94 276 LEU A C 1
ATOM 2024 O O . LEU A 1 276 ? -4.478 -3.656 -0.939 1.00 64.94 276 LEU A O 1
ATOM 2028 N N . PHE A 1 277 ? -3.603 -1.615 -1.013 1.00 74.94 277 PHE A N 1
ATOM 2029 C CA . PHE A 1 277 ? -4.772 -1.120 -1.746 1.00 74.94 277 PHE A CA 1
ATOM 2030 C C . PHE A 1 277 ? -4.742 -1.622 -3.196 1.00 74.94 277 PHE A C 1
ATOM 2032 O O . PHE A 1 277 ? -3.789 -1.375 -3.933 1.00 74.94 277 PHE A O 1
ATOM 2039 N N . ARG A 1 278 ? -5.797 -2.321 -3.619 1.00 76.75 278 ARG A N 1
ATOM 2040 C CA . ARG A 1 278 ? -5.972 -2.795 -4.995 1.00 76.75 278 ARG A CA 1
ATOM 2041 C C . ARG A 1 278 ? -7.441 -2.886 -5.382 1.00 76.75 278 ARG A C 1
ATOM 2043 O O . ARG A 1 278 ? -8.336 -2.806 -4.547 1.00 76.75 278 ARG A O 1
ATOM 2050 N N . THR A 1 279 ? -7.687 -3.080 -6.672 1.00 83.25 279 THR A N 1
ATOM 2051 C CA . THR A 1 279 ? -9.032 -3.322 -7.203 1.00 83.25 279 THR A CA 1
ATOM 2052 C C . THR A 1 279 ? -9.656 -4.558 -6.552 1.00 83.25 279 THR A C 1
ATOM 2054 O O . THR A 1 279 ? -9.096 -5.658 -6.613 1.00 83.25 279 THR A O 1
ATOM 2057 N N . THR A 1 280 ? -10.822 -4.376 -5.940 1.00 87.81 280 THR A N 1
ATOM 2058 C CA . THR A 1 280 ? -11.635 -5.455 -5.366 1.00 87.81 280 THR A CA 1
ATOM 2059 C C . THR A 1 280 ? -12.301 -6.282 -6.468 1.00 87.81 280 THR A C 1
ATOM 2061 O O . THR A 1 280 ? -12.486 -5.832 -7.599 1.00 87.81 280 THR A O 1
ATOM 2064 N N . SER A 1 281 ? -12.736 -7.504 -6.164 1.00 88.50 281 SER A N 1
ATOM 2065 C CA . SER A 1 281 ? -13.563 -8.278 -7.105 1.00 88.50 281 SER A CA 1
ATOM 2066 C C . SER A 1 281 ? -14.986 -7.727 -7.262 1.00 88.50 281 SER A C 1
ATOM 2068 O O . SER A 1 281 ? -15.646 -8.016 -8.259 1.00 88.50 281 SER A O 1
ATOM 2070 N N . ALA A 1 282 ? -15.466 -6.963 -6.281 1.00 89.69 282 ALA A N 1
ATOM 2071 C CA . ALA A 1 282 ? -16.752 -6.277 -6.266 1.00 89.69 282 ALA A CA 1
ATOM 2072 C C . ALA A 1 282 ? -16.740 -5.228 -5.144 1.00 89.69 282 ALA A C 1
ATOM 2074 O O . ALA A 1 282 ? -16.020 -5.412 -4.167 1.00 89.69 282 ALA A O 1
ATOM 2075 N N . GLY A 1 283 ? -17.589 -4.200 -5.239 1.00 91.00 283 GLY A N 1
ATOM 2076 C CA . GLY A 1 283 ? -17.787 -3.265 -4.130 1.00 91.00 283 GLY A CA 1
ATOM 2077 C C . GLY A 1 283 ? -18.323 -3.977 -2.884 1.00 91.00 283 GLY A C 1
ATOM 2078 O O . GLY A 1 283 ? -19.369 -4.631 -2.945 1.00 91.00 283 GLY A O 1
ATOM 2079 N N . THR A 1 284 ? -17.623 -3.840 -1.761 1.00 92.00 284 THR A N 1
ATOM 2080 C CA . THR A 1 284 ? -17.868 -4.577 -0.507 1.00 92.00 284 THR A CA 1
ATOM 2081 C C . THR A 1 284 ? -18.406 -3.707 0.624 1.00 92.00 284 THR A C 1
ATOM 2083 O O . THR A 1 284 ? -18.307 -4.072 1.792 1.00 92.00 284 THR A O 1
ATOM 2086 N N . LYS A 1 285 ? -19.097 -2.618 0.268 1.00 91.75 285 LYS A N 1
ATOM 2087 C CA . LYS A 1 285 ? -19.743 -1.660 1.179 1.00 91.75 285 LYS A CA 1
ATOM 2088 C C . LYS A 1 285 ? -20.374 -2.324 2.420 1.00 91.75 285 LYS A C 1
ATOM 2090 O O . LYS A 1 285 ? -21.393 -3.013 2.336 1.00 91.75 285 LYS A O 1
ATOM 2095 N N . GLY A 1 286 ? -19.799 -2.041 3.582 1.00 92.31 286 GLY A N 1
ATOM 2096 C CA . GLY A 1 286 ? -20.193 -2.477 4.921 1.00 92.31 286 GLY A CA 1
ATOM 2097 C C . GLY A 1 286 ? -19.631 -3.833 5.355 1.00 92.31 286 GLY A C 1
ATOM 2098 O O . GLY A 1 286 ? -20.056 -4.350 6.392 1.00 92.31 286 GLY A O 1
ATOM 2099 N N . THR A 1 287 ? -18.742 -4.442 4.572 1.00 89.88 287 THR A N 1
ATOM 2100 C CA . THR A 1 287 ? -18.258 -5.817 4.761 1.00 89.88 287 THR A CA 1
ATOM 2101 C C . THR A 1 287 ? -16.781 -5.955 4.389 1.00 89.88 287 THR A C 1
ATOM 2103 O O . THR A 1 287 ? -16.170 -5.035 3.864 1.00 89.88 287 THR A O 1
ATOM 2106 N N . ALA A 1 288 ? -16.184 -7.114 4.675 1.00 87.12 288 ALA A N 1
ATOM 2107 C CA . ALA A 1 288 ? -14.790 -7.368 4.333 1.00 87.12 288 ALA A CA 1
ATOM 2108 C C . ALA A 1 288 ? -14.548 -7.327 2.818 1.00 87.12 288 ALA A C 1
ATOM 2110 O O . ALA A 1 288 ? -15.316 -7.912 2.049 1.00 87.12 288 ALA A O 1
ATOM 2111 N N . ASN A 1 289 ? -13.435 -6.701 2.428 1.00 89.31 289 ASN A N 1
ATOM 2112 C CA . ASN A 1 289 ? -13.007 -6.628 1.039 1.00 89.31 289 ASN A CA 1
ATOM 2113 C C . ASN A 1 289 ? -12.822 -8.020 0.444 1.00 89.31 289 ASN A C 1
ATOM 2115 O O . ASN A 1 289 ? -12.314 -8.938 1.089 1.00 89.31 289 ASN A O 1
ATOM 2119 N N . THR A 1 290 ? -13.216 -8.157 -0.816 1.00 84.81 290 THR A N 1
ATOM 2120 C CA . THR A 1 290 ? -12.999 -9.375 -1.590 1.00 84.81 290 THR A CA 1
ATOM 2121 C C . THR A 1 290 ? -12.118 -9.061 -2.771 1.00 84.81 290 THR A C 1
ATOM 2123 O O . THR A 1 290 ? -12.243 -8.007 -3.399 1.00 84.81 290 THR A O 1
ATOM 2126 N N . PHE A 1 291 ? -11.242 -9.998 -3.096 1.00 82.06 291 PHE A N 1
ATOM 2127 C CA . PHE A 1 291 ? -10.295 -9.811 -4.168 1.00 82.06 291 PHE A CA 1
ATOM 2128 C C . PHE A 1 291 ? -10.178 -11.051 -5.046 1.00 82.06 291 PHE A C 1
ATOM 2130 O O . PHE A 1 291 ? -10.396 -12.180 -4.604 1.00 82.06 291 PHE A O 1
ATOM 2137 N N . GLY A 1 292 ? -9.775 -10.834 -6.299 1.00 73.94 292 GLY A N 1
ATOM 2138 C CA . GLY A 1 292 ? -9.236 -11.912 -7.123 1.00 73.94 292 GLY A CA 1
ATOM 2139 C C . GLY A 1 292 ? -7.897 -12.416 -6.576 1.00 73.94 292 GLY A C 1
ATOM 2140 O O . GLY A 1 292 ? -7.359 -11.864 -5.609 1.00 73.94 292 GLY A O 1
ATOM 2141 N N . ALA A 1 293 ? -7.336 -13.433 -7.238 1.00 67.94 293 ALA A N 1
ATOM 2142 C CA . ALA A 1 293 ? -5.986 -13.903 -6.940 1.00 67.94 293 ALA A CA 1
ATOM 2143 C C . ALA A 1 293 ? -5.017 -12.705 -6.847 1.00 67.94 293 ALA A C 1
ATOM 2145 O O . ALA A 1 293 ? -5.135 -11.779 -7.661 1.00 67.94 293 ALA A O 1
ATOM 2146 N N . PRO A 1 294 ? -4.124 -12.673 -5.843 1.00 63.38 294 PRO A N 1
ATOM 2147 C CA . PRO A 1 294 ? -3.168 -11.586 -5.717 1.00 63.38 294 PRO A CA 1
ATOM 2148 C C . PRO A 1 294 ? -2.320 -11.493 -6.996 1.00 63.38 294 PRO A C 1
ATOM 2150 O O . PRO A 1 294 ? -2.049 -12.527 -7.623 1.00 63.38 294 PRO A O 1
ATOM 2153 N N . PRO A 1 295 ? -1.916 -10.280 -7.412 1.00 67.06 295 PRO A N 1
ATOM 2154 C CA . PRO A 1 295 ? -0.961 -10.120 -8.499 1.00 67.06 295 PRO A CA 1
ATOM 2155 C C . PRO A 1 295 ? 0.301 -10.941 -8.217 1.00 67.06 295 PRO A C 1
ATOM 2157 O O . PRO A 1 295 ? 0.714 -11.074 -7.064 1.00 67.06 295 PRO A O 1
ATOM 2160 N N . ALA A 1 296 ? 0.918 -11.497 -9.261 1.00 72.31 296 ALA A N 1
ATOM 2161 C CA . ALA A 1 296 ? 2.193 -12.180 -9.096 1.00 72.31 296 ALA A CA 1
ATOM 2162 C C . ALA A 1 296 ? 3.236 -11.183 -8.567 1.00 72.31 296 ALA A C 1
ATOM 2164 O O . ALA A 1 296 ? 3.433 -10.122 -9.157 1.00 72.31 296 ALA A O 1
ATOM 2165 N N . VAL A 1 297 ? 3.892 -11.528 -7.459 1.00 81.25 297 VAL A N 1
ATOM 2166 C CA . VAL A 1 297 ? 5.019 -10.755 -6.932 1.00 81.25 297 VAL A CA 1
ATOM 2167 C C . VAL A 1 297 ? 6.231 -11.073 -7.793 1.00 81.25 297 VAL A C 1
ATOM 2169 O O . VAL A 1 297 ? 6.713 -12.205 -7.787 1.00 81.25 297 VAL A O 1
ATOM 2172 N N . LEU A 1 298 ? 6.706 -10.083 -8.541 1.00 86.25 298 LEU A N 1
ATOM 2173 C CA . LEU A 1 298 ? 7.865 -10.223 -9.410 1.00 86.25 298 LEU A CA 1
ATOM 2174 C C . LEU A 1 298 ? 9.146 -9.842 -8.676 1.00 86.25 298 LEU A C 1
ATOM 2176 O O . LEU A 1 298 ? 9.165 -8.985 -7.789 1.00 86.25 298 LEU A O 1
ATOM 2180 N N . THR A 1 299 ? 10.243 -10.462 -9.085 1.00 91.12 299 THR A N 1
ATOM 2181 C CA . THR A 1 299 ? 11.583 -10.196 -8.557 1.00 91.12 299 THR A CA 1
ATOM 2182 C C . THR A 1 299 ? 12.512 -9.666 -9.645 1.00 91.12 299 THR A C 1
ATOM 2184 O O . THR A 1 299 ? 12.242 -9.788 -10.844 1.00 91.12 299 THR A O 1
ATOM 2187 N N . SER A 1 300 ? 13.682 -9.160 -9.245 1.00 90.44 300 SER A N 1
ATOM 2188 C CA . SER A 1 300 ? 14.751 -8.784 -10.184 1.00 90.44 300 SER A CA 1
ATOM 2189 C C . SER A 1 300 ? 15.295 -9.966 -10.997 1.00 90.44 300 SER A C 1
ATOM 2191 O O . SER A 1 300 ? 16.077 -9.779 -11.935 1.00 90.44 300 SER A O 1
ATOM 2193 N N . ALA A 1 301 ? 14.907 -11.208 -10.681 1.00 92.12 301 ALA A N 1
ATOM 2194 C CA . ALA A 1 301 ? 15.178 -12.360 -11.532 1.00 92.12 301 ALA A CA 1
ATOM 2195 C C . ALA A 1 301 ? 14.318 -12.356 -12.809 1.00 92.12 301 ALA A C 1
ATOM 2197 O O . ALA A 1 301 ? 14.762 -12.895 -13.823 1.00 92.12 301 ALA A O 1
ATOM 2198 N N . GLU A 1 302 ? 13.148 -11.715 -12.779 1.00 96.62 302 GLU A N 1
ATOM 2199 C CA . GLU A 1 302 ? 12.124 -11.763 -13.828 1.00 96.62 302 GLU A CA 1
ATOM 2200 C C . GLU A 1 302 ? 12.019 -10.452 -14.607 1.00 96.62 302 GLU A C 1
ATOM 2202 O O . GLU A 1 302 ? 12.018 -10.487 -15.838 1.00 96.62 302 GLU A O 1
ATOM 2207 N N . VAL A 1 303 ? 11.982 -9.309 -13.919 1.00 97.38 303 VAL A N 1
ATOM 2208 C CA . VAL A 1 303 ? 11.867 -7.977 -14.532 1.00 97.38 303 VAL A CA 1
ATOM 2209 C C . VAL A 1 303 ? 12.840 -7.000 -13.887 1.00 97.38 303 VAL A C 1
ATOM 2211 O O . VAL A 1 303 ? 13.072 -7.035 -12.682 1.00 97.38 303 VAL A O 1
ATOM 2214 N N . VAL A 1 304 ? 13.443 -6.145 -14.705 1.00 97.75 304 VAL A N 1
ATOM 2215 C CA . VAL A 1 304 ? 14.442 -5.153 -14.286 1.00 97.75 304 VAL A CA 1
ATOM 2216 C C . VAL A 1 304 ? 14.277 -3.872 -15.089 1.00 97.75 304 VAL A C 1
ATOM 2218 O O . VAL A 1 304 ? 13.792 -3.914 -16.220 1.00 97.75 304 VAL A O 1
ATOM 2221 N N . ILE A 1 305 ? 14.749 -2.756 -14.544 1.00 98.00 305 ILE A N 1
ATOM 2222 C CA . ILE A 1 305 ? 15.001 -1.530 -15.302 1.00 98.00 305 ILE A CA 1
ATOM 2223 C C . ILE A 1 305 ? 16.228 -1.786 -16.181 1.00 98.00 305 ILE A C 1
ATOM 2225 O O . ILE A 1 305 ? 17.247 -2.273 -15.689 1.00 98.00 305 ILE A O 1
ATOM 2229 N N . ASN A 1 306 ? 16.151 -1.498 -17.478 1.00 97.50 306 ASN A N 1
ATOM 2230 C CA . ASN A 1 306 ? 17.237 -1.751 -18.429 1.00 97.50 306 ASN A CA 1
ATOM 2231 C C . ASN A 1 306 ? 17.897 -0.472 -18.949 1.00 97.50 306 ASN A C 1
ATOM 2233 O O . ASN A 1 306 ? 19.120 -0.442 -19.106 1.00 97.50 306 ASN A O 1
ATOM 2237 N N . GLU A 1 307 ? 17.105 0.568 -19.180 1.00 96.25 307 GLU A N 1
ATOM 2238 C CA . GLU A 1 307 ? 17.551 1.833 -19.752 1.00 96.25 307 GLU A CA 1
ATOM 2239 C C . GLU A 1 307 ? 16.627 2.965 -19.290 1.00 96.25 307 GLU A C 1
ATOM 2241 O O . GLU A 1 307 ? 15.442 2.744 -19.048 1.00 96.25 307 GLU A O 1
ATOM 2246 N N . VAL A 1 308 ? 17.177 4.162 -19.110 1.00 96.25 308 VAL A N 1
ATOM 2247 C CA . VAL A 1 308 ? 16.451 5.356 -18.675 1.00 96.25 308 VAL A CA 1
ATOM 2248 C C . VAL A 1 308 ? 16.893 6.549 -19.514 1.00 96.25 308 VAL A C 1
ATOM 2250 O O . VAL A 1 308 ? 18.091 6.795 -19.664 1.00 96.25 308 VAL A O 1
ATOM 2253 N N . GLU A 1 309 ? 15.929 7.305 -20.021 1.00 94.38 309 GLU A N 1
ATOM 2254 C CA . GLU A 1 309 ? 16.126 8.606 -20.661 1.00 94.38 309 GLU A CA 1
ATOM 2255 C C . GLU A 1 309 ? 15.571 9.697 -19.751 1.00 94.38 309 GLU A C 1
ATOM 2257 O O . GLU A 1 309 ? 14.411 9.623 -19.346 1.00 94.38 309 GLU A O 1
ATOM 2262 N N . SER A 1 310 ? 16.403 10.686 -19.432 1.00 93.44 310 SER A N 1
ATOM 2263 C CA . SER A 1 310 ? 16.057 11.807 -18.548 1.00 93.44 310 SER A CA 1
ATOM 2264 C C . SER A 1 310 ? 16.372 13.175 -19.147 1.00 93.44 310 SER A C 1
ATOM 2266 O O . SER A 1 310 ? 16.107 14.194 -18.521 1.00 93.44 310 SER A O 1
ATOM 2268 N N . ASP A 1 311 ? 16.987 13.230 -20.328 1.00 90.19 311 ASP A N 1
ATOM 2269 C CA . ASP A 1 311 ? 17.178 14.470 -21.076 1.00 90.19 311 ASP A CA 1
ATOM 2270 C C . ASP A 1 311 ? 17.166 14.135 -22.568 1.00 90.19 311 ASP A C 1
ATOM 2272 O O . ASP A 1 311 ? 18.215 14.101 -23.218 1.00 90.19 311 ASP A O 1
ATOM 2276 N N . PRO A 1 312 ? 15.981 13.899 -23.156 1.00 79.50 312 PRO A N 1
ATOM 2277 C CA . PRO A 1 312 ? 15.888 13.391 -24.514 1.00 79.50 312 PRO A CA 1
ATOM 2278 C C . PRO A 1 312 ? 16.488 14.333 -25.567 1.00 79.50 312 PRO A C 1
ATOM 2280 O O . PRO A 1 312 ? 16.566 13.923 -26.715 1.00 79.50 312 PRO A O 1
ATOM 2283 N N . GLN A 1 313 ? 16.874 15.583 -25.256 1.00 70.44 313 GLN A N 1
ATOM 2284 C CA . GLN A 1 313 ? 17.487 16.574 -26.171 1.00 70.44 313 GLN A CA 1
ATOM 2285 C C . GLN A 1 313 ? 16.892 16.618 -27.600 1.00 70.44 313 GLN A C 1
ATOM 2287 O O . GLN A 1 313 ? 17.586 16.889 -28.582 1.00 70.44 313 GLN A O 1
ATOM 2292 N N . GLY A 1 314 ? 15.585 16.369 -27.750 1.00 62.38 314 GLY A N 1
ATOM 2293 C CA . GLY A 1 314 ? 14.925 16.298 -29.062 1.00 62.38 314 GLY A CA 1
ATOM 2294 C C . GLY A 1 314 ? 15.174 15.001 -29.849 1.00 62.38 314 GLY A C 1
ATOM 2295 O O . GLY A 1 314 ? 15.089 15.007 -31.079 1.00 62.38 314 GLY A O 1
ATOM 2296 N N . SER A 1 315 ? 15.473 13.902 -29.155 1.00 65.00 315 SER A N 1
ATOM 2297 C CA . SER A 1 315 ? 15.657 12.551 -29.681 1.00 65.00 315 SER A CA 1
ATOM 2298 C C . SER A 1 315 ? 14.467 12.147 -30.559 1.00 65.00 315 SER A C 1
ATOM 2300 O O . SER A 1 315 ? 13.313 12.274 -30.140 1.00 65.00 315 SER A O 1
ATOM 2302 N N . PRO A 1 316 ? 14.712 11.647 -31.785 1.00 63.25 316 PRO A N 1
ATOM 2303 C CA . PRO A 1 316 ? 13.652 11.268 -32.713 1.00 63.25 316 PRO A CA 1
ATOM 2304 C C . PRO A 1 316 ? 13.079 9.867 -32.446 1.00 63.25 316 PRO A C 1
ATOM 2306 O O . PRO A 1 316 ? 12.199 9.439 -33.192 1.00 63.25 316 PRO A O 1
ATOM 2309 N N . VAL A 1 317 ? 13.604 9.124 -31.461 1.00 68.94 317 VAL A N 1
ATOM 2310 C CA . VAL A 1 317 ? 13.269 7.702 -31.256 1.00 68.94 317 VAL A CA 1
ATOM 2311 C C . VAL A 1 317 ? 12.040 7.541 -30.358 1.00 68.94 317 VAL A C 1
ATOM 2313 O O . VAL A 1 317 ? 11.080 6.882 -30.749 1.00 68.94 317 VAL A O 1
ATOM 2316 N N . LEU A 1 318 ? 12.046 8.196 -29.196 1.00 75.00 318 LEU A N 1
ATOM 2317 C CA . LEU A 1 318 ? 10.914 8.361 -28.284 1.00 75.00 318 LEU A CA 1
ATOM 2318 C C . LEU A 1 318 ? 11.099 9.706 -27.574 1.00 75.00 318 LEU A C 1
ATOM 2320 O O . LEU A 1 318 ? 12.146 9.952 -26.984 1.00 75.00 318 LEU A O 1
ATOM 2324 N N . SER A 1 319 ? 10.119 10.600 -27.701 1.00 80.12 319 SER A N 1
ATOM 2325 C CA . SER A 1 319 ? 10.173 11.925 -27.079 1.00 80.12 319 SER A CA 1
ATOM 2326 C C . SER A 1 319 ? 9.826 11.847 -25.596 1.00 80.12 319 SER A C 1
ATOM 2328 O O . SER A 1 319 ? 8.894 11.125 -25.250 1.00 80.12 319 SER A O 1
ATOM 2330 N N . GLY A 1 320 ? 10.462 12.670 -24.768 1.00 88.06 320 GLY A N 1
ATOM 2331 C CA . GLY A 1 320 ? 10.159 12.756 -23.338 1.00 88.06 320 GLY A CA 1
ATOM 2332 C C . GLY A 1 320 ? 10.949 11.766 -22.486 1.00 88.06 320 GLY A C 1
ATOM 2333 O O . GLY A 1 320 ? 11.728 10.975 -23.019 1.00 88.06 320 GLY A O 1
ATOM 2334 N N . ASP A 1 321 ? 10.736 11.835 -21.179 1.00 92.62 321 ASP A N 1
ATOM 2335 C CA . ASP A 1 321 ? 11.397 10.975 -20.201 1.00 92.62 321 ASP A CA 1
ATOM 2336 C C . ASP A 1 321 ? 10.748 9.592 -20.177 1.00 92.62 321 ASP A C 1
ATOM 2338 O O . ASP A 1 321 ? 9.517 9.436 -20.157 1.00 92.62 321 ASP A O 1
ATOM 2342 N N . TRP A 1 322 ? 11.580 8.556 -20.179 1.00 94.25 322 TRP A N 1
ATOM 2343 C CA . TRP A 1 322 ? 11.097 7.183 -20.173 1.00 94.25 322 TRP A CA 1
ATOM 2344 C C . TRP A 1 322 ? 11.992 6.247 -19.378 1.00 94.25 322 TRP A C 1
ATOM 2346 O O . TRP A 1 322 ? 13.207 6.415 -19.276 1.00 94.25 322 TRP A O 1
ATOM 2356 N N . ILE A 1 323 ? 11.351 5.215 -18.840 1.00 97.00 323 ILE A N 1
ATOM 2357 C CA . ILE A 1 323 ? 11.993 4.102 -18.149 1.00 97.00 323 ILE A CA 1
ATOM 2358 C C . ILE A 1 323 ? 11.706 2.845 -18.963 1.00 97.00 323 ILE A C 1
ATOM 2360 O O . ILE A 1 323 ? 10.551 2.521 -19.242 1.00 97.00 323 ILE A O 1
ATOM 2364 N N . GLU A 1 324 ? 12.751 2.126 -19.354 1.00 97.56 324 GLU A N 1
ATOM 2365 C CA . GLU A 1 324 ? 12.632 0.839 -20.023 1.00 97.56 324 GLU A CA 1
ATOM 2366 C C . GLU A 1 324 ? 12.724 -0.312 -19.031 1.00 97.56 324 GLU A C 1
ATOM 2368 O O . GLU A 1 324 ? 13.679 -0.431 -18.260 1.00 97.56 324 GLU A O 1
ATOM 2373 N N . LEU A 1 325 ? 11.747 -1.210 -19.116 1.00 98.38 325 LEU A N 1
ATOM 2374 C CA . LEU A 1 325 ? 11.733 -2.474 -18.399 1.00 98.38 325 LEU A CA 1
ATOM 2375 C C . LEU A 1 325 ? 12.107 -3.624 -19.332 1.00 98.38 325 LEU A C 1
ATOM 2377 O O . LEU A 1 325 ? 11.678 -3.669 -20.484 1.00 98.38 325 LEU A O 1
ATOM 2381 N N . ALA A 1 326 ? 12.860 -4.597 -18.822 1.00 98.06 326 ALA A N 1
ATOM 2382 C CA . ALA A 1 326 ? 13.230 -5.797 -19.563 1.00 98.06 326 ALA A CA 1
ATOM 2383 C C . ALA A 1 326 ? 12.754 -7.069 -18.865 1.00 98.06 326 ALA A C 1
ATOM 2385 O O . ALA A 1 326 ? 13.042 -7.307 -17.691 1.00 98.06 326 ALA A O 1
ATOM 2386 N N . ASN A 1 327 ? 12.100 -7.935 -19.637 1.00 97.69 327 ASN A N 1
ATOM 2387 C CA . ASN A 1 327 ? 11.732 -9.278 -19.216 1.00 97.69 327 ASN A CA 1
ATOM 2388 C C . ASN A 1 327 ? 12.948 -10.206 -19.349 1.00 97.69 327 ASN A C 1
ATOM 2390 O O . ASN A 1 327 ? 13.540 -10.362 -20.423 1.00 97.69 327 ASN A O 1
ATOM 2394 N N . LYS A 1 328 ? 13.354 -10.834 -18.250 1.00 96.38 328 LYS A N 1
ATOM 2395 C CA . LYS A 1 328 ? 14.458 -11.805 -18.195 1.00 96.38 328 LYS A CA 1
ATOM 2396 C C . LYS A 1 328 ? 13.992 -13.231 -18.463 1.00 96.38 328 LYS A C 1
ATOM 2398 O O . LYS A 1 328 ? 14.810 -14.070 -18.839 1.00 96.38 328 LYS A O 1
ATOM 2403 N N . THR A 1 329 ? 12.701 -13.497 -18.319 1.00 96.56 329 THR A N 1
ATOM 2404 C CA . THR A 1 329 ? 12.111 -14.824 -18.484 1.00 96.56 329 THR A CA 1
ATOM 2405 C C . THR A 1 329 ? 11.982 -15.215 -19.960 1.00 96.56 329 THR A C 1
ATOM 2407 O O . THR A 1 329 ? 12.010 -14.368 -20.857 1.00 96.56 329 THR A O 1
ATOM 2410 N N . GLY A 1 330 ? 11.856 -16.522 -20.210 1.00 96.44 330 GLY A N 1
ATOM 2411 C CA . GLY A 1 330 ? 11.634 -17.096 -21.544 1.00 96.44 330 GLY A CA 1
ATOM 2412 C C . GLY A 1 330 ? 10.162 -17.168 -21.964 1.00 96.44 330 GLY A C 1
ATOM 2413 O O . GLY A 1 330 ? 9.844 -17.845 -22.939 1.00 96.44 330 GLY A O 1
ATOM 2414 N N . SER A 1 331 ? 9.271 -16.508 -21.228 1.00 97.06 331 SER A N 1
ATOM 2415 C CA . SER A 1 331 ? 7.832 -16.434 -21.486 1.00 97.06 331 SER A CA 1
ATOM 2416 C C . SER A 1 331 ? 7.365 -14.987 -21.444 1.00 97.06 331 SER A C 1
ATOM 2418 O O . SER A 1 331 ? 8.023 -14.140 -20.847 1.00 97.06 331 SER A O 1
ATOM 2420 N N . ASP A 1 332 ? 6.223 -14.700 -22.057 1.00 95.88 332 ASP A N 1
ATOM 2421 C CA . ASP A 1 332 ? 5.581 -13.393 -21.932 1.00 95.88 332 ASP A CA 1
ATOM 2422 C C . ASP A 1 332 ? 5.289 -13.092 -20.453 1.00 95.88 332 ASP A C 1
ATOM 2424 O O . ASP A 1 332 ? 4.778 -13.949 -19.728 1.00 95.88 332 ASP A O 1
ATOM 2428 N N . LEU A 1 333 ? 5.654 -11.891 -20.002 1.00 95.31 333 LEU A N 1
ATOM 2429 C CA . LEU A 1 333 ? 5.569 -11.474 -18.606 1.00 95.31 333 LEU A CA 1
ATOM 2430 C C . LEU A 1 333 ? 4.579 -10.321 -18.473 1.00 95.31 333 LEU A C 1
ATOM 2432 O O . LEU A 1 333 ? 4.797 -9.246 -19.033 1.00 95.31 333 LEU A O 1
ATOM 2436 N N . SER A 1 334 ? 3.500 -10.545 -17.725 1.00 92.44 334 SER A N 1
ATOM 2437 C CA . SER A 1 334 ? 2.599 -9.460 -17.338 1.00 92.44 334 SER A CA 1
ATOM 2438 C C . SER A 1 334 ? 3.297 -8.543 -16.340 1.00 92.44 334 SER A C 1
ATOM 2440 O O . SER A 1 334 ? 3.894 -9.021 -15.378 1.00 92.44 334 SER A O 1
ATOM 2442 N N . ILE A 1 335 ? 3.202 -7.240 -16.577 1.00 91.31 335 ILE A N 1
ATOM 2443 C CA . ILE A 1 335 ? 3.708 -6.182 -15.689 1.00 91.31 335 ILE A CA 1
ATOM 2444 C C . ILE A 1 335 ? 2.594 -5.209 -15.286 1.00 91.31 335 ILE A C 1
ATOM 2446 O O . ILE A 1 335 ? 2.854 -4.105 -14.816 1.00 91.31 335 ILE A O 1
ATOM 2450 N N . GLU A 1 336 ? 1.342 -5.607 -15.507 1.00 86.00 336 GLU A N 1
ATOM 2451 C CA . GLU A 1 336 ? 0.165 -4.860 -15.083 1.00 86.00 336 GLU A CA 1
ATOM 2452 C C . GLU A 1 336 ? 0.229 -4.508 -13.590 1.00 86.00 336 GLU A C 1
ATOM 2454 O O . GLU A 1 336 ? 0.529 -5.350 -12.744 1.00 86.00 336 GLU A O 1
ATOM 2459 N N . GLY A 1 337 ? -0.085 -3.252 -13.274 1.00 77.50 337 GLY A N 1
ATOM 2460 C CA . GLY A 1 337 ? -0.191 -2.754 -11.907 1.00 77.50 337 GLY A CA 1
ATOM 2461 C C . GLY A 1 337 ? 1.141 -2.505 -11.202 1.00 77.50 337 GLY A C 1
ATOM 2462 O O . GLY A 1 337 ? 1.124 -1.926 -10.116 1.00 77.50 337 GLY A O 1
ATOM 2463 N N . LEU A 1 338 ? 2.282 -2.912 -11.776 1.00 87.19 338 LEU A N 1
ATOM 2464 C CA . LEU A 1 338 ? 3.591 -2.516 -11.254 1.00 87.19 338 LEU A CA 1
ATOM 2465 C C . LEU A 1 338 ? 3.711 -0.989 -11.269 1.00 87.19 338 LEU A C 1
ATOM 2467 O O . LEU A 1 338 ? 3.108 -0.313 -12.108 1.00 87.19 338 LEU A O 1
ATOM 2471 N N . ALA A 1 339 ? 4.506 -0.449 -10.353 1.00 87.06 339 ALA A N 1
ATOM 2472 C CA . ALA A 1 339 ? 4.675 0.989 -10.212 1.00 87.06 339 ALA A CA 1
ATOM 2473 C C . ALA A 1 339 ? 6.112 1.422 -10.507 1.00 87.06 339 ALA A C 1
ATOM 2475 O O . ALA A 1 339 ? 7.069 0.745 -10.130 1.00 87.06 339 ALA A O 1
ATOM 2476 N N . LEU A 1 340 ? 6.248 2.567 -11.167 1.00 93.00 340 LEU A N 1
ATOM 2477 C CA . LEU A 1 340 ? 7.504 3.269 -11.391 1.00 93.00 340 LEU A CA 1
ATOM 2478 C C . LEU A 1 340 ? 7.506 4.563 -10.580 1.00 93.00 340 LEU A C 1
ATOM 2480 O O . LEU A 1 340 ? 6.494 5.262 -10.567 1.00 93.00 340 LEU A O 1
ATOM 2484 N N . THR A 1 341 ? 8.629 4.895 -9.949 1.00 85.44 341 THR A N 1
ATOM 2485 C CA . THR A 1 341 ? 8.835 6.193 -9.288 1.00 85.44 341 THR A CA 1
ATOM 2486 C C . THR A 1 341 ? 10.205 6.780 -9.610 1.00 85.44 341 THR A C 1
ATOM 2488 O O . THR A 1 341 ? 11.114 6.046 -10.023 1.00 85.44 341 THR A O 1
ATOM 2491 N N . ASP A 1 342 ? 10.353 8.093 -9.417 1.00 87.38 342 ASP A N 1
ATOM 2492 C CA . ASP A 1 342 ? 11.645 8.784 -9.447 1.00 87.38 342 ASP A CA 1
ATOM 2493 C C . ASP A 1 342 ? 12.254 8.873 -8.031 1.00 87.38 342 ASP A C 1
ATOM 2495 O O . ASP A 1 342 ? 11.997 7.999 -7.201 1.00 87.38 342 ASP A O 1
ATOM 2499 N N . SER A 1 343 ? 13.103 9.858 -7.719 1.00 81.12 343 SER A N 1
ATOM 2500 C CA . SER A 1 343 ? 13.606 10.080 -6.348 1.00 81.12 343 SER A CA 1
ATOM 2501 C C . SER A 1 343 ? 12.549 10.551 -5.340 1.00 81.12 343 SER A C 1
ATOM 2503 O O . SER A 1 343 ? 12.711 10.298 -4.142 1.00 81.12 343 SER A O 1
ATOM 2505 N N . ASP A 1 344 ? 11.454 11.157 -5.791 1.00 72.81 344 ASP A N 1
ATOM 2506 C CA . ASP A 1 344 ? 10.281 11.454 -4.980 1.00 72.81 344 ASP A CA 1
ATOM 2507 C C . ASP A 1 344 ? 9.351 10.220 -4.952 1.00 72.81 344 ASP A C 1
ATOM 2509 O O . ASP A 1 344 ? 8.813 9.795 -5.973 1.00 72.81 344 ASP A O 1
ATOM 2513 N N . PRO A 1 345 ? 9.129 9.581 -3.789 1.00 64.69 345 PRO A N 1
ATOM 2514 C CA . PRO A 1 345 ? 8.244 8.417 -3.693 1.00 64.69 345 PRO A CA 1
ATOM 2515 C C . PRO A 1 345 ? 6.774 8.718 -4.008 1.00 64.69 345 PRO A C 1
ATOM 2517 O O . PRO A 1 345 ? 5.993 7.777 -4.130 1.00 64.69 345 PRO A O 1
ATOM 2520 N N . PHE A 1 346 ? 6.385 9.986 -4.138 1.00 65.44 346 PHE A N 1
ATOM 2521 C CA . PHE A 1 346 ? 5.031 10.400 -4.496 1.00 65.44 346 PHE A CA 1
ATOM 2522 C C . PHE A 1 346 ? 4.865 10.707 -5.989 1.00 65.44 346 PHE A C 1
ATOM 2524 O O . PHE A 1 346 ? 3.731 10.822 -6.460 1.00 65.44 346 PHE A O 1
ATOM 2531 N N . HIS A 1 347 ? 5.957 10.788 -6.753 1.00 76.31 347 HIS A N 1
ATOM 2532 C CA . HIS A 1 347 ? 5.906 10.732 -8.209 1.00 76.31 347 HIS A CA 1
ATOM 2533 C C . HIS A 1 347 ? 5.798 9.272 -8.627 1.00 76.31 347 HIS A C 1
ATOM 2535 O O . HIS A 1 347 ? 6.759 8.509 -8.565 1.00 76.31 347 HIS A O 1
ATOM 2541 N N . THR A 1 348 ? 4.592 8.848 -8.990 1.00 76.69 348 THR A N 1
ATOM 2542 C CA . THR A 1 348 ? 4.308 7.440 -9.255 1.00 76.69 348 THR A CA 1
ATOM 2543 C C . THR A 1 348 ? 3.527 7.272 -10.539 1.00 76.69 348 THR A C 1
ATOM 2545 O O . THR A 1 348 ? 2.479 7.880 -10.728 1.00 76.69 348 THR A O 1
ATOM 2548 N N . TYR A 1 349 ? 3.993 6.339 -11.358 1.00 84.62 349 TYR A N 1
ATOM 2549 C CA . TYR A 1 349 ? 3.334 5.870 -12.561 1.00 84.62 349 TYR A CA 1
ATOM 2550 C C . TYR A 1 349 ? 2.925 4.410 -12.362 1.00 84.62 349 TYR A C 1
ATOM 2552 O O . TYR A 1 349 ? 3.777 3.546 -12.157 1.00 84.62 349 TYR A O 1
ATOM 2560 N N . THR A 1 350 ? 1.627 4.109 -12.430 1.00 82.06 350 THR A N 1
ATOM 2561 C CA . THR A 1 350 ? 1.125 2.726 -12.389 1.00 82.06 350 THR A CA 1
ATOM 2562 C C . THR A 1 350 ? 0.950 2.183 -13.800 1.00 82.06 350 THR A C 1
ATOM 2564 O O . THR A 1 350 ? 0.255 2.772 -14.627 1.00 82.06 350 THR A O 1
ATOM 2567 N N . ILE A 1 351 ? 1.543 1.022 -14.067 1.00 86.06 351 ILE A N 1
ATOM 2568 C CA . ILE A 1 351 ? 1.473 0.364 -15.368 1.00 86.06 351 ILE A CA 1
ATOM 2569 C C . ILE A 1 351 ? 0.053 -0.153 -15.616 1.00 86.06 351 ILE A C 1
ATOM 2571 O O . ILE A 1 351 ? -0.524 -0.874 -14.802 1.00 86.06 351 ILE A O 1
ATOM 2575 N N . GLY A 1 352 ? -0.512 0.227 -16.763 1.00 78.19 352 GLY A N 1
ATOM 2576 C CA . GLY A 1 352 ? -1.902 -0.051 -17.115 1.00 78.19 352 GLY A CA 1
ATOM 2577 C C . GLY A 1 352 ? -2.238 -1.538 -17.271 1.00 78.19 352 GLY A C 1
ATOM 2578 O O . GLY A 1 352 ? -1.370 -2.383 -17.516 1.00 78.19 352 GLY A O 1
ATOM 2579 N N . ALA A 1 353 ? -3.533 -1.839 -17.169 1.00 75.81 353 ALA A N 1
ATOM 2580 C CA . ALA A 1 353 ? -4.062 -3.192 -17.287 1.00 75.81 353 ALA A CA 1
ATOM 2581 C C . ALA A 1 353 ? -3.728 -3.860 -18.631 1.00 75.81 353 ALA A C 1
ATOM 2583 O O . ALA A 1 353 ? -3.740 -3.213 -19.680 1.00 75.81 353 ALA A O 1
ATOM 2584 N N . GLY A 1 354 ? -3.447 -5.166 -18.601 1.00 78.12 354 GLY A N 1
ATOM 2585 C CA . GLY A 1 354 ? -3.111 -5.962 -19.782 1.00 78.12 354 GLY A CA 1
ATOM 2586 C C . GLY A 1 354 ? -1.717 -5.715 -20.369 1.00 78.12 354 GLY A C 1
ATOM 2587 O O . GLY A 1 354 ? -1.425 -6.231 -21.449 1.00 78.12 354 GLY A O 1
ATOM 2588 N N . THR A 1 355 ? -0.852 -4.945 -19.700 1.00 89.25 355 THR A N 1
ATOM 2589 C CA . THR A 1 355 ? 0.509 -4.675 -20.189 1.00 89.25 355 THR A CA 1
ATOM 2590 C C . THR A 1 355 ? 1.401 -5.905 -20.027 1.00 89.25 355 THR A C 1
ATOM 2592 O O . THR A 1 355 ? 1.575 -6.428 -18.926 1.00 89.25 355 THR A O 1
ATOM 2595 N N . VAL A 1 356 ? 2.003 -6.346 -21.133 1.00 93.56 356 VAL A N 1
ATOM 2596 C CA . VAL A 1 356 ? 2.851 -7.542 -21.201 1.00 93.56 356 VAL A CA 1
ATOM 2597 C C . VAL A 1 356 ? 4.154 -7.212 -21.919 1.00 93.56 356 VAL A C 1
ATOM 2599 O O . VAL A 1 356 ? 4.139 -6.611 -22.993 1.00 93.56 356 VAL A O 1
ATOM 2602 N N . ILE A 1 357 ? 5.279 -7.658 -21.360 1.00 97.56 357 ILE A N 1
ATOM 2603 C CA . ILE A 1 357 ? 6.574 -7.661 -22.042 1.00 97.56 357 ILE A CA 1
ATOM 2604 C C . ILE A 1 357 ? 6.792 -9.060 -22.638 1.00 97.56 357 ILE A C 1
ATOM 2606 O O . ILE A 1 357 ? 6.806 -10.035 -21.878 1.00 97.56 357 ILE A O 1
ATOM 2610 N N . PRO A 1 358 ? 6.996 -9.201 -23.963 1.00 98.00 358 PRO A N 1
ATOM 2611 C CA . PRO A 1 358 ? 7.253 -10.501 -24.579 1.00 98.00 358 PRO A CA 1
ATOM 2612 C C . PRO A 1 358 ? 8.433 -11.243 -23.947 1.00 98.00 358 PRO A C 1
ATOM 2614 O O . PRO A 1 358 ? 9.297 -10.622 -23.321 1.00 98.00 358 PRO A O 1
ATOM 2617 N N . ALA A 1 359 ? 8.505 -12.562 -24.137 1.00 97.31 359 ALA A N 1
ATOM 2618 C CA . ALA A 1 359 ? 9.656 -13.372 -23.727 1.00 97.31 359 ALA A CA 1
ATOM 2619 C C . ALA A 1 359 ? 10.988 -12.720 -24.134 1.00 97.31 359 ALA A C 1
ATOM 2621 O O . ALA A 1 359 ? 11.217 -12.413 -25.305 1.00 97.31 359 ALA A O 1
ATOM 2622 N N . HIS A 1 360 ? 11.872 -12.502 -23.159 1.00 96.38 360 HIS A N 1
ATOM 2623 C CA . HIS A 1 360 ? 13.140 -11.786 -23.325 1.00 96.38 360 HIS A CA 1
ATOM 2624 C C . HIS A 1 360 ? 13.053 -10.363 -23.920 1.00 96.38 360 HIS A C 1
ATOM 2626 O O . HIS A 1 360 ? 14.093 -9.806 -24.283 1.00 96.38 360 HIS A O 1
ATOM 2632 N N . GLY A 1 361 ? 11.863 -9.780 -24.010 1.00 98.06 361 GLY A N 1
ATOM 2633 C CA . GLY A 1 361 ? 11.607 -8.473 -24.600 1.00 98.06 361 GLY A CA 1
ATOM 2634 C C . GLY A 1 361 ? 11.920 -7.296 -23.678 1.00 98.06 361 GLY A C 1
ATOM 2635 O O . GLY A 1 361 ? 12.359 -7.463 -22.535 1.00 98.06 361 GLY A O 1
ATOM 2636 N N . TYR A 1 362 ? 11.652 -6.111 -24.219 1.00 98.00 362 TYR A N 1
ATOM 2637 C CA . TYR A 1 362 ? 11.893 -4.798 -23.628 1.00 98.00 362 TYR A CA 1
ATOM 2638 C C . TYR A 1 362 ? 10.662 -3.924 -23.870 1.00 98.00 362 TYR A C 1
ATOM 2640 O O . TYR A 1 362 ? 10.011 -4.064 -24.910 1.00 98.00 362 TYR A O 1
ATOM 2648 N N . LEU A 1 363 ? 10.340 -3.047 -22.924 1.00 97.31 363 LEU A N 1
ATOM 2649 C CA . LEU A 1 363 ? 9.252 -2.085 -23.050 1.00 97.31 363 LEU A CA 1
ATOM 2650 C C . LEU A 1 363 ? 9.672 -0.741 -22.456 1.00 97.31 363 LEU A C 1
ATOM 2652 O O . LEU A 1 363 ? 9.840 -0.631 -21.242 1.00 97.31 363 LEU A O 1
ATOM 2656 N N . ALA A 1 364 ? 9.801 0.273 -23.309 1.00 95.38 364 ALA A N 1
ATOM 2657 C CA . ALA A 1 364 ? 10.030 1.654 -22.902 1.00 95.38 364 ALA A CA 1
ATOM 2658 C C . ALA A 1 364 ? 8.698 2.330 -22.553 1.00 95.38 364 ALA A C 1
ATOM 2660 O O . ALA A 1 364 ? 7.780 2.385 -23.376 1.00 95.38 364 ALA A O 1
ATOM 2661 N N . ILE A 1 365 ? 8.600 2.848 -21.331 1.00 93.38 365 ILE A N 1
ATOM 2662 C CA . ILE A 1 365 ? 7.400 3.487 -20.791 1.00 93.38 365 ILE A CA 1
ATOM 2663 C C . ILE A 1 365 ? 7.690 4.973 -20.624 1.00 93.38 365 ILE A C 1
ATOM 2665 O O . ILE A 1 365 ? 8.556 5.350 -19.837 1.00 93.38 365 ILE A O 1
ATOM 2669 N N . ARG A 1 366 ? 6.951 5.814 -21.355 1.00 92.31 366 ARG A N 1
ATOM 2670 C CA . ARG A 1 366 ? 6.995 7.270 -21.179 1.00 92.31 366 ARG A CA 1
ATOM 2671 C C . ARG A 1 366 ? 6.353 7.637 -19.852 1.00 92.31 366 ARG A C 1
ATOM 2673 O O . ARG A 1 366 ? 5.136 7.511 -19.707 1.00 92.31 366 ARG A O 1
ATOM 2680 N N . VAL A 1 367 ? 7.174 8.075 -18.907 1.00 91.38 367 VAL A N 1
ATOM 2681 C CA . VAL A 1 367 ? 6.714 8.463 -17.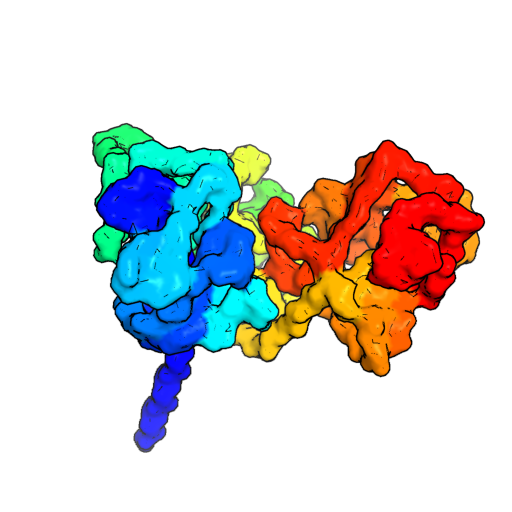570 1.00 91.38 367 VAL A CA 1
ATOM 2682 C C . VAL A 1 367 ? 6.281 9.922 -17.525 1.00 91.38 367 VAL A C 1
ATOM 2684 O O . VAL A 1 367 ? 5.455 10.263 -16.693 1.00 91.38 367 VAL A O 1
ATOM 2687 N N . ASP A 1 368 ? 6.718 10.751 -18.475 1.00 89.81 368 ASP A N 1
ATOM 2688 C CA . ASP A 1 368 ? 6.362 12.173 -18.556 1.00 89.81 368 ASP A CA 1
ATOM 2689 C C . ASP A 1 368 ? 5.136 12.473 -19.432 1.00 89.81 368 ASP A C 1
ATOM 2691 O O . ASP A 1 368 ? 4.846 13.636 -19.720 1.00 89.81 368 ASP A O 1
ATOM 2695 N N . ASP A 1 369 ? 4.426 11.449 -19.915 1.00 84.69 369 ASP A N 1
ATOM 2696 C CA . ASP A 1 369 ? 3.293 11.647 -20.815 1.00 84.69 369 ASP A CA 1
ATOM 2697 C C . ASP A 1 369 ? 2.132 12.326 -20.075 1.00 84.69 369 ASP A C 1
ATOM 2699 O O . ASP A 1 369 ? 1.452 11.663 -19.294 1.00 84.69 369 ASP A O 1
ATOM 2703 N N . PRO A 1 370 ? 1.809 13.603 -20.358 1.00 77.38 370 PRO A N 1
ATOM 2704 C CA . PRO A 1 370 ? 0.782 14.326 -19.613 1.00 77.38 370 PRO A CA 1
ATOM 2705 C C . PRO A 1 370 ? -0.632 13.773 -19.845 1.00 77.38 370 PRO A C 1
ATOM 2707 O O . PRO A 1 370 ? -1.575 14.207 -19.185 1.00 77.38 370 PRO A O 1
ATOM 2710 N N . SER A 1 371 ? -0.811 12.862 -20.809 1.00 74.31 371 SER A N 1
ATOM 2711 C CA . SER A 1 371 ? -2.071 12.145 -21.019 1.00 74.31 371 SER A CA 1
ATOM 2712 C C . SER A 1 371 ? -2.230 10.920 -20.118 1.00 74.31 371 SER A C 1
ATOM 2714 O O . SER A 1 371 ? -3.343 10.407 -19.986 1.00 74.31 371 SER A O 1
ATOM 2716 N N . VAL A 1 372 ? -1.147 10.462 -19.487 1.00 69.44 372 VAL A N 1
ATOM 2717 C CA . VAL A 1 372 ? -1.169 9.368 -18.522 1.00 69.44 372 VAL A CA 1
ATOM 2718 C C . VAL A 1 372 ? -1.221 9.949 -17.122 1.00 69.44 372 VAL A C 1
ATOM 2720 O O . VAL A 1 372 ? -0.522 10.904 -16.787 1.00 69.44 372 VAL A O 1
ATOM 2723 N N . ASN A 1 373 ? -2.085 9.380 -16.290 1.00 55.94 373 ASN A N 1
ATOM 2724 C CA . ASN A 1 373 ? -2.186 9.861 -14.935 1.00 55.94 373 ASN A CA 1
ATOM 2725 C C . ASN A 1 373 ? -1.013 9.381 -14.063 1.00 55.94 373 ASN A C 1
ATOM 2727 O O . ASN A 1 373 ? -0.624 8.219 -14.149 1.00 55.94 373 ASN A O 1
ATOM 2731 N N . GLY A 1 374 ? -0.488 10.269 -13.214 1.00 65.06 374 GLY A N 1
ATOM 2732 C CA . GLY A 1 374 ? 0.748 10.026 -12.465 1.00 65.06 374 GLY A CA 1
ATOM 2733 C C . GLY A 1 374 ? 2.016 10.317 -13.271 1.00 65.06 374 GLY A C 1
ATOM 2734 O O . GLY A 1 374 ? 3.083 9.825 -12.926 1.00 65.06 374 GLY A O 1
ATOM 2735 N N . ALA A 1 375 ? 1.912 11.091 -14.357 1.00 78.06 375 ALA A N 1
ATOM 2736 C CA . ALA A 1 375 ? 3.075 11.473 -15.140 1.00 78.06 375 ALA A CA 1
ATOM 2737 C C . ALA A 1 375 ? 4.062 12.322 -14.330 1.00 78.06 375 ALA A C 1
ATOM 2739 O O . ALA A 1 375 ? 3.670 13.278 -13.655 1.00 78.06 375 ALA A O 1
ATOM 2740 N N . PHE A 1 376 ? 5.342 11.991 -14.438 1.00 84.94 376 PHE A N 1
ATOM 2741 C CA . PHE A 1 376 ? 6.447 12.702 -13.811 1.00 84.94 376 PHE A CA 1
ATOM 2742 C C . PHE A 1 376 ? 7.635 12.778 -14.771 1.00 84.94 376 PHE A C 1
ATOM 2744 O O . PHE A 1 376 ? 7.812 11.919 -15.634 1.00 84.94 376 PHE A O 1
ATOM 2751 N N . GLY A 1 377 ? 8.428 13.838 -14.634 1.00 89.06 377 GLY A N 1
ATOM 2752 C CA . GLY A 1 377 ? 9.690 13.970 -15.359 1.00 89.06 377 GLY A CA 1
ATOM 2753 C C . GLY A 1 377 ? 10.838 13.335 -14.582 1.00 89.06 377 GLY A C 1
ATOM 2754 O O . GLY A 1 377 ? 10.741 13.154 -13.373 1.00 89.06 377 GLY A O 1
ATOM 2755 N N . LEU A 1 378 ? 11.933 13.045 -15.272 1.00 92.44 378 LEU A N 1
ATOM 2756 C CA . LEU A 1 378 ? 13.171 12.529 -14.706 1.00 92.44 378 LEU A CA 1
ATOM 2757 C C . LEU A 1 378 ? 14.232 13.632 -14.716 1.00 92.44 378 LEU A C 1
ATOM 2759 O O . LEU A 1 378 ? 14.630 14.149 -15.756 1.00 92.44 378 LEU A O 1
ATOM 2763 N N . GLY A 1 379 ? 14.686 14.027 -13.533 1.00 90.56 379 GLY A N 1
ATOM 2764 C CA . GLY A 1 379 ? 15.558 15.177 -13.333 1.00 90.56 379 GLY A CA 1
ATOM 2765 C C . GLY A 1 379 ? 17.052 14.917 -13.550 1.00 90.56 379 GLY A C 1
ATOM 2766 O O . GLY A 1 379 ? 17.519 13.808 -13.813 1.00 90.56 379 GLY A O 1
ATOM 2767 N N . ASN A 1 380 ? 17.835 15.990 -13.381 1.00 88.75 380 ASN A N 1
ATOM 2768 C CA . ASN A 1 380 ? 19.289 15.972 -13.555 1.00 88.75 380 ASN A CA 1
ATOM 2769 C C . ASN A 1 380 ? 19.985 15.039 -12.557 1.00 88.75 380 ASN A C 1
ATOM 2771 O O . ASN A 1 380 ? 20.749 14.178 -12.961 1.00 88.75 380 ASN A O 1
ATOM 2775 N N . ALA A 1 381 ? 19.731 15.193 -11.258 1.00 89.75 381 ALA A N 1
ATOM 2776 C CA . ALA A 1 381 ? 20.186 14.253 -10.236 1.00 89.75 381 ALA A CA 1
ATOM 2777 C C . ALA A 1 381 ? 18.951 13.555 -9.679 1.00 89.75 381 ALA A C 1
ATOM 2779 O O . ALA A 1 381 ? 18.152 14.203 -9.005 1.00 89.75 381 ALA A O 1
ATOM 2780 N N . ASP A 1 382 ? 18.772 12.282 -10.016 1.00 92.00 382 ASP A N 1
ATOM 2781 C CA . ASP A 1 382 ? 17.499 11.598 -9.808 1.00 92.00 382 ASP A CA 1
ATOM 2782 C C . ASP A 1 382 ? 17.664 10.067 -9.779 1.00 92.00 382 ASP A C 1
ATOM 2784 O O . ASP A 1 382 ? 18.783 9.533 -9.774 1.00 92.00 382 ASP A O 1
ATOM 2788 N N . SER A 1 383 ? 16.547 9.348 -9.708 1.00 92.06 383 SER A N 1
ATOM 2789 C CA . SER A 1 383 ? 16.492 7.893 -9.723 1.00 92.06 383 SER A CA 1
ATOM 2790 C C . SER A 1 383 ? 15.327 7.364 -10.548 1.00 92.06 383 SER A C 1
ATOM 2792 O O . SER A 1 383 ? 14.407 8.095 -10.879 1.00 92.06 383 SER A O 1
ATOM 2794 N N . ALA A 1 384 ? 15.374 6.073 -10.857 1.00 95.44 384 ALA A N 1
ATOM 2795 C CA . ALA A 1 384 ? 14.251 5.305 -11.368 1.00 95.44 384 ALA A CA 1
ATOM 2796 C C . ALA A 1 384 ? 14.110 4.054 -10.501 1.00 95.44 384 ALA A C 1
ATOM 2798 O O . ALA A 1 384 ? 15.096 3.345 -10.264 1.00 95.44 384 ALA A O 1
ATOM 2799 N N . ARG A 1 385 ? 12.901 3.787 -10.010 1.00 94.50 385 ARG A N 1
ATOM 2800 C CA . ARG A 1 385 ? 12.603 2.679 -9.095 1.00 94.50 385 ARG A CA 1
ATOM 2801 C C . ARG A 1 385 ? 11.377 1.917 -9.583 1.00 94.50 385 ARG A C 1
ATOM 2803 O O . ARG A 1 385 ? 10.379 2.530 -9.945 1.00 94.50 385 ARG A O 1
ATOM 2810 N N . LEU A 1 386 ? 11.456 0.589 -9.587 1.00 95.00 386 LEU A N 1
ATOM 2811 C CA . LEU A 1 386 ? 10.381 -0.316 -9.996 1.00 95.00 386 LEU A CA 1
ATOM 2812 C C . LEU A 1 386 ? 9.856 -1.073 -8.779 1.00 95.00 386 LEU A C 1
ATOM 2814 O O . LEU A 1 386 ? 10.631 -1.707 -8.070 1.00 95.00 386 LEU A O 1
ATOM 2818 N N . PHE A 1 387 ? 8.546 -1.078 -8.579 1.00 83.19 387 PHE A N 1
ATOM 2819 C CA . PHE A 1 387 ? 7.894 -1.702 -7.435 1.00 83.19 387 PHE A CA 1
ATOM 2820 C C . PHE A 1 387 ? 6.828 -2.708 -7.853 1.00 83.19 387 PHE A C 1
ATOM 2822 O O . PHE A 1 387 ? 6.181 -2.570 -8.895 1.00 83.19 387 PHE A O 1
ATOM 2829 N N . ASN A 1 388 ? 6.624 -3.702 -6.986 1.00 83.12 388 ASN A N 1
ATOM 2830 C CA . ASN A 1 388 ? 5.474 -4.591 -7.075 1.00 83.12 388 ASN A CA 1
ATOM 2831 C C . ASN A 1 388 ? 4.166 -3.825 -6.872 1.00 83.12 388 ASN A C 1
ATOM 2833 O O . ASN A 1 388 ? 4.150 -2.713 -6.338 1.00 83.12 388 ASN A O 1
ATOM 2837 N N . VAL A 1 389 ? 3.072 -4.446 -7.316 1.00 74.12 389 VAL A N 1
ATOM 2838 C CA . VAL A 1 389 ? 1.725 -3.884 -7.202 1.00 74.12 389 VAL A CA 1
ATOM 2839 C C . VAL A 1 389 ? 1.458 -3.457 -5.756 1.00 74.12 389 VAL A C 1
ATOM 2841 O O . VAL A 1 389 ? 1.544 -4.275 -4.844 1.00 74.12 389 VAL A O 1
ATOM 2844 N N . GLY A 1 390 ? 1.195 -2.152 -5.614 1.00 62.53 390 GLY A N 1
ATOM 2845 C CA . GLY A 1 390 ? 1.005 -1.352 -4.395 1.00 62.53 390 GLY A CA 1
ATOM 2846 C C . GLY A 1 390 ? 1.922 -1.640 -3.208 1.00 62.53 390 GLY A C 1
ATOM 2847 O O . GLY A 1 390 ? 1.490 -1.680 -2.056 1.00 62.53 390 GLY A O 1
ATOM 2848 N N . ALA A 1 391 ? 3.210 -1.733 -3.512 1.00 61.44 391 ALA A N 1
ATOM 2849 C CA . ALA A 1 391 ? 4.240 -1.407 -2.543 1.00 61.44 391 ALA A CA 1
ATOM 2850 C C . ALA A 1 391 ? 4.025 -0.006 -1.925 1.00 61.44 391 ALA A C 1
ATOM 2852 O O . ALA A 1 391 ? 3.539 0.914 -2.591 1.00 61.44 391 ALA A O 1
ATOM 2853 N N . ASP A 1 392 ? 4.456 0.182 -0.680 1.00 57.91 392 ASP A N 1
ATOM 2854 C CA . ASP A 1 392 ? 4.695 1.505 -0.106 1.00 57.91 392 ASP A CA 1
ATOM 2855 C C . ASP A 1 392 ? 6.050 2.029 -0.603 1.00 57.91 392 ASP A C 1
ATOM 2857 O O . ASP A 1 392 ? 7.112 1.578 -0.178 1.00 57.91 392 ASP A O 1
ATOM 2861 N N . PHE A 1 393 ? 6.035 3.023 -1.492 1.00 64.06 393 PHE A N 1
ATOM 2862 C CA . PHE A 1 393 ? 7.248 3.556 -2.129 1.00 64.06 393 PHE A CA 1
ATOM 2863 C C . PHE A 1 393 ? 8.210 4.284 -1.173 1.00 64.06 393 PHE A C 1
ATOM 2865 O O . PHE A 1 393 ? 9.295 4.706 -1.594 1.00 64.06 393 PHE A O 1
ATOM 2872 N N . THR A 1 394 ? 7.818 4.463 0.094 1.00 49.19 394 THR A N 1
ATOM 2873 C CA . THR A 1 394 ? 8.645 5.069 1.144 1.00 49.19 394 THR A CA 1
ATOM 2874 C C . THR A 1 394 ? 9.371 4.040 2.007 1.00 49.19 394 THR A C 1
ATOM 2876 O O . THR A 1 394 ? 10.453 4.347 2.509 1.00 49.19 394 THR A O 1
ATOM 28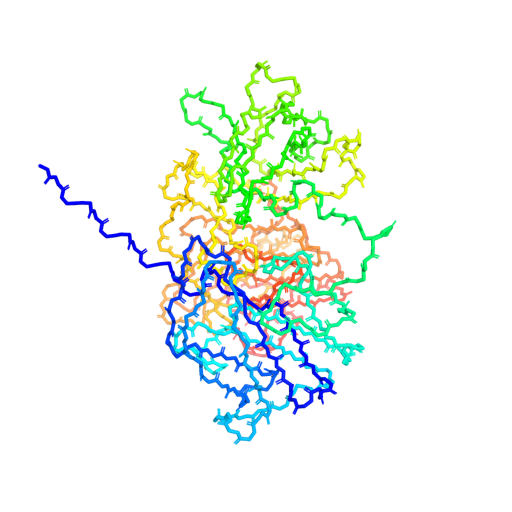79 N N . THR A 1 395 ? 8.818 2.835 2.167 1.00 50.00 395 THR A N 1
ATOM 2880 C CA . THR A 1 395 ? 9.359 1.804 3.072 1.00 50.00 395 THR A CA 1
ATOM 2881 C C . THR A 1 395 ? 9.731 0.505 2.381 1.00 50.00 395 THR A C 1
ATOM 2883 O O . THR A 1 395 ? 10.642 -0.185 2.840 1.00 50.00 395 THR A O 1
ATOM 2886 N N . ASP A 1 396 ? 9.049 0.158 1.294 1.00 58.16 396 ASP A N 1
ATOM 2887 C CA . ASP A 1 396 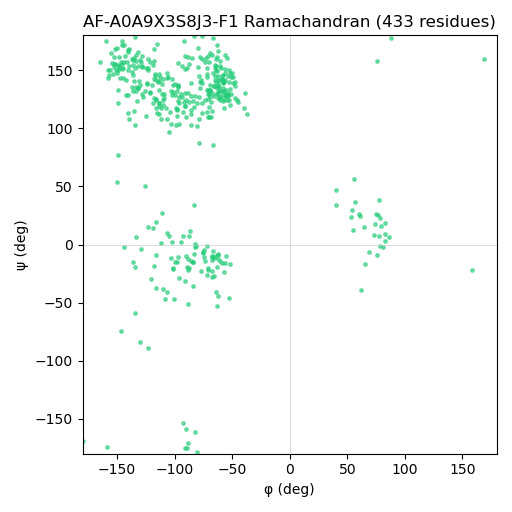? 9.241 -1.124 0.636 1.00 58.16 396 ASP A CA 1
ATOM 2888 C C . ASP A 1 396 ? 10.488 -1.100 -0.247 1.00 58.16 396 ASP A C 1
ATOM 2890 O O . ASP A 1 396 ? 10.934 -0.066 -0.750 1.00 58.16 396 ASP A O 1
ATOM 2894 N N . THR A 1 397 ? 11.082 -2.275 -0.439 1.00 77.94 397 THR A N 1
ATOM 2895 C CA . THR A 1 397 ? 12.247 -2.417 -1.315 1.00 77.94 397 THR A CA 1
ATOM 2896 C C . THR A 1 397 ? 11.776 -2.535 -2.768 1.00 77.94 397 THR A C 1
ATOM 2898 O O . THR A 1 397 ? 10.937 -3.393 -3.058 1.00 77.94 397 THR A O 1
ATOM 2901 N N . PRO A 1 398 ? 12.298 -1.717 -3.702 1.00 79.31 398 PRO A N 1
ATOM 2902 C CA . PRO A 1 398 ? 11.970 -1.851 -5.115 1.00 79.31 398 PRO A CA 1
ATOM 2903 C C . PRO A 1 398 ? 12.457 -3.201 -5.656 1.00 79.31 398 PRO A C 1
ATOM 2905 O O . PRO A 1 398 ? 13.488 -3.722 -5.229 1.00 79.31 398 PRO A O 1
ATOM 2908 N N . ILE A 1 399 ? 11.740 -3.738 -6.646 1.00 88.81 399 ILE A N 1
ATOM 2909 C CA . ILE A 1 399 ? 12.182 -4.880 -7.458 1.00 88.81 399 ILE A CA 1
ATOM 2910 C C . ILE A 1 399 ? 13.572 -4.584 -8.017 1.00 88.81 399 ILE A C 1
ATOM 2912 O O . ILE A 1 399 ? 14.462 -5.431 -7.970 1.00 88.81 399 ILE A O 1
ATOM 2916 N N . ASP A 1 400 ? 13.742 -3.377 -8.552 1.00 95.31 400 ASP A N 1
ATOM 2917 C CA . ASP A 1 400 ? 14.985 -2.896 -9.129 1.00 95.31 400 ASP A CA 1
ATOM 2918 C C . ASP A 1 400 ? 15.021 -1.366 -9.103 1.00 95.31 400 ASP A C 1
ATOM 2920 O O . ASP A 1 400 ? 13.981 -0.705 -9.157 1.00 95.31 400 ASP A O 1
ATOM 2924 N N . ALA A 1 401 ? 16.217 -0.797 -9.006 1.00 92.75 401 ALA A N 1
ATOM 2925 C CA . ALA A 1 401 ? 16.400 0.644 -8.926 1.00 92.75 401 ALA A CA 1
ATOM 2926 C C . ALA A 1 401 ? 17.756 1.074 -9.482 1.00 92.75 401 ALA A C 1
ATOM 2928 O O . ALA A 1 401 ? 18.744 0.338 -9.436 1.00 92.75 401 ALA A O 1
ATOM 2929 N N . THR A 1 402 ? 17.811 2.309 -9.965 1.00 93.50 402 THR A N 1
ATOM 2930 C CA . THR A 1 402 ? 19.044 2.968 -10.393 1.00 93.50 402 THR A CA 1
ATOM 2931 C C . THR A 1 402 ? 18.982 4.455 -10.087 1.00 93.50 402 THR A C 1
ATOM 2933 O O . THR A 1 402 ? 17.899 5.025 -9.980 1.00 93.50 402 THR A O 1
ATOM 2936 N N . SER A 1 403 ? 20.138 5.093 -9.941 1.00 92.75 403 SER A N 1
ATOM 2937 C CA . SER A 1 403 ? 20.239 6.535 -9.733 1.00 92.75 403 SER A CA 1
ATOM 2938 C C . SER A 1 403 ? 21.421 7.124 -10.484 1.00 92.75 403 SER A C 1
ATOM 2940 O O . SER A 1 403 ? 22.384 6.426 -10.821 1.00 92.75 403 SER A O 1
ATOM 2942 N N . TRP A 1 404 ? 21.332 8.420 -10.759 1.00 91.00 404 TRP A N 1
ATOM 2943 C CA . TRP A 1 404 ? 22.352 9.190 -11.456 1.00 91.00 404 TRP A CA 1
ATOM 2944 C C . TRP A 1 404 ? 22.504 10.570 -10.813 1.00 91.00 404 TRP A C 1
ATOM 2946 O O . TRP A 1 404 ? 21.599 11.102 -10.177 1.00 91.00 404 TRP A O 1
ATOM 2956 N N . THR A 1 405 ? 23.693 11.158 -10.945 1.00 91.00 405 THR A N 1
ATOM 2957 C CA . THR A 1 405 ? 24.020 12.459 -10.332 1.00 91.00 405 THR A CA 1
ATOM 2958 C C . THR A 1 405 ? 23.887 13.636 -11.294 1.00 91.00 405 THR A C 1
ATOM 2960 O O . THR A 1 405 ? 23.963 14.787 -10.871 1.00 91.00 405 THR A O 1
ATOM 2963 N N . ALA A 1 406 ? 23.800 13.345 -12.587 1.00 90.62 406 ALA A N 1
ATOM 2964 C CA . ALA A 1 406 ? 23.576 14.290 -13.668 1.00 90.62 406 ALA A CA 1
ATOM 2965 C C . ALA A 1 406 ? 22.917 13.535 -14.832 1.00 90.62 406 ALA A C 1
ATOM 2967 O O . ALA A 1 406 ? 23.114 12.317 -14.928 1.00 90.62 406 ALA A O 1
ATOM 2968 N N . HIS A 1 407 ? 22.197 14.237 -15.710 1.00 92.50 407 HIS A N 1
ATOM 2969 C CA . HIS A 1 407 ? 21.647 13.647 -16.929 1.00 92.50 407 HIS A CA 1
ATOM 2970 C C . HIS A 1 407 ? 22.726 12.863 -17.679 1.00 92.50 407 HIS A C 1
ATOM 2972 O O . HIS A 1 407 ? 23.891 13.282 -17.763 1.00 92.50 407 HIS A O 1
ATOM 2978 N N . ALA A 1 408 ? 22.333 11.707 -18.205 1.00 89.06 408 ALA A N 1
ATOM 2979 C CA . ALA A 1 408 ? 23.214 10.926 -19.048 1.00 89.06 408 ALA A CA 1
ATOM 2980 C C . ALA A 1 408 ? 23.543 11.701 -20.333 1.00 89.06 408 ALA A C 1
ATOM 2982 O O . ALA A 1 408 ? 22.780 12.543 -20.789 1.00 89.06 408 ALA A O 1
ATOM 2983 N N . ALA A 1 409 ? 24.695 11.412 -20.938 1.00 87.12 409 ALA A N 1
ATOM 2984 C CA . ALA A 1 409 ? 25.074 12.037 -22.206 1.00 87.12 409 ALA A CA 1
ATOM 2985 C C . ALA A 1 409 ? 24.169 11.602 -23.375 1.00 87.12 409 ALA A C 1
ATOM 2987 O O . ALA A 1 409 ? 24.032 12.347 -24.340 1.00 87.12 409 ALA A O 1
ATOM 2988 N N . ASN A 1 410 ? 23.609 10.392 -23.289 1.00 88.94 410 ASN A N 1
ATOM 2989 C CA . ASN A 1 410 ? 22.549 9.895 -24.164 1.00 88.94 410 ASN A CA 1
ATOM 2990 C C . ASN A 1 410 ? 21.444 9.319 -23.272 1.00 88.94 410 ASN A C 1
ATOM 2992 O O . ASN A 1 410 ? 20.549 10.039 -22.879 1.00 88.94 410 ASN A O 1
ATOM 2996 N N . THR A 1 411 ? 21.578 8.064 -22.844 1.00 93.69 411 THR A N 1
ATOM 2997 C CA . THR A 1 411 ? 20.696 7.428 -21.855 1.00 93.69 411 THR A CA 1
ATOM 2998 C C . THR A 1 411 ? 21.523 6.733 -20.775 1.00 93.69 411 THR A C 1
ATOM 3000 O O . THR A 1 411 ? 22.740 6.537 -20.905 1.00 93.69 411 THR A O 1
ATOM 3003 N N . TRP A 1 412 ? 20.868 6.374 -19.677 1.00 94.94 412 TRP A N 1
ATOM 3004 C CA . TRP A 1 412 ? 21.435 5.644 -18.552 1.00 94.94 412 TRP A CA 1
ATOM 3005 C C . TRP A 1 412 ? 20.992 4.180 -18.618 1.00 94.94 412 TRP A C 1
ATOM 3007 O O . TRP A 1 412 ? 19.851 3.860 -18.298 1.00 94.94 412 TRP A O 1
ATOM 3017 N N . GLY A 1 413 ? 21.875 3.271 -19.040 1.00 95.31 413 GLY A N 1
ATOM 3018 C CA . GLY A 1 413 ? 21.504 1.884 -19.348 1.00 95.31 413 GLY A CA 1
ATOM 3019 C C . GLY A 1 413 ? 22.466 0.830 -18.809 1.00 95.31 413 GLY A C 1
ATOM 3020 O O . GLY A 1 413 ? 23.629 1.107 -18.510 1.00 95.31 413 GLY A O 1
ATOM 3021 N N . ARG A 1 414 ? 21.979 -0.407 -18.671 1.00 93.56 414 ARG A N 1
ATOM 3022 C CA . ARG A 1 414 ? 22.772 -1.562 -18.221 1.00 93.56 414 ARG A CA 1
ATOM 3023 C C . ARG A 1 414 ? 23.851 -1.964 -19.233 1.00 93.56 414 ARG A C 1
ATOM 3025 O O . ARG A 1 414 ? 23.558 -2.205 -20.400 1.00 93.56 414 ARG A O 1
ATOM 3032 N N . PHE A 1 415 ? 25.081 -2.128 -18.745 1.00 86.62 415 PHE A N 1
ATOM 3033 C CA . PHE A 1 415 ? 26.301 -2.478 -19.480 1.00 86.62 415 PHE A CA 1
ATOM 3034 C C . PHE A 1 415 ? 27.230 -3.377 -18.620 1.00 86.62 415 PHE A C 1
ATOM 3036 O O . PHE A 1 415 ? 27.210 -3.287 -17.390 1.00 86.62 415 PHE A O 1
ATOM 3043 N N . PRO A 1 416 ? 28.076 -4.261 -19.197 1.00 81.38 416 PRO A N 1
ATOM 3044 C CA . PRO A 1 416 ? 28.178 -4.646 -20.612 1.00 81.38 416 PRO A CA 1
ATOM 3045 C C . PRO A 1 416 ? 27.145 -5.689 -21.037 1.00 81.38 416 PRO A C 1
ATOM 3047 O O . PRO A 1 416 ? 27.136 -6.119 -22.186 1.00 81.38 416 PRO A O 1
ATOM 3050 N N . VAL A 1 417 ? 26.308 -6.139 -20.103 1.00 81.69 417 VAL A N 1
ATOM 3051 C CA . VAL A 1 417 ? 25.290 -7.156 -20.346 1.00 81.69 417 VAL A CA 1
ATOM 3052 C C . VAL A 1 417 ? 23.931 -6.537 -20.074 1.00 81.69 417 VAL A C 1
ATOM 3054 O O . VAL A 1 417 ? 23.669 -6.081 -18.962 1.00 81.69 417 VAL A O 1
ATOM 3057 N N . ASN A 1 418 ? 23.060 -6.547 -21.077 1.00 84.12 418 ASN A N 1
ATOM 3058 C CA . ASN A 1 418 ? 21.662 -6.165 -20.914 1.00 84.12 418 ASN A CA 1
ATOM 3059 C C . ASN A 1 418 ? 21.013 -6.931 -19.746 1.00 84.12 418 ASN A C 1
ATOM 3061 O O . ASN A 1 418 ? 21.355 -8.087 -19.487 1.00 84.12 418 ASN A O 1
ATOM 3065 N N . LYS A 1 419 ? 20.055 -6.308 -19.050 1.00 89.06 419 LYS A N 1
ATOM 3066 C CA . LYS A 1 419 ? 19.278 -6.894 -17.931 1.00 89.06 419 LYS A CA 1
ATOM 3067 C C . LYS A 1 419 ? 20.044 -7.253 -16.646 1.00 89.06 419 LYS A C 1
ATOM 3069 O O . LYS A 1 419 ? 19.415 -7.486 -15.618 1.00 89.06 419 LYS A O 1
ATOM 3074 N N . THR A 1 420 ? 21.373 -7.355 -16.666 1.00 85.62 420 THR A N 1
ATOM 3075 C CA . THR A 1 420 ? 22.161 -7.774 -15.483 1.00 85.62 420 THR A CA 1
ATOM 3076 C C . THR A 1 420 ? 23.412 -6.940 -15.231 1.00 85.62 420 THR A C 1
ATOM 3078 O O . THR A 1 420 ? 24.005 -7.047 -14.163 1.00 85.62 420 THR A O 1
ATOM 3081 N N . GLY A 1 421 ? 23.849 -6.149 -16.209 1.00 85.44 421 GLY A N 1
ATOM 3082 C CA . GLY A 1 421 ? 24.999 -5.260 -16.095 1.00 85.44 421 GLY A CA 1
ATOM 3083 C C . GLY A 1 421 ? 24.746 -4.079 -15.159 1.00 85.44 421 GLY A C 1
ATOM 3084 O O . GLY A 1 421 ? 23.601 -3.774 -14.816 1.00 85.44 421 GLY A O 1
ATOM 3085 N N . ALA A 1 422 ? 25.826 -3.410 -14.761 1.00 89.88 422 ALA A N 1
ATOM 3086 C CA . ALA A 1 422 ? 25.754 -2.148 -14.030 1.00 89.88 422 ALA A CA 1
ATOM 3087 C C . ALA A 1 422 ? 25.258 -1.029 -14.956 1.00 89.88 422 ALA A C 1
ATOM 3089 O O . ALA A 1 422 ? 25.414 -1.127 -16.170 1.00 89.88 422 ALA A O 1
ATOM 3090 N N . PHE A 1 423 ? 24.688 0.038 -14.402 1.00 93.69 423 PHE A N 1
ATOM 3091 C CA . PHE A 1 423 ? 24.291 1.182 -15.218 1.00 93.69 423 PHE A CA 1
ATOM 3092 C C . PHE A 1 423 ? 25.489 2.055 -15.616 1.00 93.69 423 PHE A C 1
ATOM 3094 O O . PHE A 1 423 ? 26.415 2.263 -14.828 1.00 93.69 423 PHE A O 1
ATOM 3101 N N . ALA A 1 424 ? 25.460 2.557 -16.848 1.00 93.00 424 ALA A N 1
ATOM 3102 C CA . ALA A 1 424 ? 26.432 3.483 -17.412 1.00 93.00 424 ALA A CA 1
ATOM 3103 C C . ALA A 1 424 ? 25.779 4.369 -18.489 1.00 93.00 424 ALA A C 1
ATOM 3105 O O . ALA A 1 424 ? 24.678 4.092 -18.960 1.00 93.00 424 ALA A O 1
ATOM 3106 N N . ASN A 1 425 ? 26.493 5.416 -18.916 1.00 92.56 425 ASN A N 1
ATOM 3107 C CA . ASN A 1 425 ? 26.112 6.182 -20.103 1.00 92.56 425 ASN A CA 1
ATOM 3108 C C . ASN A 1 425 ? 26.154 5.283 -21.345 1.00 92.56 425 ASN A C 1
ATOM 3110 O O . ASN A 1 425 ? 27.196 4.686 -21.637 1.00 92.56 425 ASN A O 1
ATOM 3114 N N . THR A 1 426 ? 25.054 5.222 -22.086 1.00 91.25 426 THR A N 1
ATOM 3115 C CA . THR A 1 426 ? 24.987 4.517 -23.368 1.00 91.25 426 THR A CA 1
ATOM 3116 C C . THR A 1 426 ? 25.592 5.358 -24.496 1.00 91.25 426 THR A C 1
ATOM 3118 O O . THR A 1 426 ? 25.877 6.555 -24.360 1.00 91.25 426 THR A O 1
ATOM 3121 N N . VAL A 1 427 ? 25.779 4.726 -25.655 1.00 89.69 427 VAL A N 1
ATOM 3122 C CA . VAL A 1 427 ? 26.184 5.410 -26.895 1.00 89.69 427 VAL A CA 1
ATOM 3123 C C . VAL A 1 427 ? 25.003 6.037 -27.648 1.00 89.69 427 VAL A C 1
ATOM 3125 O O . VAL A 1 427 ? 25.227 6.753 -28.622 1.00 89.69 427 VAL A O 1
ATOM 3128 N N . GLY A 1 428 ? 23.772 5.760 -27.217 1.00 89.06 428 GLY A N 1
ATOM 3129 C CA . GLY A 1 428 ? 22.528 6.215 -27.828 1.00 89.06 428 GLY A CA 1
ATOM 3130 C C . GLY A 1 428 ? 21.318 5.478 -27.235 1.00 89.06 428 GLY A C 1
ATOM 3131 O O . GLY A 1 428 ? 21.508 4.399 -26.678 1.00 89.06 428 GLY A O 1
ATOM 3132 N N . PRO A 1 429 ? 20.103 6.037 -27.370 1.00 91.88 429 PRO A N 1
ATOM 3133 C CA . PRO A 1 429 ? 18.877 5.439 -26.843 1.00 91.88 429 PRO A CA 1
ATOM 3134 C C . PRO A 1 429 ? 18.481 4.166 -27.607 1.00 91.88 429 PRO A C 1
ATOM 3136 O O . PRO A 1 429 ? 18.485 4.162 -28.845 1.00 91.88 429 PRO A O 1
ATOM 3139 N N . THR A 1 430 ? 18.055 3.121 -26.893 1.00 92.44 430 THR A N 1
ATOM 3140 C CA . THR A 1 430 ? 17.605 1.835 -27.466 1.00 92.44 430 THR A CA 1
ATOM 3141 C C . THR A 1 430 ? 16.204 1.402 -27.016 1.00 92.44 430 THR A C 1
ATOM 3143 O O . THR A 1 430 ? 15.999 0.244 -26.665 1.00 92.44 430 THR A O 1
ATOM 3146 N N . PRO A 1 431 ? 15.176 2.263 -27.104 1.00 93.38 431 PRO A N 1
ATOM 3147 C CA . PRO A 1 431 ? 13.880 1.941 -26.535 1.00 93.38 431 PRO A CA 1
ATOM 3148 C C . PRO A 1 431 ? 13.200 0.755 -27.231 1.00 93.38 431 PRO A C 1
ATOM 3150 O O . PRO A 1 431 ? 13.097 0.685 -28.462 1.00 93.38 431 PRO A O 1
ATOM 3153 N N . ASN A 1 432 ? 12.632 -0.125 -26.415 1.00 94.81 432 ASN A N 1
ATOM 3154 C CA . ASN A 1 432 ? 12.064 -1.420 -26.781 1.00 94.81 432 ASN A CA 1
ATOM 3155 C C . ASN A 1 432 ? 13.093 -2.385 -27.399 1.00 94.81 432 ASN A C 1
ATOM 3157 O O . ASN A 1 432 ? 12.719 -3.293 -28.152 1.00 94.81 432 ASN A O 1
ATOM 3161 N N . ALA A 1 433 ? 14.380 -2.208 -27.098 1.00 93.44 433 ALA A N 1
ATOM 3162 C CA . ALA A 1 433 ? 15.467 -3.021 -27.623 1.00 93.44 433 ALA A CA 1
ATOM 3163 C C . ALA A 1 433 ? 16.595 -3.203 -26.594 1.00 93.44 433 ALA A C 1
ATOM 3165 O O . ALA A 1 433 ? 16.567 -2.692 -25.489 1.00 93.44 433 ALA A O 1
ATOM 3166 N N . ALA A 1 434 ? 17.586 -4.014 -26.953 1.00 92.88 434 ALA A N 1
ATOM 3167 C CA . ALA A 1 434 ? 18.785 -4.189 -26.147 1.00 92.88 434 ALA A CA 1
ATOM 3168 C C . ALA A 1 434 ? 19.751 -3.000 -26.329 1.00 92.88 434 ALA A C 1
ATOM 3170 O O . ALA A 1 434 ? 19.973 -2.594 -27.473 1.00 92.88 434 ALA A O 1
ATOM 3171 N N . ASN A 1 435 ? 20.371 -2.556 -25.226 1.00 86.88 435 ASN A N 1
ATOM 3172 C CA . ASN A 1 435 ? 21.452 -1.557 -25.161 1.00 86.88 435 ASN A CA 1
ATOM 3173 C C . ASN A 1 435 ? 22.706 -1.983 -25.923 1.00 86.88 435 ASN A C 1
ATOM 3175 O O . ASN A 1 435 ? 23.036 -3.200 -25.859 1.00 86.88 435 ASN A O 1
#

Solvent-accessible surface area (backbone atoms only — not comparable to full-atom values): 23525 Å² total; per-residue (Å²): 134,81,78,79,77,76,77,77,81,71,60,56,52,44,29,49,31,71,25,35,38,35,38,74,56,77,95,45,17,29,48,22,32,19,25,58,35,97,49,66,35,75,47,58,46,21,22,41,28,44,74,50,71,88,36,42,33,74,44,65,54,69,28,44,47,76,27,51,49,68,42,56,34,44,34,91,85,37,72,53,48,38,72,43,58,66,64,30,26,49,32,32,26,39,65,78,30,42,71,84,74,47,71,62,33,32,73,52,73,46,74,56,60,46,100,51,19,36,25,20,58,54,68,54,64,36,62,72,41,75,29,74,43,87,30,90,74,54,76,68,36,63,76,77,90,85,80,58,75,69,75,52,62,45,65,58,50,36,73,35,34,34,31,45,65,38,70,95,80,48,57,19,29,45,26,35,31,27,64,37,93,54,65,31,48,46,39,39,21,33,40,27,47,77,47,76,85,34,40,33,65,39,57,80,88,40,66,33,46,46,68,23,53,49,77,43,54,38,36,32,83,89,41,69,48,44,41,78,47,57,66,62,26,34,44,33,35,33,56,57,78,71,86,52,70,83,78,51,76,59,72,31,73,50,77,47,47,60,62,42,98,52,15,39,20,43,35,45,76,39,46,48,94,80,28,31,62,39,66,26,69,44,74,38,90,77,56,77,71,44,63,63,83,76,78,83,82,65,42,57,80,40,42,29,71,29,36,34,34,43,54,44,87,83,43,90,87,62,76,57,23,28,47,20,39,29,30,63,38,91,48,70,39,78,51,46,45,25,31,39,28,44,72,50,58,83,43,40,33,65,37,56,84,89,38,63,30,46,47,58,28,37,44,55,41,66,39,41,40,84,88,46,65,45,47,39,76,46,55,49,61,32,33,46,34,33,31,47,66,56,55,52,66,87,79,52,81,54,42,28,74,51,73,45,82,50,55,43,92,37,14,41,23,26,39,98,38,66,73,74,31,54,77,40,69,41,96,53,80,41,80,54,50,77,112

Organism: NCBI:txid1404360

Foldseek 3Di:
DDDPDPDDADFCLLFKEFFKWAAPCPVFTKTKIFGLDPAKHWAFQKKKAKQDQQQIATDTDIAGNRWMDMDRQQDPPTVSHDGHAAFMKIFIGGHPDGSVRDHGLYMDTHRGGAPEIWGAVAGLAHDTDRAPYDAVGHGTHHDDDDPDPPCALCHQKEWFWWQQDDPPPAFTKTKIWRSAQAKGQQFQKWKAKPDQQQIFGDHPPDIAGGRWMDMDRQQPPVTVRRDGAAAQMKIFIDHGPPPGPVPGDGSYMDTHHGRAPAMFGFASSGSDSRGFTDRFPHDQPGHHTHHDDDPDFDALQFKEFFKWAQCQVPPPPDDATKTKMWGNAQAKADPAQKWKDKQPLQLIAGHHPPDIAGGRWMAIDHQQPPVGTSRDGHAFWMKIFIDDRRDRSVPDHGSYMDTDGGGAPAMWGAPDDTSPHDTDRDPHDDHGHHD

InterPro domains:
  IPR001322 Lamin tail domain [PF00932] (15-110)
  IPR001322 Lamin tail domain [PF00932] (155-223)
  IPR001322 Lamin tail domain [PF00932] (300-388)
  IPR001322 Lamin tail domain [PS51841] (3-112)
  IPR001322 Lamin tail domain [PS51841] (143-252)
  IPR001322 Lamin tail domain [PS51841] (287-406)
  IPR036415 Lamin tail domain superfamily [G3DSA:2.60.40.1260] (145-225)
  IPR036415 Lamin tail domain superfamily [G3DSA:2.60.40.1260] (287-395)
  IPR036415 Lamin tail domain superfamily [SSF74853] (14-93)
  IPR036415 Lamin tail domain superfamily [SSF74853] (139-249)
  IPR036415 Lamin tail domain superfamily [SSF74853] (298-388)